Protein 4JQP (pdb70)

Structure (mmCIF, N/CA/C/O backbone):
data_4JQP
#
_entry.id   4JQP
#
_cell.length_a   48.980
_cell.length_b   99.280
_cell.length_c   71.030
_cell.angle_alpha   90.000
_cell.angle_beta   93.920
_cell.angle_gamma   90.000
#
_symmetry.space_group_name_H-M   'P 1 21 1'
#
loop_
_entity.id
_entity.type
_entity.pdbx_description
1 polymer '4-hydroxythreonine-4-phosphate dehydrogenase'
2 non-polymer 'ZINC ION'
3 non-polymer 'MAGNESIUM ION'
4 non-polymer 'CALCIUM ION'
5 non-polymer 1,2-ETHANEDIOL
6 water water
#
loop_
_atom_site.group_PDB
_atom_site.id
_atom_site.type_symbol
_atom_site.label_atom_id
_atom_site.label_alt_id
_atom_site.label_comp_id
_atom_site.label_asym_id
_atom_site.label_entity_id
_atom_site.label_seq_id
_atom_site.pdbx_PDB_ins_code
_atom_site.Cartn_x
_atom_site.Cartn_y
_atom_site.Cartn_z
_atom_site.occupancy
_atom_site.B_iso_or_equiv
_atom_site.auth_seq_id
_atom_site.auth_comp_id
_atom_site.auth_asym_id
_atom_site.auth_atom_id
_atom_site.pdbx_PDB_model_num
ATOM 1 N N . ASN A 1 13 ? 34.815 42.088 -6.645 1.00 36.49 13 ASN A N 1
ATOM 2 C CA . ASN A 1 13 ? 33.487 41.960 -7.297 1.00 33.99 13 ASN A CA 1
ATOM 3 C C . ASN A 1 13 ? 32.811 43.325 -7.459 1.00 29.82 13 ASN A C 1
ATOM 4 O O . ASN A 1 13 ? 33.330 44.361 -7.039 1.00 31.49 13 ASN A O 1
ATOM 6 N N . TYR A 1 14 ? 31.632 43.305 -8.056 1.00 30.27 14 TYR A N 1
ATOM 7 C CA . TYR A 1 14 ? 30.879 44.519 -8.290 1.00 25.30 14 TYR A CA 1
ATOM 8 C C . TYR A 1 14 ? 30.468 45.132 -6.930 1.00 22.38 14 TYR A C 1
ATOM 9 O O . TYR A 1 14 ? 29.952 44.418 -6.069 1.00 21.44 14 TYR A O 1
ATOM 18 N N . LEU A 1 15 ? 30.699 46.440 -6.750 1.00 19.34 15 LEU A N 1
ATOM 19 C CA . LEU A 1 15 ? 30.175 47.158 -5.587 1.00 17.48 15 LEU A CA 1
ATOM 20 C C . LEU A 1 15 ? 28.868 47.849 -5.970 1.00 14.79 15 LEU A C 1
ATOM 21 O O . LEU A 1 15 ? 28.873 48.725 -6.821 1.00 13.60 15 LEU A O 1
ATOM 26 N N . PRO A 1 16 ? 27.748 47.443 -5.361 1.00 12.65 16 PRO A N 1
ATOM 27 C CA . PRO A 1 16 ? 26.463 47.973 -5.801 1.00 12.14 16 PRO A CA 1
ATOM 28 C C . PRO A 1 16 ? 26.298 49.439 -5.411 1.00 11.38 16 PRO A C 1
ATOM 29 O O . PRO A 1 16 ? 26.828 49.883 -4.372 1.00 11.18 16 PRO A O 1
ATOM 33 N N . VAL A 1 17 ? 25.593 50.162 -6.264 1.00 10.46 17 VAL A N 1
ATOM 34 C CA . VAL A 1 17 ? 25.203 51.524 -5.966 1.00 10.13 17 VAL A CA 1
ATOM 35 C C . VAL A 1 17 ? 23.962 51.436 -5.071 1.00 9.61 17 VAL A C 1
ATOM 36 O O . VAL A 1 17 ? 22.976 50.775 -5.419 1.00 9.47 17 VAL A O 1
ATOM 40 N N . ILE A 1 18 ? 24.007 52.092 -3.922 1.00 9.39 18 ILE A N 1
ATOM 41 C CA . ILE A 1 18 ? 22.836 52.170 -3.036 1.00 9.55 18 ILE A CA 1
ATOM 42 C C . ILE A 1 18 ? 22.342 53.598 -3.046 1.00 9.26 18 ILE A C 1
ATOM 43 O O . ILE A 1 18 ? 23.098 54.524 -2.749 1.00 9.21 18 ILE A O 1
ATOM 48 N N . GLY A 1 19 ? 21.081 53.773 -3.424 1.00 8.60 19 GLY A N 1
ATOM 49 C CA . GLY A 1 19 ? 20.429 55.070 -3.338 1.00 8.43 19 GLY A CA 1
ATOM 50 C C . GLY A 1 19 ? 19.946 55.275 -1.921 1.00 7.90 19 GLY A C 1
ATOM 51 O O . GLY A 1 19 ? 19.061 54.570 -1.455 1.00 8.30 19 GLY A O 1
ATOM 52 N N . ILE A 1 20 ? 20.552 56.212 -1.213 1.00 7.74 20 ILE A N 1
ATOM 53 C CA . ILE A 1 20 ? 20.192 56.502 0.177 1.00 7.66 20 ILE A CA 1
ATOM 54 C C . ILE A 1 20 ? 19.315 57.729 0.246 1.00 7.60 20 ILE A C 1
ATOM 55 O O . ILE A 1 20 ? 19.786 58.804 -0.101 1.00 8.00 20 ILE A O 1
ATOM 60 N N . THR A 1 21 ? 18.077 57.611 0.698 1.00 7.22 21 THR A N 1
ATOM 61 C CA . THR A 1 21 ? 17.191 58.778 0.710 1.00 7.37 21 THR A CA 1
ATOM 62 C C . THR A 1 21 ? 17.314 59.458 2.044 1.00 7.36 21 THR A C 1
ATOM 63 O O . THR A 1 21 ? 17.378 58.804 3.114 1.00 7.65 21 THR A O 1
ATOM 67 N N . MET A 1 22 ? 17.306 60.791 2.023 1.00 7.40 22 MET A N 1
ATOM 68 C CA . MET A 1 22 ? 17.638 61.584 3.217 1.00 7.59 22 MET A CA 1
ATOM 69 C C . MET A 1 22 ? 16.532 61.601 4.257 1.00 7.63 22 MET A C 1
ATOM 70 O O . MET A 1 22 ? 16.785 61.932 5.427 1.00 8.06 22 MET A O 1
ATOM 75 N N . GLY A 1 23 ? 15.311 61.277 3.832 1.00 7.94 23 GLY A N 1
ATOM 76 C CA . GLY A 1 23 ? 14.125 61.335 4.709 1.00 8.06 23 GLY A CA 1
ATOM 77 C C . GLY A 1 23 ? 13.701 62.757 5.037 1.00 8.20 23 GLY A C 1
ATOM 78 O O . GLY A 1 23 ? 13.905 63.702 4.245 1.00 7.94 23 GLY A O 1
ATOM 79 N N . ASP A 1 24 ? 13.137 62.943 6.225 1.00 8.25 24 ASP A N 1
ATOM 80 C CA . ASP A 1 24 ? 12.594 64.238 6.632 1.00 8.91 24 ASP A CA 1
ATOM 81 C C . ASP A 1 24 ? 13.728 65.106 7.159 1.00 8.91 24 ASP A C 1
ATOM 82 O O . ASP A 1 24 ? 14.439 64.707 8.105 1.00 8.74 24 ASP A O 1
ATOM 87 N N . ALA A 1 25 ? 13.913 66.274 6.552 1.00 8.75 25 ALA A N 1
ATOM 88 C CA . ALA A 1 25 ? 15.016 67.172 6.907 1.00 9.01 25 ALA A CA 1
ATOM 89 C C . ALA A 1 25 ? 14.988 67.733 8.318 1.00 9.51 25 ALA A C 1
ATOM 90 O O . ALA A 1 25 ? 16.042 68.203 8.799 1.00 10.02 25 ALA A O 1
ATOM 92 N N . ALA A 1 26 ? 13.834 67.653 8.978 1.00 9.71 26 ALA A N 1
ATOM 93 C CA . ALA A 1 26 ? 13.707 68.090 10.381 1.00 9.78 26 ALA A CA 1
ATOM 94 C C . ALA A 1 26 ? 14.084 66.977 11.377 1.00 9.52 26 ALA A C 1
ATOM 95 O O . ALA A 1 26 ? 14.267 67.217 12.589 1.00 10.02 26 ALA A O 1
ATOM 97 N N . GLY A 1 27 ? 14.205 65.764 10.859 1.00 9.04 27 GLY A N 1
ATOM 98 C CA . GLY A 1 27 ? 14.504 64.592 11.677 1.00 9.03 27 GLY A CA 1
ATOM 99 C C . GLY A 1 27 ? 15.975 64.280 11.613 1.00 8.88 27 GLY A C 1
ATOM 100 O O . GLY A 1 27 ? 16.784 65.054 11.022 1.00 9.11 27 GLY A O 1
ATOM 101 N N . VAL A 1 28 ? 16.333 63.126 12.164 1.00 8.98 28 VAL A N 1
ATOM 102 C CA . VAL A 1 28 ? 17.745 62.705 12.266 1.00 8.70 28 VAL A CA 1
ATOM 103 C C . VAL A 1 28 ? 18.387 62.128 11.003 1.00 8.69 28 VAL A C 1
ATOM 104 O O . VAL A 1 28 ? 19.549 61.711 11.032 1.00 8.54 28 VAL A O 1
ATOM 108 N N . GLY A 1 29 ? 17.638 62.054 9.912 1.00 8.25 29 GLY A N 1
ATOM 109 C CA . GLY A 1 29 ? 18.135 61.421 8.673 1.00 8.24 29 GLY A CA 1
ATOM 110 C C . GLY A 1 29 ? 19.475 61.956 8.161 1.00 8.04 29 GLY A C 1
ATOM 111 O O . GLY A 1 29 ? 20.420 61.206 7.921 1.00 7.85 29 GLY A O 1
ATOM 112 N N . ALA A 1 30 ? 19.575 63.265 8.020 1.00 8.04 30 ALA A N 1
ATOM 113 C CA . ALA A 1 30 ? 20.791 63.847 7.480 1.00 8.20 30 ALA A CA 1
ATOM 114 C C . ALA A 1 30 ? 21.992 63.524 8.365 1.00 8.30 30 ALA A C 1
ATOM 115 O O . ALA A 1 30 ? 23.064 63.145 7.881 1.00 7.99 30 ALA A O 1
ATOM 117 N N . GLU A 1 31 ? 21.778 63.648 9.663 1.00 8.93 31 GLU A N 1
ATOM 118 C CA . GLU A 1 31 ? 22.821 63.332 10.623 1.00 9.42 31 GLU A CA 1
ATOM 119 C C . GLU A 1 31 ? 23.272 61.885 10.559 1.00 9.41 31 GLU A C 1
ATOM 120 O O . GLU A 1 31 ? 24.471 61.580 10.556 1.00 10.33 31 GLU A O 1
ATOM 126 N N . VAL A 1 32 ? 22.321 60.971 10.553 1.00 10.12 32 VAL A N 1
ATOM 127 C CA . VAL A 1 32 ? 22.688 59.559 10.514 1.00 10.17 32 VAL A CA 1
ATOM 128 C C . VAL A 1 32 ? 23.348 59.204 9.195 1.00 9.27 32 VAL A C 1
ATOM 129 O O . VAL A 1 32 ? 24.244 58.361 9.192 1.00 8.55 32 VAL A O 1
ATOM 133 N N . VAL A 1 33 ? 22.950 59.841 8.087 1.00 8.95 33 VAL A N 1
ATOM 134 C CA . VAL A 1 33 ? 23.600 59.602 6.791 1.00 9.18 33 VAL A CA 1
ATOM 135 C C . VAL A 1 33 ? 25.088 60.073 6.828 1.00 9.12 33 VAL A C 1
ATOM 136 O O . VAL A 1 33 ? 25.978 5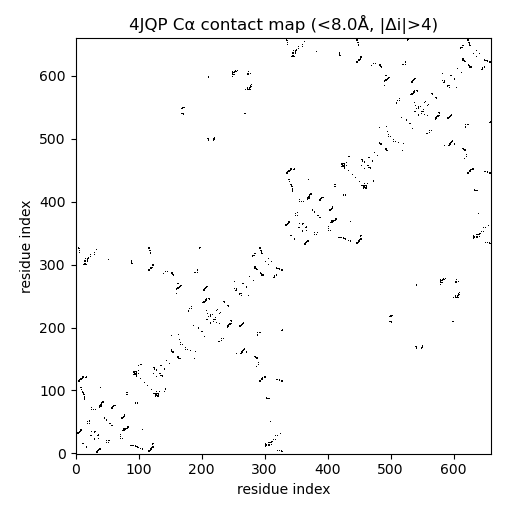9.337 6.461 1.00 9.65 33 VAL A O 1
ATOM 140 N N A VAL A 1 34 ? 25.314 61.286 7.309 0.59 9.12 34 VAL A N 1
ATOM 141 N N B VAL A 1 34 ? 25.346 61.291 7.295 0.41 9.20 34 VAL A N 1
ATOM 142 C CA A VAL A 1 34 ? 26.672 61.849 7.383 0.59 9.29 34 VAL A CA 1
ATOM 143 C CA B VAL A 1 34 ? 26.738 61.785 7.323 0.41 9.36 34 VAL A CA 1
ATOM 144 C C A VAL A 1 34 ? 27.544 60.995 8.324 0.59 9.42 34 VAL A C 1
ATOM 145 C C B VAL A 1 34 ? 27.596 61.051 8.363 0.41 9.50 34 VAL A C 1
ATOM 146 O O A VAL A 1 34 ? 28.667 60.626 7.976 0.59 9.57 34 VAL A O 1
ATOM 147 O O B VAL A 1 34 ? 28.787 60.855 8.132 0.41 9.71 34 VAL A O 1
ATOM 154 N N . LYS A 1 35 ? 27.019 60.618 9.486 1.00 9.43 35 LYS A N 1
ATOM 155 C CA . LYS A 1 35 ? 27.781 59.743 10.403 1.00 10.10 35 LYS A CA 1
ATOM 156 C C . LYS A 1 35 ? 28.119 58.397 9.745 1.00 10.06 35 LYS A C 1
ATOM 157 O O . LYS A 1 35 ? 29.221 57.875 9.905 1.00 10.59 35 LYS A O 1
ATOM 163 N N . SER A 1 36 ? 27.162 57.817 9.022 1.00 9.58 36 SER A N 1
ATOM 164 C CA . SER A 1 36 ? 27.371 56.496 8.423 1.00 9.73 36 SER A CA 1
ATOM 165 C C . SER A 1 36 ? 28.489 56.524 7.391 1.00 10.12 36 SER A C 1
ATOM 166 O O . SER A 1 36 ? 29.360 55.649 7.388 1.00 10.58 36 SER A O 1
ATOM 169 N N . LEU A 1 37 ? 28.512 57.545 6.546 1.00 10.62 37 LEU A N 1
ATOM 170 C CA . LEU A 1 37 ? 29.434 57.539 5.437 1.00 11.78 37 LEU A CA 1
ATOM 171 C C . LEU A 1 37 ? 30.849 57.920 5.862 1.00 12.41 37 LEU A C 1
ATOM 172 O O . LEU A 1 37 ? 31.775 57.829 5.041 1.00 12.93 37 LEU A O 1
ATOM 177 N N . ALA A 1 38 ? 31.030 58.289 7.124 1.00 12.85 38 ALA A N 1
ATOM 178 C CA . ALA A 1 38 ? 32.377 58.405 7.694 1.00 13.60 38 ALA A CA 1
ATOM 179 C C . ALA A 1 38 ? 33.035 57.064 7.967 1.00 14.11 38 ALA A C 1
ATOM 180 O O . ALA A 1 38 ? 34.259 57.003 8.197 1.00 14.69 38 ALA A O 1
ATOM 182 N N . HIS A 1 39 ? 32.266 55.978 7.923 1.00 13.18 39 HIS A N 1
ATOM 183 C CA . HIS A 1 39 ? 32.825 54.644 8.117 1.00 13.76 39 HIS A CA 1
ATOM 184 C C . HIS A 1 39 ? 33.383 54.059 6.802 1.00 14.12 39 HIS A C 1
ATOM 185 O O . HIS A 1 39 ? 32.648 53.815 5.849 1.00 14.04 39 HIS A O 1
ATOM 192 N N . ALA A 1 40 ? 34.694 53.821 6.774 1.00 14.42 40 ALA A N 1
ATOM 193 C CA . ALA A 1 40 ? 35.360 53.155 5.631 1.00 14.88 40 ALA A CA 1
ATOM 194 C C . ALA A 1 40 ? 34.726 51.835 5.228 1.00 14.33 40 ALA A C 1
ATOM 195 O O . ALA A 1 40 ? 34.675 51.509 4.040 1.00 14.03 40 ALA A O 1
ATOM 197 N N . SER A 1 41 ? 34.210 51.090 6.203 1.00 14.48 41 SER A N 1
ATOM 198 C CA . SER A 1 41 ? 33.521 49.820 5.955 1.00 14.27 41 SER A CA 1
ATOM 199 C C . SER A 1 41 ? 32.396 49.921 4.907 1.00 13.70 41 SER A C 1
ATOM 200 O O . SER A 1 41 ? 32.232 49.033 4.093 1.00 13.79 41 SER A O 1
ATOM 203 N N . VAL A 1 42 ? 31.668 51.034 4.900 1.00 12.46 42 VAL A N 1
ATOM 204 C CA . VAL A 1 42 ? 30.594 51.236 3.914 1.00 11.42 42 VAL A CA 1
ATOM 205 C C . VAL A 1 42 ? 31.141 51.122 2.493 1.00 11.54 42 VAL A C 1
ATOM 206 O O . VAL A 1 42 ? 30.549 50.531 1.615 1.00 11.20 42 VAL A O 1
ATOM 210 N N . TYR A 1 43 ? 32.332 51.674 2.292 1.00 11.87 43 TYR A N 1
ATOM 211 C CA . TYR A 1 43 ? 32.933 51.725 0.966 1.00 12.38 43 TYR A CA 1
ATOM 212 C C . TYR A 1 43 ? 33.520 50.396 0.495 1.00 13.00 43 TYR A C 1
ATOM 213 O O . TYR A 1 43 ? 33.844 50.254 -0.677 1.00 13.87 43 TYR A O 1
ATOM 222 N N . ALA A 1 44 ? 33.692 49.456 1.421 1.00 13.95 44 ALA A N 1
ATOM 223 C CA . ALA A 1 44 ? 34.073 48.085 1.084 1.00 14.82 44 ALA A CA 1
ATOM 224 C C . ALA A 1 44 ? 32.856 47.255 0.660 1.00 14.68 44 ALA A C 1
ATOM 225 O O . ALA A 1 44 ? 33.030 46.184 0.090 1.00 16.21 44 ALA A O 1
ATOM 227 N N . GLN A 1 45 ? 31.644 47.767 0.895 1.00 14.01 45 GLN A N 1
ATOM 228 C CA . GLN A 1 45 ? 30.376 47.063 0.652 1.00 13.37 45 GLN A CA 1
ATOM 229 C C . GLN A 1 45 ? 29.590 47.610 -0.543 1.00 12.64 45 GLN A C 1
ATOM 230 O O . GLN A 1 45 ? 28.890 46.863 -1.240 1.00 12.56 45 GLN A O 1
ATOM 236 N N . CYS A 1 46 ? 29.649 48.928 -0.732 1.00 11.93 46 CYS A N 1
ATOM 237 C CA . CYS A 1 46 ? 28.794 49.586 -1.717 1.00 11.28 46 CYS A CA 1
ATOM 238 C C . CYS A 1 46 ? 29.387 50.909 -2.184 1.00 11.00 46 CYS A C 1
ATOM 239 O O . CYS A 1 46 ? 30.427 51.361 -1.695 1.00 10.43 46 CYS A O 1
ATOM 242 N N . ARG A 1 47 ? 28.712 51.484 -3.155 1.00 10.56 47 ARG A N 1
ATOM 243 C CA . ARG A 1 47 ? 28.920 52.854 -3.585 1.00 10.81 47 ARG A CA 1
ATOM 244 C C . ARG A 1 47 ? 27.696 53.682 -3.135 1.00 10.51 47 ARG A C 1
ATOM 245 O O . ARG A 1 47 ? 26.605 53.576 -3.708 1.00 10.31 47 ARG A O 1
ATOM 253 N N . PRO A 1 48 ? 27.882 54.490 -2.088 1.00 10.41 48 PRO A N 1
ATOM 254 C CA . PRO A 1 48 ? 26.751 55.170 -1.463 1.00 10.35 48 PRO A CA 1
ATOM 255 C C . PRO A 1 48 ? 26.393 56.484 -2.158 1.00 10.49 48 PRO A C 1
ATOM 256 O O . PRO A 1 48 ? 27.194 57.406 -2.160 1.00 10.94 48 PRO A O 1
ATOM 260 N N . LEU A 1 49 ? 25.204 56.538 -2.749 1.00 10.46 49 LEU A N 1
ATOM 261 C CA . LEU A 1 49 ? 24.686 57.724 -3.441 1.00 11.43 49 LEU A CA 1
ATOM 262 C C . LEU A 1 49 ? 23.542 58.356 -2.630 1.00 11.00 49 LEU A C 1
ATOM 263 O O . LEU A 1 49 ? 22.519 57.693 -2.388 1.00 10.80 49 LEU A O 1
ATOM 268 N N . VAL A 1 50 ? 23.677 59.615 -2.202 1.00 10.10 50 VAL A N 1
ATOM 269 C CA . VAL A 1 50 ? 22.608 60.219 -1.389 1.00 9.53 50 VAL A CA 1
ATOM 270 C C . VAL A 1 50 ? 21.650 61.031 -2.271 1.00 9.32 50 VAL A C 1
ATOM 271 O O . VAL A 1 50 ? 22.075 61.869 -3.052 1.00 9.64 50 VAL A O 1
ATOM 275 N N . ILE A 1 51 ? 20.365 60.780 -2.108 1.00 8.50 51 ILE A N 1
ATOM 276 C CA . ILE A 1 51 ? 19.309 61.601 -2.717 1.00 8.58 51 ILE A CA 1
ATOM 277 C C . ILE A 1 51 ? 18.720 62.450 -1.600 1.00 7.96 51 ILE A C 1
ATOM 278 O O . ILE A 1 51 ? 18.205 61.918 -0.645 1.00 7.68 51 ILE A O 1
ATOM 283 N N . GLY A 1 52 ? 18.862 63.778 -1.683 1.00 7.87 52 GLY A N 1
ATOM 284 C CA . GLY A 1 52 ? 18.424 64.608 -0.596 1.00 7.91 52 GLY A CA 1
ATOM 285 C C . GLY A 1 52 ? 18.714 66.071 -0.790 1.00 8.11 52 GLY A C 1
ATOM 286 O O . GLY A 1 52 ? 18.399 66.638 -1.842 1.00 8.52 52 GLY A O 1
ATOM 287 N N . ASP A 1 53 ? 19.278 66.685 0.252 1.00 7.97 53 ASP A N 1
ATOM 288 C CA . ASP A 1 53 ? 19.506 68.132 0.267 1.00 8.42 53 ASP A CA 1
ATOM 289 C C . ASP A 1 53 ? 20.913 68.402 0.648 1.00 8.35 53 ASP A C 1
ATOM 290 O O . ASP A 1 53 ? 21.342 68.075 1.772 1.00 8.05 53 ASP A O 1
ATOM 295 N N . ALA A 1 54 ? 21.687 68.926 -0.290 1.00 8.55 54 ALA A N 1
ATOM 296 C CA . ALA A 1 54 ? 23.120 69.113 -0.040 1.00 8.55 54 ALA A CA 1
ATOM 297 C C . ALA A 1 54 ? 23.404 70.080 1.110 1.00 8.62 54 ALA A C 1
ATOM 298 O O . ALA A 1 54 ? 24.267 69.789 1.946 1.00 8.58 54 ALA A O 1
ATOM 300 N N . LYS A 1 55 ? 22.658 71.182 1.197 1.00 8.66 55 LYS A N 1
ATOM 301 C CA . LYS A 1 55 ? 22.834 72.143 2.286 1.00 9.08 5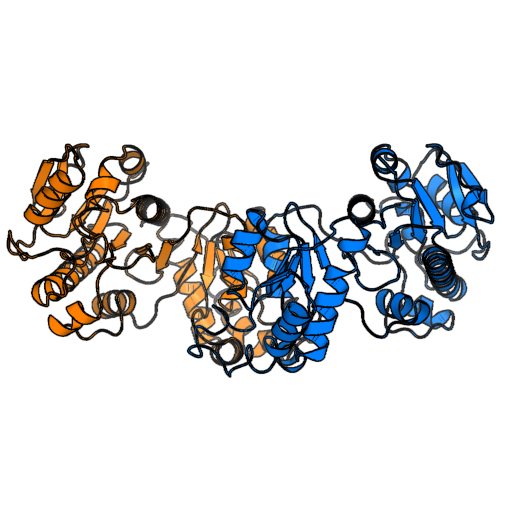5 LYS A CA 1
ATOM 302 C C . LYS A 1 55 ? 22.506 71.489 3.625 1.00 9.17 55 LYS A C 1
ATOM 303 O O . LYS A 1 55 ? 23.212 71.686 4.601 1.00 9.41 55 LYS A O 1
ATOM 305 N N . ARG A 1 56 ? 21.448 70.679 3.668 1.00 9.24 56 ARG A N 1
ATOM 306 C CA . ARG A 1 56 ? 21.125 69.971 4.912 1.00 9.76 56 ARG A CA 1
ATOM 307 C C . ARG A 1 56 ? 22.217 68.994 5.355 1.00 9.47 56 ARG A C 1
ATOM 308 O O . ARG A 1 56 ? 22.471 68.866 6.561 1.00 9.40 56 ARG A O 1
ATOM 316 N N . LEU A 1 57 ? 22.834 68.281 4.414 1.00 9.23 57 LEU A N 1
ATOM 317 C CA . LEU A 1 57 ? 23.943 67.408 4.738 1.00 9.15 57 LEU A CA 1
ATOM 318 C C . LEU A 1 57 ? 25.144 68.193 5.263 1.00 9.19 57 LEU A C 1
ATOM 319 O O . LEU A 1 57 ? 25.837 67.735 6.156 1.00 9.55 57 LEU A O 1
ATOM 324 N N . GLU A 1 58 ? 25.392 69.371 4.692 1.00 9.66 58 GLU A N 1
ATOM 325 C CA . GLU A 1 58 ? 26.432 70.261 5.194 1.00 10.40 58 GLU A CA 1
ATOM 326 C C . GLU A 1 58 ? 26.176 70.679 6.635 1.00 10.37 58 GLU A C 1
ATOM 327 O O . GLU A 1 58 ? 27.101 70.638 7.485 1.00 10.70 58 GLU A O 1
ATOM 333 N N . ARG A 1 59 ? 24.941 71.042 6.941 1.00 10.15 59 ARG A N 1
ATOM 334 C CA . ARG A 1 59 ? 24.543 71.464 8.269 1.00 10.27 59 ARG A CA 1
ATOM 335 C C . ARG A 1 59 ? 24.672 70.279 9.213 1.00 10.62 59 ARG A C 1
ATOM 336 O O . ARG A 1 59 ? 25.209 70.428 10.319 1.00 11.33 59 ARG A O 1
ATOM 338 N N . ALA A 1 60 ? 24.244 69.104 8.755 1.00 10.24 60 ALA A N 1
ATOM 339 C CA . ALA A 1 60 ? 24.402 67.891 9.577 1.00 10.21 60 ALA A CA 1
ATOM 340 C C . ALA A 1 60 ? 25.863 67.606 9.863 1.00 10.86 60 ALA A C 1
ATOM 341 O O . ALA A 1 60 ? 26.243 67.207 10.974 1.00 10.95 60 ALA A O 1
ATOM 343 N N . ASN A 1 61 ? 26.709 67.782 8.866 1.00 11.19 61 ASN A N 1
ATOM 344 C CA . ASN A 1 61 ? 28.130 67.545 9.074 1.00 12.01 61 ASN A CA 1
ATOM 345 C C . ASN A 1 61 ? 28.701 68.461 10.156 1.00 12.78 61 ASN A C 1
ATOM 346 O O . ASN A 1 61 ? 29.476 67.998 11.024 1.00 12.66 61 ASN A O 1
ATOM 351 N N . GLN A 1 62 ? 28.285 69.719 10.148 1.00 13.14 62 GLN A N 1
ATOM 352 C CA . GLN A 1 62 ? 28.742 70.684 11.183 1.00 14.20 62 GLN A CA 1
ATOM 353 C C . GLN A 1 62 ? 28.287 70.197 12.558 1.00 14.74 62 GLN A C 1
ATOM 354 O O . GLN A 1 62 ? 29.070 70.148 13.525 1.00 15.52 62 GLN A O 1
ATOM 356 N N . ILE A 1 63 ? 27.030 69.784 12.626 1.00 14.44 63 ILE A N 1
ATOM 357 C CA . ILE A 1 63 ? 26.418 69.308 13.854 1.00 14.38 63 ILE A CA 1
ATOM 358 C C . ILE A 1 63 ? 27.109 68.089 14.461 1.00 14.89 63 ILE A C 1
ATOM 359 O O . ILE A 1 63 ? 27.291 68.023 15.691 1.00 15.53 63 ILE A O 1
ATOM 364 N N . VAL A 1 64 ? 27.512 67.150 13.616 1.00 14.71 64 VAL A N 1
ATOM 365 C CA . VAL A 1 64 ? 28.087 65.920 14.092 1.00 15.67 64 VAL A CA 1
ATOM 366 C C . VAL A 1 64 ? 29.588 66.021 14.240 1.00 16.89 64 VAL A C 1
ATOM 367 O O . VAL A 1 64 ? 30.235 65.059 14.691 1.00 18.71 64 VAL A O 1
ATOM 371 N N . GLY A 1 65 ? 30.159 67.175 13.892 1.00 17.35 65 GLY A N 1
ATOM 372 C CA . GLY A 1 65 ? 31.596 67.377 13.995 1.00 18.71 65 GLY A CA 1
ATOM 373 C C . GLY A 1 65 ? 32.385 66.579 12.976 1.00 19.57 65 GLY A C 1
ATOM 374 O O . GLY A 1 65 ? 33.526 66.140 13.250 1.00 21.83 65 GLY A O 1
ATOM 375 N N . GLY A 1 66 ? 31.792 66.378 11.801 1.00 18.73 66 GLY A N 1
ATOM 376 C CA . GLY A 1 66 ? 32.407 65.604 10.749 1.00 18.72 66 GLY A CA 1
ATOM 377 C C . GLY A 1 66 ? 33.351 66.404 9.877 1.00 18.54 66 GLY A C 1
ATOM 378 O O . GLY A 1 66 ? 33.481 67.628 10.001 1.00 17.93 66 GLY A O 1
ATOM 379 N N . GLU A 1 67 ? 33.997 65.691 8.974 1.00 18.65 67 GLU A N 1
ATOM 380 C CA . GLU A 1 67 ? 34.932 66.292 8.042 1.00 19.45 67 GLU A CA 1
ATOM 381 C C . GLU A 1 67 ? 34.418 66.163 6.603 1.00 19.37 67 GLU A C 1
ATOM 382 O O . GLU A 1 67 ? 35.168 66.430 5.650 1.00 21.10 67 GLU A O 1
ATOM 384 N N . MET A 1 68 ? 33.135 65.841 6.435 1.00 17.90 68 MET A N 1
ATOM 385 C CA A MET A 1 68 ? 32.616 65.515 5.113 0.45 17.94 68 MET A CA 1
ATOM 386 C CA B MET A 1 68 ? 32.565 65.556 5.109 0.55 17.91 68 MET A CA 1
ATOM 387 C C . MET A 1 68 ? 32.381 66.782 4.267 1.00 17.75 68 MET A C 1
ATOM 388 O O . MET A 1 68 ? 31.940 67.811 4.782 1.00 18.91 68 MET A O 1
ATOM 397 N N . LYS A 1 69 ? 32.693 66.676 2.969 1.00 16.02 69 LYS A N 1
ATOM 398 C CA . LYS A 1 69 ? 32.352 67.686 1.973 1.00 15.36 69 LYS A CA 1
ATOM 399 C C . LYS A 1 69 ? 31.203 67.094 1.165 1.00 13.75 69 LYS A C 1
ATOM 400 O O . LYS A 1 69 ? 31.051 65.874 1.126 1.00 13.12 69 LYS A O 1
ATOM 406 N N . ILE A 1 70 ? 30.373 67.942 0.581 1.00 13.04 70 ILE A N 1
ATOM 407 C CA . ILE A 1 70 ? 29.219 67.493 -0.202 1.00 13.05 70 ILE A CA 1
ATOM 408 C C . ILE A 1 70 ? 29.429 67.968 -1.653 1.00 13.52 70 ILE A C 1
ATOM 409 O O . ILE A 1 70 ? 29.845 69.102 -1.900 1.00 15.06 70 ILE A O 1
ATOM 414 N N . ARG A 1 71 ? 29.263 67.045 -2.589 1.00 11.97 71 ARG A N 1
ATOM 415 C CA . ARG A 1 71 ? 29.311 67.318 -4.012 1.00 11.65 71 ARG A CA 1
ATOM 416 C C . ARG A 1 71 ? 27.908 67.241 -4.603 1.00 11.34 71 ARG A C 1
ATOM 417 O O . ARG A 1 71 ? 27.305 66.163 -4.647 1.00 10.59 71 ARG A O 1
ATOM 425 N N . ARG A 1 72 ? 27.415 68.381 -5.095 1.00 10.64 72 ARG A N 1
ATOM 426 C CA . ARG A 1 72 ? 26.105 68.474 -5.731 1.00 10.72 72 ARG A CA 1
ATOM 427 C C . ARG A 1 72 ? 26.142 67.913 -7.134 1.00 11.24 72 ARG A C 1
ATOM 428 O O . ARG A 1 72 ? 26.901 68.374 -7.983 1.00 11.79 72 ARG A O 1
ATOM 436 N N . ILE A 1 73 ? 25.310 66.904 -7.377 1.00 11.30 73 ILE A N 1
ATOM 437 C CA . ILE A 1 73 ? 25.236 66.292 -8.674 1.00 11.73 73 ILE A CA 1
ATOM 438 C C . ILE A 1 73 ? 23.785 66.217 -9.140 1.00 12.97 73 ILE A C 1
ATOM 439 O O . ILE A 1 73 ? 22.850 66.228 -8.352 1.00 12.32 73 ILE A O 1
ATOM 444 N N . GLU A 1 74 ? 23.629 66.134 -10.443 1.00 14.81 74 GLU A N 1
ATOM 445 C CA . GLU A 1 74 ? 22.314 66.056 -11.063 1.00 17.55 74 GLU A CA 1
ATOM 446 C C . GLU A 1 74 ? 21.935 64.623 -11.395 1.00 18.35 74 GLU A C 1
ATOM 447 O O . GLU A 1 74 ? 20.806 64.226 -11.205 1.00 19.66 74 GLU A O 1
ATOM 453 N N . ASP A 1 75 ? 22.901 63.856 -11.875 1.00 19.67 75 ASP A N 1
ATOM 454 C CA . ASP A 1 75 ? 22.655 62.530 -12.408 1.00 21.48 75 ASP A CA 1
ATOM 455 C C . ASP A 1 75 ? 23.547 61.553 -11.662 1.00 19.27 75 ASP A C 1
ATOM 456 O O . ASP A 1 75 ? 24.679 61.887 -11.344 1.00 16.62 75 ASP A O 1
ATOM 461 N N . ALA A 1 76 ? 23.052 60.347 -11.393 1.00 17.04 76 ALA A N 1
ATOM 462 C CA . ALA A 1 76 ? 23.876 59.334 -10.700 1.00 17.55 76 ALA A CA 1
ATOM 463 C C . ALA A 1 76 ? 25.238 59.087 -11.335 1.00 17.60 76 ALA A C 1
ATOM 464 O O . ALA A 1 76 ? 26.190 58.724 -10.637 1.00 17.82 76 ALA A O 1
ATOM 466 N N . SER A 1 77 ? 25.325 59.260 -12.655 1.00 18.16 77 SER A N 1
ATOM 467 C CA . SER A 1 77 ? 26.574 58.984 -13.386 1.00 18.96 77 SER A CA 1
ATOM 468 C C . SER A 1 77 ? 27.720 59.897 -12.937 1.00 17.48 77 SER A C 1
ATOM 469 O O . SER A 1 77 ? 28.902 59.589 -13.138 1.00 18.23 77 SER A O 1
ATOM 472 N N . GLU A 1 78 ? 27.379 61.014 -12.316 1.00 16.02 78 GLU A N 1
ATOM 473 C CA . GLU A 1 78 ? 28.394 61.966 -11.866 1.00 15.88 78 GLU A CA 1
ATOM 474 C C . GLU A 1 78 ? 29.083 61.566 -10.557 1.00 14.76 78 GLU A C 1
ATOM 475 O O . GLU A 1 78 ? 30.137 62.112 -10.185 1.00 15.00 78 GLU A O 1
ATOM 481 N N . ALA A 1 79 ? 28.466 60.655 -9.809 1.00 13.35 79 ALA A N 1
ATOM 482 C CA . ALA A 1 79 ? 28.976 60.290 -8.499 1.00 13.41 79 ALA A CA 1
ATOM 483 C C . ALA A 1 79 ? 30.384 59.690 -8.616 1.00 13.63 79 ALA A C 1
ATOM 484 O O . ALA A 1 79 ? 30.653 58.885 -9.514 1.00 14.27 79 ALA A O 1
ATOM 486 N N . ARG A 1 80 ? 31.292 60.131 -7.755 1.00 13.83 80 ARG A N 1
ATOM 487 C CA . ARG A 1 80 ? 32.689 59.647 -7.725 1.00 13.84 80 ARG A CA 1
ATOM 488 C C . ARG A 1 80 ? 32.956 58.628 -6.628 1.00 13.45 80 ARG A C 1
ATOM 489 O O . ARG A 1 80 ? 33.892 57.840 -6.730 1.00 13.00 80 ARG A O 1
ATOM 491 N N . TYR A 1 81 ? 32.137 58.625 -5.574 1.00 12.58 81 TYR A N 1
ATOM 492 C CA . TYR A 1 81 ? 32.299 57.706 -4.427 1.00 12.96 81 TYR A CA 1
ATOM 493 C C . TYR A 1 81 ? 33.695 57.768 -3.793 1.00 14.17 81 TYR A C 1
ATOM 494 O O . TYR A 1 81 ? 34.299 56.757 -3.439 1.00 14.00 81 TYR A O 1
ATOM 503 N N . GLU A 1 82 ? 34.212 58.989 -3.685 1.00 14.51 82 GLU A N 1
ATOM 504 C CA . GLU A 1 82 ? 35.475 59.244 -3.003 1.00 15.71 82 GLU A CA 1
ATOM 505 C C . GLU A 1 82 ? 35.197 59.437 -1.535 1.00 14.89 82 GLU A C 1
ATOM 506 O O . GLU A 1 82 ? 34.427 60.356 -1.152 1.00 14.18 82 GLU A O 1
ATOM 512 N N . GLN A 1 83 ? 35.858 58.666 -0.679 1.00 14.91 83 GLN A N 1
ATOM 513 C CA . GLN A 1 83 ? 35.653 58.846 0.756 1.00 15.03 83 GLN A CA 1
ATOM 514 C C . GLN A 1 83 ? 35.980 60.262 1.182 1.00 14.94 83 GLN A C 1
ATOM 515 O O . GLN A 1 83 ? 36.967 60.854 0.734 1.00 15.62 83 GLN A O 1
ATOM 521 N N . GLY A 1 84 ? 35.146 60.823 2.041 1.00 14.20 84 GLY A N 1
ATOM 522 C CA . GLY A 1 84 ? 35.332 62.212 2.464 1.00 13.96 84 GLY A CA 1
ATOM 523 C C . GLY A 1 84 ? 34.444 63.196 1.740 1.00 13.40 84 GLY A C 1
ATOM 524 O O . GLY A 1 84 ? 34.311 64.345 2.185 1.00 13.89 84 GLY A O 1
ATOM 525 N N . THR A 1 85 ? 33.861 62.764 0.622 1.00 12.37 85 THR A N 1
ATOM 526 C CA . THR A 1 85 ? 33.043 63.644 -0.221 1.00 12.02 85 THR A CA 1
ATOM 527 C C . THR A 1 85 ? 31.782 62.852 -0.593 1.00 11.69 85 THR A C 1
ATOM 528 O O . THR A 1 85 ? 31.842 61.868 -1.305 1.00 12.26 85 THR A O 1
ATOM 532 N N . ILE A 1 86 ? 30.641 63.329 -0.136 1.00 10.61 86 ILE A N 1
ATOM 533 C CA . ILE A 1 86 ? 29.394 62.641 -0.345 1.00 10.33 86 ILE A CA 1
ATOM 534 C C . ILE A 1 86 ? 28.800 63.169 -1.643 1.00 10.02 86 ILE A C 1
ATOM 535 O O . ILE A 1 86 ? 28.619 64.378 -1.797 1.00 9.42 86 ILE A O 1
ATOM 540 N N . ASP A 1 87 ? 28.505 62.256 -2.558 1.00 9.91 87 ASP A N 1
ATOM 541 C CA . ASP A 1 87 ? 27.802 62.577 -3.782 1.00 9.99 87 ASP A CA 1
ATOM 542 C C . ASP A 1 87 ? 26.302 62.699 -3.491 1.00 9.60 87 ASP A C 1
ATOM 543 O O . ASP A 1 87 ? 25.640 61.727 -3.059 1.00 9.58 87 ASP A O 1
ATOM 548 N N . CYS A 1 88 ? 25.767 63.901 -3.671 1.00 9.48 88 CYS A N 1
ATOM 549 C CA . CYS A 1 88 ? 24.365 64.174 -3.339 1.00 9.22 88 CYS A CA 1
ATOM 550 C C . CYS A 1 88 ? 23.584 64.637 -4.586 1.00 9.08 88 CYS A C 1
ATOM 551 O O . CYS A 1 88 ? 23.858 65.718 -5.134 1.00 8.69 88 CYS A O 1
ATOM 554 N N . ILE A 1 89 ? 22.595 63.836 -4.966 1.00 8.95 89 ILE A N 1
ATOM 555 C CA . ILE A 1 89 ? 21.571 64.270 -5.919 1.00 9.04 89 ILE A CA 1
ATOM 556 C C . ILE A 1 89 ? 20.707 65.233 -5.126 1.00 9.18 89 ILE A C 1
ATOM 557 O O . ILE A 1 89 ? 19.879 64.828 -4.322 1.00 9.28 89 ILE A O 1
ATOM 562 N N . ASP A 1 90 ? 20.978 66.503 -5.332 1.00 9.41 90 ASP A N 1
ATOM 563 C CA . ASP A 1 90 ? 20.506 67.593 -4.505 1.00 9.42 90 ASP A CA 1
ATOM 564 C C . ASP A 1 90 ? 19.269 68.206 -5.133 1.00 9.90 90 ASP A C 1
ATOM 565 O O . ASP A 1 90 ? 19.378 68.863 -6.176 1.00 10.27 90 ASP A O 1
ATOM 570 N N . LEU A 1 91 ? 18.096 68.004 -4.530 1.00 9.99 91 LEU A N 1
ATOM 571 C CA . LEU A 1 91 ? 16.870 68.573 -5.060 1.00 10.61 91 LEU A CA 1
ATOM 572 C C . LEU A 1 91 ? 16.657 70.035 -4.674 1.00 10.69 91 LEU A C 1
ATOM 573 O O . LEU A 1 91 ? 15.778 70.692 -5.226 1.00 11.32 91 LEU A O 1
ATOM 578 N N . GLY A 1 92 ? 17.459 70.534 -3.736 1.00 10.64 92 GLY A N 1
ATOM 579 C CA . GLY A 1 92 ? 17.426 71.939 -3.373 1.00 10.82 92 GLY A CA 1
ATOM 580 C C . GLY A 1 92 ? 16.138 72.421 -2.747 1.00 10.92 92 GLY A C 1
ATOM 581 O O . GLY A 1 92 ? 15.828 73.608 -2.822 1.00 11.19 92 GLY A O 1
ATOM 582 N N . LEU A 1 93 ? 15.426 71.541 -2.067 1.00 10.28 93 LEU A N 1
ATOM 583 C CA . LEU A 1 93 ? 14.097 71.848 -1.524 1.00 10.39 93 LEU A CA 1
ATOM 584 C C . LEU A 1 93 ? 14.050 72.441 -0.096 1.00 10.53 93 LEU A C 1
ATOM 585 O O . LEU A 1 93 ? 13.049 73.072 0.284 1.00 10.26 93 LEU A O 1
ATOM 590 N N . ILE A 1 94 ? 15.104 72.253 0.687 1.00 10.68 94 ILE A N 1
ATOM 591 C CA . ILE A 1 94 ? 15.056 72.591 2.103 1.00 11.01 94 ILE A CA 1
ATOM 592 C C . ILE A 1 94 ? 15.673 73.967 2.358 1.00 12.22 94 ILE A C 1
ATOM 593 O O . ILE A 1 94 ? 16.850 74.163 2.101 1.00 11.92 94 ILE A O 1
ATOM 598 N N . PRO A 1 95 ? 14.874 74.926 2.881 1.00 13.90 95 PRO A N 1
ATOM 599 C CA . PRO A 1 95 ? 15.489 76.211 3.262 1.00 15.29 95 PRO A CA 1
ATOM 600 C C . PRO A 1 95 ? 16.640 76.036 4.244 1.00 16.30 95 PRO A C 1
ATOM 601 O O . PRO A 1 95 ? 16.555 75.195 5.133 1.00 15.21 95 PRO A O 1
ATOM 605 N N . ASP A 1 96 ? 17.676 76.878 4.134 1.00 18.17 96 ASP A N 1
ATOM 606 C CA . ASP A 1 96 ? 18.844 76.769 4.983 1.00 20.01 96 ASP A CA 1
ATOM 607 C C . ASP A 1 96 ? 18.478 76.809 6.460 1.00 20.58 96 ASP A C 1
ATOM 608 O O . ASP A 1 96 ? 19.144 76.177 7.291 1.00 22.24 96 ASP A O 1
ATOM 613 N N . ASP A 1 97 ? 17.436 77.565 6.800 1.00 19.74 97 ASP A N 1
ATOM 614 C CA . ASP A 1 97 ? 17.087 77.785 8.199 1.00 21.21 97 ASP A CA 1
ATOM 615 C C . ASP A 1 97 ? 15.962 76.902 8.722 1.00 19.61 97 ASP A C 1
ATOM 616 O O . ASP A 1 97 ? 15.402 77.155 9.785 1.00 19.08 97 ASP A O 1
ATOM 621 N N . LEU A 1 98 ? 15.621 75.835 7.999 1.00 17.29 98 LEU A N 1
ATOM 622 C CA . LEU A 1 98 ? 14.539 74.995 8.472 1.00 17.38 98 LEU A CA 1
ATOM 623 C C . LEU A 1 98 ? 14.884 74.408 9.845 1.00 16.32 98 LEU A C 1
ATOM 624 O O . LEU A 1 98 ? 15.916 73.768 9.995 1.00 16.02 98 LEU A O 1
ATOM 629 N N . PRO A 1 99 ? 13.996 74.585 10.844 1.00 15.63 99 PRO A N 1
ATOM 630 C CA . PRO A 1 99 ? 14.365 74.056 12.162 1.00 15.34 99 PRO A CA 1
ATOM 631 C C . PRO A 1 99 ? 14.357 72.539 12.227 1.00 13.75 99 PRO A C 1
ATOM 632 O O . PRO A 1 99 ? 13.563 71.892 11.570 1.00 13.25 99 PRO A O 1
ATOM 636 N N . PHE A 1 100 ? 15.256 71.988 13.000 1.00 13.51 100 PHE A N 1
ATOM 637 C CA . PHE A 1 100 ? 15.191 70.591 13.333 1.00 13.10 100 PHE A CA 1
ATOM 638 C C . PHE A 1 100 ? 14.127 70.393 14.391 1.00 12.93 100 PHE A C 1
ATOM 639 O O . PHE A 1 100 ? 13.837 71.316 15.185 1.00 13.52 100 PHE A O 1
ATOM 647 N N . GLY A 1 101 ? 13.525 69.213 14.394 1.00 12.69 101 GLY A N 1
ATOM 648 C CA . GLY A 1 101 ? 12.658 68.775 15.490 1.00 13.25 101 GLY A CA 1
ATOM 649 C C . GLY A 1 101 ? 11.224 69.288 15.449 1.00 14.53 101 GLY A C 1
ATOM 650 O O . GLY A 1 101 ? 10.521 69.166 16.461 1.00 14.82 101 GLY A O 1
ATOM 651 N N . GLN A 1 102 ? 10.793 69.856 14.310 1.00 15.31 102 GLN A N 1
ATOM 652 C CA . GLN A 1 102 ? 9.453 70.374 14.122 1.00 17.08 102 GLN A CA 1
ATOM 653 C C . GLN A 1 102 ? 8.839 69.908 12.797 1.00 15.69 102 GLN A C 1
ATOM 654 O O . GLN A 1 102 ? 9.531 69.765 11.799 1.00 14.55 102 GLN A O 1
ATOM 660 N N . LEU A 1 103 ? 7.536 69.709 12.785 1.00 14.53 103 LEU A N 1
ATOM 661 C CA . LEU A 1 103 ? 6.853 69.274 11.561 1.00 14.12 103 LEU A CA 1
ATOM 662 C C . LEU A 1 103 ? 6.917 70.382 10.525 1.00 13.30 103 LEU A C 1
ATOM 663 O O . LEU A 1 103 ? 6.719 71.551 10.847 1.00 13.77 103 LEU A O 1
ATOM 668 N N . SER A 1 104 ? 7.137 69.990 9.279 1.00 12.36 104 SER A N 1
ATOM 669 C CA . SER A 1 104 ? 7.273 70.919 8.165 1.00 11.76 104 SER A CA 1
ATOM 670 C C . SER A 1 104 ? 6.667 70.294 6.896 1.00 11.27 104 SER A C 1
ATOM 671 O O . SER A 1 104 ? 7.049 69.198 6.487 1.00 10.39 104 SER A O 1
ATOM 674 N N . ALA A 1 105 ? 5.737 71.027 6.262 1.00 10.80 105 ALA A N 1
ATOM 675 C CA . ALA A 1 105 ? 5.166 70.632 5.015 1.00 10.76 105 ALA 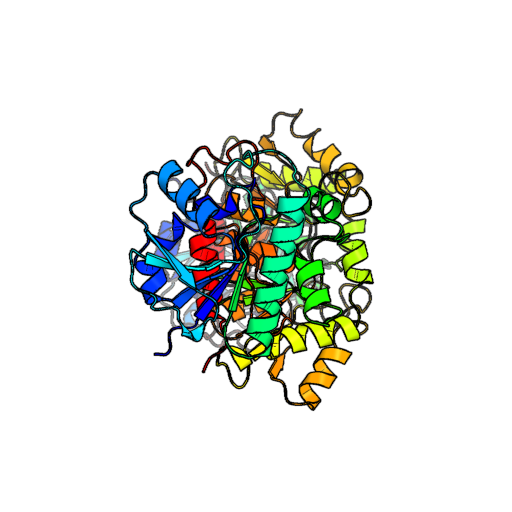A CA 1
ATOM 676 C C . ALA A 1 105 ? 6.233 70.540 3.911 1.00 10.59 105 ALA A C 1
ATOM 677 O O . ALA A 1 105 ? 6.230 69.626 3.104 1.00 10.78 105 ALA A O 1
ATOM 679 N N . ILE A 1 106 ? 7.180 71.461 3.900 1.00 10.92 106 ILE A N 1
ATOM 680 C CA . ILE A 1 106 ? 8.238 71.441 2.904 1.00 10.93 106 ILE A CA 1
ATOM 681 C C . ILE A 1 106 ? 9.103 70.207 3.121 1.00 10.19 106 ILE A C 1
ATOM 682 O O . ILE A 1 106 ? 9.461 69.523 2.157 1.00 9.51 106 ILE A O 1
ATOM 687 N N . ALA A 1 107 ? 9.449 69.908 4.380 1.00 9.95 107 ALA A N 1
ATOM 688 C CA . ALA A 1 107 ? 10.258 68.720 4.661 1.00 9.86 107 ALA A CA 1
ATOM 689 C C . ALA A 1 107 ? 9.535 67.434 4.305 1.00 9.86 107 ALA A C 1
ATOM 690 O O . ALA A 1 107 ? 10.133 66.478 3.783 1.00 9.88 107 ALA A O 1
ATOM 692 N N . GLY A 1 108 ? 8.249 67.405 4.581 1.00 9.87 108 GLY A N 1
ATOM 693 C CA . GLY A 1 108 ? 7.423 66.226 4.266 1.00 9.99 108 GLY A CA 1
ATOM 694 C C . GLY A 1 108 ? 7.351 65.979 2.783 1.00 9.90 108 GLY A C 1
ATOM 695 O O . GLY A 1 108 ? 7.526 64.854 2.317 1.00 9.91 108 GLY A O 1
ATOM 696 N N . ASP A 1 109 ? 7.083 67.034 2.030 1.00 9.70 109 ASP A N 1
ATOM 697 C CA . ASP A 1 109 ? 7.144 66.897 0.571 1.00 9.71 109 ASP A CA 1
ATOM 698 C C . ASP A 1 109 ? 8.538 66.453 0.103 1.00 9.33 109 ASP A C 1
ATOM 699 O O . ASP A 1 109 ? 8.646 65.551 -0.745 1.00 9.27 109 ASP A O 1
ATOM 704 N N . ALA A 1 110 ? 9.595 67.092 0.594 1.00 8.89 110 ALA A N 1
ATOM 705 C CA . ALA A 1 110 ? 10.949 66.745 0.121 1.00 8.37 110 ALA A CA 1
ATOM 706 C C . ALA A 1 110 ? 11.268 65.249 0.373 1.00 8.04 110 ALA A C 1
ATOM 707 O O . ALA A 1 110 ? 11.871 64.600 -0.465 1.00 7.82 110 ALA A O 1
ATOM 709 N N . ALA A 1 111 ? 10.853 64.727 1.516 1.00 8.19 111 ALA A N 1
ATOM 710 C CA . ALA A 1 111 ? 11.033 63.299 1.836 1.00 8.09 111 ALA A CA 1
ATOM 711 C C . ALA A 1 111 ? 10.376 62.395 0.773 1.00 8.42 111 ALA A C 1
ATOM 712 O O . ALA A 1 111 ? 10.975 61.415 0.286 1.00 8.52 111 ALA A O 1
ATOM 714 N N . TYR A 1 112 ? 9.170 62.771 0.356 1.00 8.66 112 TYR A N 1
ATOM 715 C CA . TYR A 1 112 ? 8.450 62.131 -0.750 1.00 9.20 112 TYR A CA 1
ATOM 716 C C . TYR A 1 112 ? 9.244 62.279 -2.047 1.00 8.92 112 TYR A C 1
ATOM 717 O O . TYR A 1 112 ? 9.421 61.312 -2.791 1.00 9.13 112 TYR A O 1
ATOM 726 N N . GLN A 1 113 ? 9.738 63.476 -2.333 1.00 8.96 113 GLN A N 1
ATOM 727 C CA . GLN A 1 113 ? 10.485 63.674 -3.590 1.00 8.79 113 GLN A CA 1
ATOM 728 C C . GLN A 1 113 ? 11.770 62.816 -3.644 1.00 8.47 113 GLN A C 1
ATOM 729 O O . GLN A 1 113 ? 12.140 62.319 -4.719 1.00 8.38 113 GLN A O 1
ATOM 735 N N . TYR A 1 114 ? 12.461 62.639 -2.519 1.00 7.90 114 TYR A N 1
ATOM 736 C CA . TYR A 1 114 ? 13.644 61.783 -2.526 1.00 7.83 114 TYR A CA 1
ATOM 737 C C . TYR A 1 114 ? 13.305 60.345 -2.830 1.00 7.92 114 TYR A C 1
ATOM 738 O O . TYR A 1 114 ? 14.009 59.681 -3.598 1.00 7.80 114 TYR A O 1
ATOM 747 N N . ILE A 1 115 ? 12.239 59.857 -2.219 1.00 8.03 115 ILE A N 1
ATOM 748 C CA . ILE A 1 115 ? 11.740 58.498 -2.468 1.00 8.76 115 ILE A CA 1
ATOM 749 C C . ILE A 1 115 ? 11.347 58.364 -3.933 1.00 9.07 115 ILE A C 1
ATOM 750 O O . ILE A 1 115 ? 11.674 57.356 -4.582 1.00 9.09 115 ILE A O 1
ATOM 755 N N . LYS A 1 116 ? 10.608 59.358 -4.449 1.00 9.64 116 LYS A N 1
ATOM 756 C CA . LYS A 1 116 ? 10.185 59.320 -5.855 1.00 10.59 116 LYS A CA 1
ATOM 757 C C . LYS A 1 116 ? 11.404 59.225 -6.778 1.00 10.22 116 LYS A C 1
ATOM 758 O O . LYS A 1 116 ? 11.403 58.447 -7.726 1.00 10.08 116 LYS A O 1
ATOM 764 N N . ARG A 1 117 ? 12.470 59.974 -6.465 1.00 9.96 117 ARG A N 1
ATOM 765 C CA . ARG A 1 117 ? 13.641 59.960 -7.300 1.00 10.33 117 ARG A CA 1
ATOM 766 C C . ARG A 1 117 ? 14.354 58.608 -7.205 1.00 9.98 117 ARG A C 1
ATOM 767 O O . ARG A 1 117 ? 14.816 58.084 -8.230 1.00 10.41 117 ARG A O 1
ATOM 775 N N . ALA A 1 118 ? 14.406 58.026 -6.003 1.00 9.41 118 ALA A N 1
ATOM 776 C CA . ALA A 1 118 ? 15.012 56.716 -5.832 1.00 9.07 118 ALA A CA 1
ATOM 777 C C . ALA A 1 118 ? 14.281 55.671 -6.657 1.00 9.44 118 ALA A C 1
ATOM 778 O O . ALA A 1 118 ? 14.915 54.794 -7.256 1.00 9.22 118 ALA A O 1
ATOM 780 N N . VAL A 1 119 ? 12.957 55.747 -6.672 1.00 9.57 119 VAL A N 1
ATOM 781 C CA . VAL A 1 119 ? 12.135 54.799 -7.437 1.00 10.23 119 VAL A CA 1
ATOM 782 C C . VAL A 1 119 ? 12.423 54.945 -8.944 1.00 10.62 119 VAL A C 1
ATOM 783 O O . VAL A 1 119 ? 12.497 53.930 -9.672 1.00 10.13 119 VAL A O 1
ATOM 787 N N . GLU A 1 120 ? 12.573 56.189 -9.412 1.00 11.14 120 GLU A N 1
ATOM 788 C CA . GLU A 1 120 ? 12.930 56.463 -10.827 1.00 12.15 120 GLU A CA 1
ATOM 789 C C . GLU A 1 120 ? 14.284 55.862 -11.171 1.00 11.94 120 GLU A C 1
ATOM 790 O O . GLU A 1 120 ? 14.443 55.214 -12.227 1.00 12.08 120 GLU A O 1
ATOM 796 N N . LEU A 1 121 ? 15.258 56.055 -10.272 1.00 11.49 121 LEU A N 1
ATOM 797 C CA . LEU A 1 121 ? 16.599 55.519 -10.488 1.00 11.93 121 LEU A CA 1
ATOM 798 C C . LEU A 1 121 ? 16.593 53.991 -10.497 1.00 11.56 121 LEU A C 1
ATOM 799 O O . LEU A 1 121 ? 17.288 53.351 -11.291 1.00 11.64 121 LEU A O 1
ATOM 804 N N . ALA A 1 122 ? 15.779 53.390 -9.647 1.00 11.14 122 ALA A N 1
ATOM 805 C CA . ALA A 1 122 ? 15.733 51.919 -9.604 1.00 11.61 122 ALA A CA 1
ATOM 806 C C . ALA A 1 122 ? 15.166 51.394 -10.924 1.00 12.58 122 ALA A C 1
ATOM 807 O O . ALA A 1 122 ? 15.655 50.404 -11.486 1.00 12.33 122 ALA A O 1
ATOM 809 N N . GLN A 1 123 ? 14.129 52.076 -11.403 1.00 13.44 123 GLN A N 1
ATOM 810 C CA . GLN A 1 123 ? 13.445 51.678 -12.625 1.00 15.63 123 GLN A CA 1
ATOM 811 C C . GLN A 1 123 ? 14.379 51.741 -13.829 1.00 14.92 123 GLN A C 1
ATOM 812 O O . GLN A 1 123 ? 14.298 50.895 -14.755 1.00 15.65 123 GLN A O 1
ATOM 818 N N . SER A 1 124 ? 15.237 52.743 -13.846 1.00 13.97 124 SER A N 1
ATOM 819 C CA . SER A 1 124 ? 16.198 52.906 -14.953 1.00 14.55 124 SER A CA 1
ATOM 820 C C . SER A 1 124 ? 17.477 52.090 -14.776 1.00 13.85 124 SER A C 1
ATOM 821 O O . SER A 1 124 ? 18.338 52.098 -15.655 1.00 15.00 124 SER A O 1
ATOM 824 N N . GLY A 1 125 ? 17.608 51.378 -13.670 1.00 12.65 125 GLY A N 1
ATOM 825 C CA . GLY A 1 125 ? 18.810 50.581 -13.399 1.00 12.30 125 GLY A CA 1
ATOM 826 C C . GLY A 1 125 ? 20.058 51.341 -12.988 1.00 12.15 125 GLY A C 1
ATOM 827 O O . GLY A 1 125 ? 21.183 50.809 -13.111 1.00 12.32 125 GLY A O 1
ATOM 828 N N . LYS A 1 126 ? 19.857 52.538 -12.450 1.00 11.58 126 LYS A N 1
ATOM 829 C CA . LYS A 1 126 ? 20.952 53.419 -12.050 1.00 11.56 126 LYS A CA 1
ATOM 830 C C . LYS A 1 126 ? 21.301 53.297 -10.547 1.00 10.69 126 LYS A C 1
ATOM 831 O O . LYS A 1 126 ? 22.274 53.880 -10.097 1.00 10.44 126 LYS A O 1
ATOM 837 N N . ILE A 1 127 ? 20.487 52.563 -9.792 1.00 10.26 127 ILE A N 1
ATOM 838 C CA . ILE A 1 127 ? 20.869 52.105 -8.449 1.00 9.78 127 ILE A CA 1
ATOM 839 C C . ILE A 1 127 ? 20.478 50.632 -8.333 1.00 9.57 127 ILE A C 1
ATOM 840 O O . ILE A 1 127 ? 19.685 50.112 -9.124 1.00 9.61 127 ILE A O 1
ATOM 845 N N . ASP A 1 128 ? 21.061 49.963 -7.347 1.00 9.43 128 ASP A N 1
ATOM 846 C CA . ASP A 1 128 ? 20.943 48.514 -7.187 1.00 9.49 128 ASP A CA 1
ATOM 847 C C . ASP A 1 128 ? 20.228 48.122 -5.905 1.00 9.06 128 ASP A C 1
ATOM 848 O O . ASP A 1 128 ? 19.972 46.929 -5.665 1.00 9.16 128 ASP A O 1
ATOM 853 N N . ALA A 1 129 ? 19.910 49.128 -5.091 1.00 8.76 129 ALA A N 1
ATOM 854 C CA . ALA A 1 129 ? 19.276 48.953 -3.775 1.00 8.53 129 ALA A CA 1
ATOM 855 C C . ALA A 1 129 ? 18.873 50.366 -3.299 1.00 8.17 129 ALA A C 1
ATOM 856 O O . ALA A 1 129 ? 19.453 51.368 -3.761 1.00 8.43 129 ALA A O 1
ATOM 858 N N . ILE A 1 130 ? 17.909 50.433 -2.391 1.00 8.09 130 ILE A N 1
ATOM 859 C CA . ILE A 1 130 ? 17.501 51.692 -1.757 1.00 8.08 130 ILE A CA 1
ATOM 860 C C . ILE A 1 130 ? 17.673 51.503 -0.264 1.00 8.13 130 ILE A C 1
ATOM 861 O O . ILE A 1 130 ? 17.270 50.459 0.278 1.00 8.05 130 ILE A O 1
ATOM 866 N N . CYS A 1 131 ? 18.228 52.509 0.411 1.00 8.05 131 CYS A N 1
ATOM 867 C CA . CYS A 1 131 ? 18.269 52.504 1.888 1.00 8.23 131 CYS A CA 1
ATOM 868 C C . CYS A 1 131 ? 17.639 53.810 2.360 1.00 8.15 131 CYS A C 1
ATOM 869 O O . CYS A 1 131 ? 18.089 54.899 1.995 1.00 8.49 131 CYS A O 1
ATOM 872 N N . THR A 1 132 ? 16.535 53.714 3.089 1.00 7.82 132 THR A N 1
ATOM 873 C CA . THR A 1 132 ? 15.782 54.923 3.433 1.00 7.87 132 THR A CA 1
ATOM 874 C C . THR A 1 132 ? 16.048 55.397 4.867 1.00 7.81 132 THR A C 1
ATOM 875 O O . THR A 1 132 ? 15.837 54.653 5.842 1.00 8.19 132 THR A O 1
ATOM 879 N N . ALA A 1 133 ? 16.473 56.641 4.998 1.00 7.59 133 ALA A N 1
ATOM 880 C CA . ALA A 1 133 ? 16.504 57.318 6.277 1.00 7.88 133 ALA A CA 1
ATOM 881 C C . ALA A 1 133 ? 15.084 57.689 6.710 1.00 8.13 133 ALA A C 1
ATOM 882 O O . ALA A 1 133 ? 14.172 57.723 5.896 1.00 8.51 133 ALA A O 1
ATOM 884 N N . PRO A 1 134 ? 14.884 57.971 8.003 1.00 8.68 134 PRO A N 1
ATOM 885 C CA . PRO A 1 134 ? 13.510 58.064 8.515 1.00 9.00 134 PRO A CA 1
ATOM 886 C C . PRO A 1 134 ? 12.737 59.272 7.996 1.00 9.21 134 PRO A C 1
ATOM 887 O O . PRO A 1 134 ? 13.306 60.355 7.757 1.00 9.07 134 PRO A O 1
ATOM 891 N N . LEU A 1 135 ? 11.441 59.081 7.851 1.00 9.65 135 LEU A N 1
ATOM 892 C CA . LEU A 1 135 ? 10.550 60.215 7.595 1.00 10.76 135 LEU A CA 1
ATOM 893 C C . LEU A 1 135 ? 9.393 60.183 8.564 1.00 11.97 135 LEU A C 1
ATOM 894 O O . LEU A 1 135 ? 9.313 59.298 9.433 1.00 12.61 135 LEU A O 1
ATOM 899 N N . ASN A 1 136 ? 8.566 61.230 8.508 1.00 13.24 136 ASN A N 1
ATOM 900 C CA . ASN A 1 136 ? 7.517 61.460 9.490 1.00 14.90 136 ASN A CA 1
ATOM 901 C C . ASN A 1 136 ? 6.192 61.509 8.747 1.00 15.09 136 ASN A C 1
ATOM 902 O O . ASN A 1 136 ? 6.008 62.311 7.834 1.00 15.71 136 ASN A O 1
ATOM 907 N N . LYS A 1 137 ? 5.296 60.587 9.100 1.00 16.21 137 LYS A N 1
ATOM 908 C CA . LYS A 1 137 ? 4.013 60.441 8.423 1.00 16.31 137 LYS A CA 1
ATOM 909 C C . LYS A 1 137 ? 3.166 61.731 8.463 1.00 16.03 137 LYS A C 1
ATOM 910 O O . LYS A 1 137 ? 2.566 62.114 7.441 1.00 14.71 137 LYS A O 1
ATOM 916 N N . GLU A 1 138 ? 3.103 62.380 9.622 1.00 15.49 138 GLU A N 1
ATOM 917 C CA . GLU A 1 138 ? 2.318 63.613 9.754 1.00 16.33 138 GLU A CA 1
ATOM 918 C C . GLU A 1 138 ? 2.871 64.684 8.811 1.00 15.08 138 GLU A C 1
ATOM 919 O O . GLU A 1 138 ? 2.103 65.394 8.165 1.00 14.13 138 GLU A O 1
ATOM 925 N N . ALA A 1 139 ? 4.197 64.823 8.743 1.00 14.10 139 ALA A N 1
ATOM 926 C CA . ALA A 1 139 ? 4.813 65.801 7.819 1.00 13.61 139 ALA A CA 1
ATOM 927 C C . ALA A 1 139 ? 4.555 65.448 6.360 1.00 13.55 139 ALA A C 1
ATOM 928 O O . ALA A 1 139 ? 4.358 66.337 5.506 1.00 13.43 139 ALA A O 1
ATOM 930 N N . LEU A 1 140 ? 4.613 64.162 6.038 1.00 14.10 140 LEU A N 1
ATOM 931 C CA . LEU A 1 140 ? 4.271 63.698 4.692 1.00 14.69 140 LEU A CA 1
ATOM 932 C C . LEU A 1 140 ? 2.870 64.189 4.297 1.00 14.06 140 LEU A C 1
ATOM 933 O O . LEU A 1 140 ? 2.654 64.761 3.226 1.00 12.57 140 LEU A O 1
ATOM 938 N N . HIS A 1 141 ? 1.902 63.993 5.187 1.00 14.32 141 HIS A N 1
ATOM 939 C CA . HIS A 1 141 ? 0.557 64.474 4.914 1.00 14.83 141 HIS A CA 1
ATOM 940 C C . HIS A 1 141 ? 0.477 65.992 4.810 1.00 13.94 141 HIS A C 1
ATOM 941 O O . HIS A 1 141 ? -0.243 66.554 3.953 1.00 13.59 141 HIS A O 1
ATOM 948 N N . ALA A 1 142 ? 1.255 66.664 5.666 1.00 13.04 142 ALA A N 1
ATOM 949 C CA . ALA A 1 142 ? 1.334 68.127 5.635 1.00 13.11 142 ALA A CA 1
ATOM 950 C C . ALA A 1 142 ? 1.834 68.646 4.282 1.00 12.84 142 ALA A C 1
ATOM 951 O O . ALA A 1 142 ? 1.424 69.714 3.841 1.00 12.95 142 ALA A O 1
ATOM 953 N N . GLY A 1 143 ? 2.691 67.870 3.616 1.00 12.11 143 GLY A N 1
ATOM 954 C CA . GLY A 1 143 ? 3.176 68.221 2.311 1.00 12.11 143 GLY A CA 1
ATOM 955 C C . GLY A 1 143 ? 2.338 67.701 1.161 1.00 12.48 143 GLY A C 1
ATOM 956 O O . GLY A 1 143 ? 2.747 67.804 0.024 1.00 12.82 143 GLY A O 1
ATOM 957 N N . GLY A 1 144 ? 1.148 67.196 1.452 1.00 13.30 144 GLY A N 1
ATOM 958 C CA . GLY A 1 144 ? 0.203 66.811 0.420 1.00 13.66 144 GLY A CA 1
ATOM 959 C C . GLY A 1 144 ? 0.267 65.373 -0.052 1.00 14.00 144 GLY A C 1
ATOM 960 O O . GLY A 1 144 ? -0.253 65.064 -1.119 1.00 14.68 144 GLY A O 1
ATOM 961 N N . HIS A 1 145 ? 0.919 64.510 0.721 1.00 13.32 145 HIS A N 1
ATOM 962 C CA . HIS A 1 145 ? 1.126 63.117 0.328 1.00 13.17 145 HIS A CA 1
ATOM 963 C C . HIS A 1 145 ? 0.481 62.226 1.361 1.00 14.11 145 HIS A C 1
ATOM 964 O O . HIS A 1 145 ? 1.103 61.797 2.323 1.00 14.55 145 HIS A O 1
ATOM 971 N N . LYS A 1 146 ? -0.795 61.918 1.144 1.00 15.76 146 LYS A N 1
ATOM 972 C CA . LYS A 1 146 ? -1.561 61.243 2.186 1.00 17.03 146 LYS A CA 1
ATOM 973 C C . LYS A 1 146 ? -1.389 59.740 2.127 1.00 18.44 146 LYS A C 1
ATOM 974 O O . LYS A 1 146 ? -2.302 59.031 1.704 1.00 22.00 146 LYS A O 1
ATOM 976 N N . TYR A 1 147 ? -0.218 59.247 2.520 1.00 17.81 147 TYR A N 1
ATOM 977 C CA . TYR A 1 147 ? 0.056 57.812 2.537 1.00 17.82 147 TYR A CA 1
ATOM 978 C C . TYR A 1 147 ? -0.023 57.258 3.941 1.00 18.86 147 TYR A C 1
ATOM 979 O O . TYR A 1 147 ? 0.211 57.978 4.898 1.00 19.86 147 TYR A O 1
ATOM 988 N N . PRO A 1 148 ? -0.337 55.951 4.062 1.00 19.56 148 PRO A N 1
ATOM 989 C CA . PRO A 1 148 ? -0.410 55.361 5.377 1.00 19.56 148 PRO A CA 1
ATOM 990 C C . PRO A 1 148 ? 0.953 55.243 6.047 1.00 18.84 148 PRO A C 1
ATOM 991 O O . PRO A 1 148 ? 1.028 55.133 7.270 1.00 19.55 148 PRO A O 1
ATOM 995 N N . GLY A 1 149 ? 2.013 55.240 5.242 1.00 16.90 149 GLY A N 1
ATOM 996 C CA . GLY A 1 149 ? 3.362 55.173 5.751 1.00 16.06 149 GLY A CA 1
ATOM 997 C C . GLY A 1 149 ? 4.433 55.166 4.668 1.00 14.77 149 GLY A C 1
ATOM 998 O O . GLY A 1 149 ? 4.151 55.180 3.461 1.00 13.65 149 GLY A O 1
ATOM 999 N N . HIS A 1 150 ? 5.668 55.093 5.144 1.00 14.09 150 HIS A N 1
ATOM 1000 C CA . HIS A 1 150 ? 6.886 55.108 4.355 1.00 12.93 150 HIS A CA 1
ATOM 1001 C C . HIS A 1 150 ? 6.904 53.953 3.336 1.00 12.56 150 HIS A C 1
ATOM 1002 O O . HIS A 1 150 ? 7.108 54.152 2.148 1.00 12.65 150 HIS A O 1
ATOM 1009 N N . THR A 1 151 ? 6.641 52.733 3.813 1.00 12.71 151 THR A N 1
ATOM 1010 C CA . THR A 1 151 ? 6.657 51.548 2.943 1.00 13.24 151 THR A CA 1
ATOM 1011 C C . THR A 1 151 ? 5.530 51.605 1.890 1.00 13.87 151 THR A C 1
ATOM 1012 O O . THR A 1 151 ? 5.761 51.329 0.696 1.00 13.31 151 THR A O 1
ATOM 1016 N N . GLU A 1 152 ? 4.331 52.016 2.308 1.00 13.97 152 GLU A N 1
ATOM 1017 C CA . GLU A 1 152 ? 3.191 52.142 1.392 1.00 14.50 152 GLU A CA 1
ATOM 1018 C C . GLU A 1 152 ? 3.447 53.136 0.264 1.00 14.13 152 GLU A C 1
ATOM 1019 O O . GLU A 1 152 ? 3.015 52.944 -0.891 1.00 13.69 152 GLU A O 1
ATOM 1025 N N . MET A 1 153 ? 4.169 54.205 0.583 1.00 13.45 153 MET A N 1
ATOM 1026 C CA . MET A 1 153 ? 4.479 55.206 -0.415 1.00 13.21 153 MET A CA 1
ATOM 1027 C C . MET A 1 153 ? 5.456 54.672 -1.464 1.00 12.60 153 MET A C 1
ATOM 1028 O O . MET A 1 153 ? 5.296 54.907 -2.650 1.00 12.31 153 MET A O 1
ATOM 1033 N N . LEU A 1 154 ? 6.480 53.957 -1.001 1.00 11.68 154 LEU A N 1
ATOM 1034 C CA . LEU A 1 154 ? 7.406 53.263 -1.902 1.00 11.47 154 LEU A CA 1
ATOM 1035 C C . LEU A 1 154 ? 6.673 52.319 -2.841 1.00 11.58 154 LEU A C 1
ATOM 1036 O O . LEU A 1 154 ? 6.947 52.309 -4.048 1.00 11.91 154 LEU A O 1
ATOM 1041 N N . ALA A 1 155 ? 5.748 51.522 -2.293 1.00 11.94 155 ALA A N 1
ATOM 1042 C CA . ALA A 1 155 ? 5.003 50.576 -3.101 1.00 12.25 155 ALA A CA 1
ATOM 1043 C C . ALA A 1 155 ? 4.173 51.309 -4.161 1.00 12.36 155 ALA A C 1
ATOM 1044 O O . ALA A 1 155 ? 4.185 50.948 -5.359 1.00 11.86 155 ALA A O 1
ATOM 1046 N N . HIS A 1 156 ? 3.454 52.339 -3.743 1.00 12.89 156 HIS A N 1
ATOM 1047 C CA . HIS A 1 156 ? 2.588 53.068 -4.668 1.00 14.37 156 HIS A CA 1
ATOM 1048 C C . HIS A 1 156 ? 3.374 53.698 -5.811 1.00 14.16 156 HIS A C 1
ATOM 1049 O O . HIS A 1 156 ? 2.973 53.599 -6.990 1.00 14.08 156 HIS A O 1
ATOM 1056 N N . LEU A 1 157 ? 4.478 54.368 -5.478 1.00 14.24 157 LEU A N 1
ATOM 1057 C CA . LEU A 1 157 ? 5.291 55.022 -6.490 1.00 14.79 157 LEU A CA 1
ATOM 1058 C C . LEU A 1 157 ? 5.929 54.013 -7.460 1.00 14.61 157 LEU A C 1
ATOM 1059 O O . LEU A 1 157 ? 6.118 54.306 -8.648 1.00 14.76 157 LEU A O 1
ATOM 1064 N N . THR A 1 158 ? 6.256 52.835 -6.936 1.00 13.61 158 THR A N 1
ATOM 1065 C CA . THR A 1 158 ? 6.817 51.759 -7.740 1.00 13.61 158 THR A CA 1
ATOM 1066 C C . THR A 1 158 ? 5.785 51.101 -8.687 1.00 14.75 158 THR A C 1
ATOM 1067 O O . THR A 1 158 ? 6.169 50.525 -9.726 1.00 16.59 158 THR A O 1
ATOM 1071 N N . GLY A 1 159 ? 4.507 51.165 -8.337 1.00 15.13 159 GLY A N 1
ATOM 1072 C CA . GLY A 1 159 ? 3.441 50.564 -9.146 1.00 16.28 159 GLY A CA 1
ATOM 1073 C C . GLY A 1 159 ? 3.068 49.165 -8.713 1.00 17.05 159 GLY A C 1
ATOM 1074 O O . GLY A 1 159 ? 2.615 48.363 -9.538 1.00 19.07 159 GLY A O 1
ATOM 1075 N N . VAL A 1 160 ? 3.310 48.826 -7.442 1.00 16.85 160 VAL A N 1
ATOM 1076 C CA . VAL A 1 160 ? 2.918 47.495 -6.914 1.00 16.74 160 VAL A CA 1
ATOM 1077 C C . VAL A 1 160 ? 1.940 47.622 -5.764 1.00 17.45 160 VAL A C 1
ATOM 1078 O O . VAL A 1 160 ? 2.036 48.534 -4.939 1.00 17.93 160 VAL A O 1
ATOM 1082 N N . ASP A 1 161 ? 0.984 46.700 -5.710 1.00 19.12 161 ASP A N 1
ATOM 1083 C CA . ASP A 1 161 ? -0.030 46.702 -4.665 1.00 20.57 161 ASP A CA 1
ATOM 1084 C C . ASP A 1 161 ? 0.464 46.173 -3.323 1.00 18.86 161 ASP A C 1
ATOM 1085 O O . ASP A 1 161 ? -0.137 46.480 -2.308 1.00 18.28 161 ASP A O 1
ATOM 1090 N N . GLU A 1 162 ? 1.484 45.310 -3.339 1.00 17.29 162 GLU A N 1
ATOM 1091 C CA . GLU A 1 162 ? 1.929 44.573 -2.147 1.00 16.19 162 GLU A CA 1
ATOM 1092 C C . GLU A 1 162 ? 3.432 44.522 -2.076 1.00 14.48 162 GLU A C 1
ATOM 1093 O O . GLU A 1 162 ? 4.085 44.410 -3.113 1.00 14.33 162 GLU A O 1
ATOM 1099 N N . VAL A 1 163 ? 3.969 44.585 -0.866 1.00 13.66 163 VAL A N 1
ATOM 1100 C CA . VAL A 1 163 ? 5.354 44.179 -0.612 1.00 13.14 163 VAL A CA 1
ATOM 1101 C C . VAL A 1 163 ? 5.357 43.204 0.559 1.00 12.37 163 VAL A C 1
ATOM 1102 O O . VAL A 1 163 ? 4.315 43.026 1.238 1.00 12.35 163 VAL A O 1
ATOM 1106 N N . SER A 1 164 ? 6.502 42.593 0.815 1.00 11.47 164 SER A N 1
ATOM 1107 C CA . SER A 1 164 ? 6.656 41.736 1.985 1.00 11.31 164 SER A CA 1
ATOM 1108 C C . SER A 1 164 ? 7.843 42.184 2.820 1.00 11.06 164 SER A C 1
ATOM 1109 O O . SER A 1 164 ? 8.832 42.724 2.291 1.00 10.91 164 SER A O 1
ATOM 1112 N N . MET A 1 165 ? 7.752 41.970 4.129 1.00 10.81 165 MET A N 1
ATOM 1113 C CA A MET A 1 165 ? 8.835 42.272 5.047 0.53 11.01 165 MET A CA 1
ATOM 1114 C CA B MET A 1 165 ? 8.865 42.288 5.003 0.47 11.43 165 MET A CA 1
ATOM 1115 C C . MET A 1 165 ? 9.716 41.051 5.303 1.00 11.05 165 MET A C 1
ATOM 1116 O O . MET A 1 165 ? 9.189 39.948 5.521 1.00 10.70 165 MET A O 1
ATOM 1125 N N . MET A 1 166 ? 11.032 41.270 5.282 1.00 10.87 166 MET A N 1
ATOM 1126 C CA . MET A 1 166 ? 12.014 40.229 5.486 1.00 11.01 166 MET A CA 1
ATOM 1127 C C . MET A 1 166 ? 13.025 40.631 6.550 1.00 11.21 166 MET A C 1
ATOM 1128 O O . MET A 1 166 ? 13.347 41.793 6.711 1.00 11.48 166 MET A O 1
ATOM 1133 N N . LEU A 1 167 ? 13.456 39.649 7.337 1.00 11.08 167 LEU A N 1
ATOM 1134 C CA . LEU A 1 167 ? 14.529 39.831 8.303 1.00 12.29 167 LEU A CA 1
ATOM 1135 C C . LEU A 1 167 ? 15.661 38.958 7.855 1.00 12.22 167 LEU A C 1
ATOM 1136 O O . LEU A 1 167 ? 15.418 37.873 7.314 1.00 12.19 167 LEU A O 1
ATOM 1141 N N . VAL A 1 168 ? 16.902 39.407 8.080 1.00 12.53 168 VAL A N 1
ATOM 1142 C CA . VAL A 1 168 ? 18.080 38.695 7.665 1.00 13.77 168 VAL A CA 1
ATOM 1143 C C . VAL A 1 168 ? 19.049 38.531 8.824 1.00 14.22 168 VAL A C 1
ATOM 1144 O O . VAL A 1 168 ? 19.297 39.474 9.600 1.00 14.73 168 VAL A O 1
ATOM 1148 N N . ALA A 1 169 ? 19.584 37.325 8.939 1.00 14.23 169 ALA A N 1
ATOM 1149 C CA . ALA A 1 169 ? 20.656 37.017 9.889 1.00 16.28 169 ALA A CA 1
ATOM 1150 C C . ALA A 1 169 ? 21.609 36.123 9.142 1.00 18.30 169 ALA A C 1
ATOM 1151 O O . ALA A 1 169 ? 21.292 35.683 8.063 1.00 17.73 169 ALA A O 1
ATOM 1153 N N A PRO A 1 170 ? 22.758 35.781 9.753 0.56 20.44 170 PRO A N 1
ATOM 1154 N N B PRO A 1 170 ? 22.819 35.892 9.701 0.44 20.37 170 PRO A N 1
ATOM 1155 C CA A PRO A 1 170 ? 23.597 34.765 9.121 0.56 21.79 170 PRO A CA 1
ATOM 1156 C CA B PRO A 1 170 ? 23.929 35.229 8.999 0.44 21.95 170 PRO A CA 1
ATOM 1157 C C A PRO A 1 170 ? 22.861 33.449 8.870 0.56 21.76 170 PRO A C 1
ATOM 1158 C C B PRO A 1 170 ? 23.528 34.017 8.151 0.44 22.35 170 PRO A C 1
ATOM 1159 O O A PRO A 1 170 ? 22.162 32.936 9.750 0.56 21.13 170 PRO A O 1
ATOM 1160 O O B PRO A 1 170 ? 23.952 33.908 6.996 0.44 22.98 170 PRO A O 1
ATOM 1167 N N A GLN A 1 171 ? 22.982 32.939 7.643 0.56 22.61 171 GLN A N 1
ATOM 1168 N N B GLN A 1 171 ? 22.721 33.125 8.718 0.44 23.44 171 GLN A N 1
ATOM 1169 C CA A GLN A 1 171 ? 22.262 31.729 7.179 0.56 23.59 171 GLN A CA 1
ATOM 1170 C CA B GLN A 1 171 ? 22.336 31.889 8.028 0.44 23.91 171 GLN A CA 1
ATOM 1171 C C A GLN A 1 171 ? 20.733 31.791 7.246 0.56 23.17 171 GLN A C 1
ATOM 1172 C C B GLN A 1 171 ? 20.838 31.777 7.716 0.44 23.43 171 GLN A C 1
ATOM 1173 O O A GLN A 1 171 ? 20.067 30.813 6.861 0.56 24.31 171 GLN A O 1
ATOM 1174 O O B GLN A 1 171 ? 20.329 30.671 7.538 0.44 24.64 171 GLN A O 1
ATOM 1177 N N . LEU A 1 172 ? 20.148 32.918 7.667 1.00 22.08 172 LEU A N 1
ATOM 1178 C CA . LEU A 1 172 ? 18.690 32.991 7.687 1.00 20.73 172 LEU A CA 1
ATOM 1179 C C . LEU A 1 172 ? 18.146 34.193 6.974 1.00 17.55 172 LEU A C 1
ATOM 1180 O O . LEU A 1 172 ? 18.476 35.321 7.330 1.00 18.65 172 LEU A O 1
ATOM 1185 N N . ARG A 1 173 ? 17.255 33.963 6.020 1.00 14.27 173 ARG A N 1
ATOM 1186 C CA . ARG A 1 173 ? 16.426 35.009 5.482 1.00 12.79 173 ARG A CA 1
ATOM 1187 C C . ARG A 1 173 ? 14.977 34.593 5.702 1.00 12.04 173 ARG A C 1
ATOM 1188 O O . ARG A 1 173 ? 14.575 33.508 5.286 1.00 12.05 173 ARG A O 1
ATOM 1196 N N . VAL A 1 174 ? 14.210 35.432 6.382 1.00 10.88 174 VAL A N 1
ATOM 1197 C CA . VAL A 1 174 ? 12.846 35.077 6.728 1.00 10.61 174 VAL A CA 1
ATOM 1198 C C . VAL A 1 174 ? 11.913 36.125 6.176 1.00 10.17 174 VAL A C 1
ATOM 1199 O O . VAL A 1 174 ? 11.904 37.254 6.652 1.00 10.55 174 VAL A O 1
ATOM 1203 N N . ILE A 1 175 ? 11.143 35.751 5.166 1.00 8.89 175 ILE A N 1
ATOM 1204 C CA . ILE A 1 175 ? 10.123 36.644 4.570 1.00 8.67 175 ILE A CA 1
ATOM 1205 C C . ILE A 1 175 ? 8.767 36.296 5.189 1.00 8.42 175 ILE A C 1
ATOM 1206 O O . ILE A 1 175 ? 8.499 35.111 5.493 1.00 8.50 175 ILE A O 1
ATOM 1211 N N . HIS A 1 176 ? 7.910 37.281 5.388 1.00 8.45 176 HIS A N 1
ATOM 1212 C CA . HIS A 1 176 ? 6.644 37.068 6.115 1.00 8.51 176 HIS A CA 1
ATOM 1213 C C . HIS A 1 176 ? 5.422 37.211 5.229 1.00 8.44 176 HIS A C 1
ATOM 1214 O O . HIS A 1 176 ? 5.297 38.186 4.481 1.00 8.32 176 HIS A O 1
ATOM 1221 N N . VAL A 1 177 ? 4.493 36.271 5.345 1.00 8.14 177 VAL A N 1
ATOM 1222 C CA . VAL A 1 177 ? 3.244 36.374 4.600 1.00 8.18 177 VAL A CA 1
ATOM 1223 C C . VAL A 1 177 ? 2.390 37.494 5.236 1.00 8.51 177 VAL A C 1
ATOM 1224 O O . VAL A 1 177 ? 1.737 38.282 4.525 1.00 9.04 177 VAL A O 1
ATOM 1228 N N . THR A 1 178 ? 2.367 37.536 6.571 1.00 8.81 178 THR A N 1
ATOM 1229 C CA . THR A 1 178 ? 1.728 38.580 7.339 1.00 9.16 178 THR A CA 1
ATOM 1230 C C . THR A 1 178 ? 2.687 39.085 8.411 1.00 9.77 178 THR A C 1
ATOM 1231 O O . THR A 1 178 ? 3.595 38.346 8.831 1.00 9.54 178 THR A O 1
ATOM 1235 N N . THR A 1 179 ? 2.470 40.335 8.858 1.00 10.66 179 THR A N 1
ATOM 1236 C CA . THR A 1 179 ? 3.299 40.950 9.901 1.00 11.37 179 THR A CA 1
ATOM 1237 C C . THR A 1 179 ? 2.413 41.620 10.941 1.00 11.59 179 THR A C 1
ATOM 1238 O O . THR A 1 179 ? 1.957 40.962 11.866 1.00 11.24 179 THR A O 1
ATOM 1242 N N . HIS A 1 180 ? 2.178 42.916 10.804 1.00 12.27 180 HIS A N 1
ATOM 1243 C CA . HIS A 1 180 ? 1.577 43.677 11.889 1.00 13.09 180 HIS A CA 1
ATOM 1244 C C . HIS A 1 180 ? 0.065 43.631 11.881 1.00 12.95 180 HIS A C 1
ATOM 1245 O O . HIS A 1 180 ? -0.628 44.524 11.384 1.00 13.70 180 HIS A O 1
ATOM 1252 N N . ILE A 1 181 ? -0.448 42.570 12.486 1.00 12.05 181 ILE A N 1
ATOM 1253 C CA . ILE A 1 181 ? -1.852 42.277 12.560 1.00 12.22 181 ILE A CA 1
ATOM 1254 C C . ILE A 1 181 ? -1.971 41.262 13.717 1.00 11.74 181 ILE A C 1
ATOM 1255 O O . ILE A 1 181 ? -1.014 40.505 13.985 1.00 11.32 181 ILE A O 1
ATOM 1260 N N . GLY A 1 182 ? -3.099 41.231 14.423 1.00 11.43 182 GLY A N 1
ATOM 1261 C CA . GLY A 1 182 ? -3.281 40.252 15.455 1.00 11.42 182 GLY A CA 1
ATOM 1262 C C . GLY A 1 182 ? -3.202 38.835 14.933 1.00 11.14 182 GLY A C 1
ATOM 1263 O O . GLY A 1 182 ? -3.414 38.586 13.761 1.00 11.77 182 GLY A O 1
ATOM 1264 N N . ILE A 1 183 ? -2.949 37.873 15.796 1.00 11.16 183 ILE A N 1
ATOM 1265 C CA . ILE A 1 183 ? -2.683 36.502 15.328 1.00 11.06 183 ILE A CA 1
ATOM 1266 C C . ILE A 1 183 ? -3.937 35.826 14.709 1.00 11.02 183 ILE A C 1
ATOM 1267 O O . ILE A 1 183 ? -3.847 35.203 13.672 1.00 10.58 183 ILE A O 1
ATOM 1272 N N . ILE A 1 184 ? -5.116 36.015 15.309 1.00 11.00 184 ILE A N 1
ATOM 1273 C CA . ILE A 1 184 ? -6.367 35.479 14.752 1.00 11.61 184 ILE A CA 1
ATOM 1274 C C . ILE A 1 184 ? -6.630 36.066 13.360 1.00 11.50 184 ILE A C 1
ATOM 1275 O O . ILE A 1 184 ? -6.909 35.317 12.391 1.00 11.10 184 ILE A O 1
ATOM 1280 N N . ASP A 1 185 ? -6.472 37.383 13.221 1.00 11.76 185 ASP A N 1
ATOM 1281 C CA . ASP A 1 185 ? -6.726 38.023 11.924 1.00 12.28 185 ASP A CA 1
ATOM 1282 C C . ASP A 1 185 ? -5.647 37.641 10.902 1.00 11.66 185 ASP A C 1
ATOM 1283 O O . ASP A 1 185 ? -5.925 37.576 9.687 1.00 11.08 185 ASP A O 1
ATOM 1288 N N . ALA A 1 186 ? -4.440 37.374 11.386 1.00 11.01 186 ALA A N 1
ATOM 1289 C CA . ALA A 1 186 ? -3.364 36.940 10.491 1.00 10.77 186 ALA A CA 1
ATOM 1290 C C . ALA A 1 186 ? -3.745 35.656 9.796 1.00 10.80 186 ALA A C 1
ATOM 1291 O O . ALA A 1 186 ? -3.607 35.528 8.580 1.00 10.08 186 ALA A O 1
ATOM 1293 N N . ILE A 1 187 ? -4.182 34.677 10.591 1.00 11.01 187 ILE A N 1
ATOM 1294 C CA . ILE A 1 187 ? -4.532 33.371 10.028 1.00 11.19 187 ILE A CA 1
ATOM 1295 C C . ILE A 1 187 ? -5.707 33.510 9.019 1.00 11.57 187 ILE A C 1
ATOM 1296 O O . ILE A 1 187 ? -5.694 32.881 7.972 1.00 11.04 187 ILE A O 1
ATOM 1301 N N . ARG A 1 188 ? -6.665 34.376 9.306 1.00 12.36 188 ARG A N 1
ATOM 1302 C CA . ARG A 1 188 ? -7.756 34.655 8.387 1.00 13.56 188 ARG A CA 1
ATOM 1303 C C . ARG A 1 188 ? -7.238 35.272 7.108 1.00 13.19 188 ARG A C 1
ATOM 1304 O O . ARG A 1 188 ? -7.718 34.925 6.020 1.00 13.02 188 ARG A O 1
ATOM 1312 N N . LYS A 1 189 ? -6.287 36.195 7.219 1.00 12.52 189 LYS A N 1
ATOM 1313 C CA . LYS A 1 189 ? -5.774 36.909 6.032 1.00 12.81 189 LYS A CA 1
ATOM 1314 C C . LYS A 1 189 ? -4.984 35.995 5.077 1.00 11.91 189 LYS A C 1
ATOM 1315 O O . LYS A 1 189 ? -4.984 36.219 3.862 1.00 11.83 189 LYS A O 1
ATOM 1321 N N . ILE A 1 190 ? -4.305 34.996 5.617 1.00 10.65 190 ILE A N 1
ATOM 1322 C CA . ILE A 1 190 ? -3.488 34.097 4.805 1.00 10.02 190 ILE A CA 1
ATOM 1323 C C . ILE A 1 190 ? -4.395 33.261 3.890 1.00 10.11 190 ILE A C 1
ATOM 1324 O O . ILE A 1 190 ? -5.360 32.670 4.350 1.00 9.91 190 ILE A O 1
ATOM 1329 N N . GLU A 1 191 ? -4.099 33.251 2.596 1.00 10.30 191 GLU A N 1
ATOM 1330 C CA . GLU A 1 191 ? -4.842 32.462 1.618 1.00 10.85 191 GLU A CA 1
ATOM 1331 C C . GLU A 1 191 ? -3.915 32.255 0.426 1.00 10.45 191 GLU A C 1
ATOM 1332 O O . GLU A 1 191 ? -2.845 32.860 0.371 1.00 9.92 191 GLU A O 1
ATOM 1338 N N . PRO A 1 192 ? -4.290 31.379 -0.501 1.00 10.22 192 PRO A N 1
ATOM 1339 C CA . PRO A 1 192 ? -3.227 30.958 -1.440 1.00 10.34 192 PRO A CA 1
ATOM 1340 C C . PRO A 1 192 ? -2.640 32.041 -2.342 1.00 10.34 192 PRO A C 1
ATOM 1341 O O . PRO A 1 192 ? -1.466 31.932 -2.708 1.00 10.54 192 PRO A O 1
ATOM 1345 N N . GLY A 1 193 ? -3.418 33.054 -2.717 1.00 10.69 193 GLY A N 1
ATOM 1346 C CA . GLY A 1 193 ? -2.899 34.155 -3.557 1.00 10.75 193 GLY A CA 1
ATOM 1347 C C . GLY A 1 193 ? -1.770 34.888 -2.841 1.00 10.76 193 GLY A C 1
ATOM 1348 O O . GLY A 1 193 ? -0.676 35.072 -3.397 1.00 10.39 193 GLY A O 1
ATOM 1349 N N . LEU A 1 194 ? -2.043 35.292 -1.602 1.00 10.76 194 LEU A N 1
ATOM 1350 C CA . LEU A 1 194 ? -1.071 36.033 -0.821 1.00 10.51 194 LEU A CA 1
ATOM 1351 C C . LEU A 1 194 ? 0.172 35.181 -0.522 1.00 9.93 194 LEU A C 1
ATOM 1352 O O . LEU A 1 194 ? 1.308 35.673 -0.573 1.00 9.91 194 LEU A O 1
ATOM 1357 N N . VAL A 1 195 ? -0.019 33.891 -0.224 1.00 9.55 195 VAL A N 1
ATOM 1358 C CA . VAL A 1 195 ? 1.131 32.998 -0.018 1.00 8.98 195 VAL A CA 1
ATOM 1359 C C . VAL A 1 195 ? 1.975 32.904 -1.314 1.00 9.13 195 VAL A C 1
ATOM 1360 O O . VAL A 1 195 ? 3.185 33.043 -1.290 1.00 8.49 195 VAL A O 1
ATOM 1364 N N . GLN A 1 196 ? 1.317 32.627 -2.434 1.00 9.61 196 GLN A N 1
ATOM 1365 C CA . GLN A 1 196 ? 1.964 32.540 -3.734 1.00 10.05 196 GLN A CA 1
ATOM 1366 C C . GLN A 1 196 ? 2.777 33.777 -3.988 1.00 9.80 196 GLN A C 1
ATOM 1367 O O . GLN A 1 196 ? 3.935 33.671 -4.345 1.00 9.95 196 GLN A O 1
ATOM 1373 N N . ARG A 1 197 ? 2.189 34.948 -3.830 1.00 9.71 197 ARG A N 1
ATOM 1374 C CA . ARG A 1 197 ? 2.919 36.195 -4.129 1.00 9.60 197 ARG A CA 1
ATOM 1375 C C . ARG A 1 197 ? 4.077 36.445 -3.187 1.00 9.02 197 ARG A C 1
ATOM 1376 O O . ARG A 1 197 ? 5.091 37.079 -3.579 1.00 8.96 197 ARG A O 1
ATOM 1384 N N . THR A 1 198 ? 3.924 36.040 -1.934 1.00 8.50 198 THR A N 1
ATOM 1385 C CA . THR A 1 198 ? 5.029 36.201 -0.983 1.00 8.20 198 THR A CA 1
ATOM 1386 C C . THR A 1 198 ? 6.213 35.361 -1.412 1.00 8.20 198 THR A C 1
ATOM 1387 O O . THR A 1 198 ? 7.352 35.823 -1.417 1.00 8.09 198 THR A O 1
ATOM 1391 N N . ILE A 1 199 ? 5.947 34.118 -1.766 1.00 8.26 199 ILE A N 1
ATOM 1392 C CA . ILE A 1 199 ? 6.998 33.234 -2.271 1.00 8.52 199 ILE A CA 1
ATOM 1393 C C . ILE A 1 199 ? 7.615 33.816 -3.551 1.00 8.86 199 ILE A C 1
ATOM 1394 O O . ILE A 1 199 ? 8.856 33.820 -3.675 1.00 8.94 199 ILE A O 1
ATOM 1399 N N . GLU A 1 200 ? 6.771 34.290 -4.484 1.00 9.48 200 GLU A N 1
ATOM 1400 C CA . GLU A 1 200 ? 7.287 34.874 -5.739 1.00 9.97 200 GLU A CA 1
ATOM 1401 C C . GLU A 1 200 ? 8.188 36.074 -5.485 1.00 9.89 200 GLU A C 1
ATOM 1402 O O . GLU A 1 200 ? 9.221 36.199 -6.151 1.00 10.06 200 GLU A O 1
ATOM 1408 N N . ARG A 1 201 ? 7.771 36.966 -4.571 1.00 9.73 201 ARG A N 1
ATOM 1409 C CA . ARG A 1 201 ? 8.548 38.144 -4.221 1.00 9.83 201 ARG A CA 1
ATOM 1410 C C . ARG A 1 201 ? 9.912 37.719 -3.705 1.00 9.39 201 ARG A C 1
ATOM 1411 O O . ARG A 1 201 ? 10.950 38.264 -4.072 1.00 9.69 201 ARG A O 1
ATOM 1419 N N . GLY A 1 202 ? 9.901 36.770 -2.781 1.00 9.09 202 GLY A N 1
ATOM 1420 C CA . GLY A 1 202 ? 11.134 36.267 -2.195 1.00 8.82 202 GLY A CA 1
ATOM 1421 C C . GLY A 1 202 ? 12.051 35.652 -3.229 1.00 9.01 202 GLY A C 1
ATOM 1422 O O . GLY A 1 202 ? 13.267 35.932 -3.270 1.00 9.04 202 GLY A O 1
ATOM 1423 N N . ASN A 1 203 ? 11.479 34.839 -4.102 1.00 9.15 203 ASN A N 1
ATOM 1424 C CA . ASN A 1 203 ? 12.259 34.196 -5.142 1.00 9.50 203 ASN A CA 1
ATOM 1425 C C . ASN A 1 203 ? 12.879 35.233 -6.046 1.00 9.62 203 ASN A C 1
ATOM 1426 O O . ASN A 1 203 ? 14.083 35.174 -6.321 1.00 9.97 203 ASN A O 1
ATOM 1431 N N . ALA A 1 204 ? 12.082 36.204 -6.492 1.00 9.57 204 ALA A N 1
ATOM 1432 C CA . ALA A 1 204 ? 12.589 37.214 -7.441 1.00 9.74 204 ALA A CA 1
ATOM 1433 C C . ALA A 1 204 ? 13.714 38.048 -6.861 1.00 9.92 204 ALA A C 1
ATOM 1434 O O . ALA A 1 204 ? 14.692 38.381 -7.547 1.00 10.01 204 ALA A O 1
ATOM 1436 N N . THR A 1 205 ? 13.604 38.385 -5.580 1.00 9.77 205 THR A N 1
ATOM 1437 C CA A THR A 1 205 ? 14.620 39.211 -4.967 0.67 9.93 205 THR A CA 1
ATOM 1438 C CA B THR A 1 205 ? 14.612 39.208 -4.927 0.33 9.92 205 THR A CA 1
ATOM 1439 C C . THR A 1 205 ? 15.928 38.445 -4.843 1.00 10.03 205 THR A C 1
ATOM 1440 O O . THR A 1 205 ? 17.003 39.024 -5.045 1.00 10.07 205 THR A O 1
ATOM 1447 N N . LEU A 1 206 ? 15.863 37.141 -4.557 1.00 10.01 206 LEU A N 1
ATOM 1448 C CA . LEU A 1 206 ? 17.087 36.376 -4.425 1.00 10.25 206 LEU A CA 1
ATOM 1449 C C . LEU A 1 206 ? 17.752 36.114 -5.781 1.00 10.44 206 LEU A C 1
ATOM 1450 O O . LEU A 1 206 ? 18.995 36.147 -5.868 1.00 10.27 206 LEU A O 1
ATOM 1455 N N . VAL A 1 207 ? 16.943 35.931 -6.820 1.00 10.39 207 VAL A N 1
ATOM 1456 C CA . VAL A 1 207 ? 17.457 35.858 -8.198 1.00 10.95 207 VAL A CA 1
ATOM 1457 C C . VAL A 1 207 ? 18.200 37.144 -8.553 1.00 11.23 207 VAL A C 1
ATOM 1458 O O . VAL A 1 207 ? 19.333 37.088 -9.101 1.00 10.98 207 VAL A O 1
ATOM 1462 N N . LYS A 1 208 ? 17.595 38.295 -8.251 1.00 11.66 208 LYS A N 1
ATOM 1463 C CA . LYS A 1 208 ? 18.294 39.589 -8.470 1.00 12.44 208 LYS A CA 1
ATOM 1464 C C . LYS A 1 208 ? 19.626 39.691 -7.743 1.00 11.94 208 LYS A C 1
ATOM 1465 O O . LYS A 1 208 ? 20.602 40.246 -8.271 1.00 11.70 208 LYS A O 1
ATOM 1471 N N . ALA A 1 209 ? 19.700 39.095 -6.555 1.00 11.89 209 ALA A N 1
ATOM 1472 C CA . ALA A 1 209 ? 20.890 39.140 -5.718 1.00 12.12 209 ALA A CA 1
ATOM 1473 C C . ALA A 1 209 ? 21.871 38.032 -6.049 1.00 12.61 209 ALA A C 1
ATOM 1474 O O . ALA A 1 209 ? 22.840 37.852 -5.315 1.00 13.91 209 ALA A O 1
ATOM 1476 N N . GLY A 1 210 ? 21.609 37.271 -7.099 1.00 12.68 210 GLY A N 1
ATOM 1477 C CA . GLY A 1 210 ? 22.626 36.357 -7.672 1.00 13.30 210 GLY A CA 1
ATOM 1478 C C . GLY A 1 210 ? 22.435 34.894 -7.292 1.00 14.00 210 GLY A C 1
ATOM 1479 O O . GLY A 1 210 ? 23.327 34.066 -7.560 1.00 14.52 210 GLY A O 1
ATOM 1480 N N . ILE A 1 211 ? 21.300 34.548 -6.672 1.00 13.39 211 ILE A N 1
ATOM 1481 C CA . ILE A 1 211 ? 20.944 33.145 -6.411 1.00 13.36 211 ILE A CA 1
ATOM 1482 C C . ILE A 1 211 ? 20.010 32.657 -7.520 1.00 13.29 211 ILE A C 1
ATOM 1483 O O . ILE A 1 211 ? 18.839 32.964 -7.512 1.00 12.62 211 ILE A O 1
ATOM 1488 N N . GLU A 1 212 ? 20.553 31.923 -8.500 1.00 14.42 212 GLU A N 1
ATOM 1489 C CA . GLU A 1 212 ? 19.815 31.545 -9.718 1.00 14.54 212 GLU A CA 1
ATOM 1490 C C . GLU A 1 212 ? 18.533 30.764 -9.431 1.00 14.96 212 GLU A C 1
ATOM 1491 O O . GLU A 1 212 ? 17.484 31.002 -10.063 1.00 15.03 212 GLU A O 1
ATOM 1493 N N . ARG A 1 213 ? 18.627 29.796 -8.512 1.00 15.50 213 ARG A N 1
ATOM 1494 C CA . ARG A 1 213 ? 17.479 28.949 -8.160 1.00 15.99 213 ARG A CA 1
ATOM 1495 C C . ARG A 1 213 ? 17.317 28.854 -6.637 1.00 14.52 213 ARG A C 1
ATOM 1496 O O . ARG A 1 213 ? 17.741 27.906 -5.996 1.00 13.82 213 ARG A O 1
ATOM 1504 N N . PRO A 1 214 ? 16.671 29.869 -6.063 1.00 11.57 214 PRO A N 1
ATOM 1505 C CA . PRO A 1 214 ? 16.549 29.907 -4.593 1.00 10.81 214 PRO A CA 1
ATOM 1506 C C . PRO A 1 214 ? 15.864 28.671 -4.022 1.00 10.35 214 PRO A C 1
ATOM 1507 O O . PRO A 1 214 ? 14.897 28.168 -4.569 1.00 10.30 214 PRO A O 1
ATOM 1511 N N . ARG A 1 215 ? 16.410 28.175 -2.924 1.00 10.07 215 ARG A N 1
ATOM 1512 C CA . ARG A 1 215 ? 15.811 27.042 -2.218 1.00 9.87 215 ARG A CA 1
ATOM 1513 C C . ARG A 1 215 ? 14.898 27.599 -1.134 1.00 9.42 215 ARG A C 1
ATOM 1514 O O . ARG A 1 215 ? 15.355 28.174 -0.160 1.00 9.08 215 ARG A O 1
ATOM 1522 N N . ILE A 1 216 ? 13.605 27.418 -1.304 1.00 9.54 216 ILE A N 1
ATOM 1523 C CA . ILE A 1 216 ? 12.642 28.078 -0.441 1.00 9.17 216 ILE A CA 1
ATOM 1524 C C . ILE A 1 216 ? 11.938 27.029 0.444 1.00 9.02 216 ILE A C 1
ATOM 1525 O O . ILE A 1 216 ? 11.448 26.017 -0.079 1.00 9.50 216 ILE A O 1
ATOM 1530 N N . GLY A 1 217 ? 11.881 27.297 1.750 1.00 8.45 217 GLY A N 1
ATOM 1531 C CA . GLY A 1 217 ? 11.134 26.469 2.697 1.00 8.53 217 GLY A CA 1
ATOM 1532 C C . GLY A 1 217 ? 9.959 27.289 3.212 1.00 8.40 217 GLY A C 1
ATOM 1533 O O . GLY A 1 217 ? 10.109 28.463 3.505 1.00 8.11 217 GLY A O 1
ATOM 1534 N N . VAL A 1 218 ? 8.795 26.668 3.316 1.00 8.28 218 VAL A N 1
ATOM 1535 C CA . VAL A 1 218 ? 7.603 27.342 3.753 1.00 8.21 218 VAL A CA 1
ATOM 1536 C C . VAL A 1 218 ? 7.114 26.769 5.073 1.00 8.18 218 VAL A C 1
ATOM 1537 O O . VAL A 1 218 ? 6.958 25.549 5.219 1.00 8.44 218 VAL A O 1
ATOM 1541 N N . CYS A 1 219 ? 6.828 27.659 6.025 1.00 7.97 219 CYS A N 1
ATOM 1542 C CA . CYS A 1 219 ? 6.263 27.230 7.308 1.00 8.05 219 CYS A CA 1
ATOM 1543 C C . CYS A 1 219 ? 4.778 26.870 7.232 1.00 8.14 219 CYS A C 1
ATOM 1544 O O . CYS A 1 219 ? 3.986 27.442 6.442 1.00 7.91 219 CYS A O 1
ATOM 1547 N N . GLY A 1 220 ? 4.371 25.958 8.104 1.00 8.34 220 GLY A N 1
ATOM 1548 C CA . GLY A 1 220 ? 2.943 25.739 8.328 1.00 8.94 220 GLY A CA 1
ATOM 1549 C C . GLY A 1 220 ? 2.355 26.872 9.163 1.00 8.95 220 GLY A C 1
ATOM 1550 O O . GLY A 1 220 ? 3.075 27.749 9.700 1.00 8.95 220 GLY A O 1
ATOM 1551 N N . ILE A 1 221 ? 1.040 26.860 9.226 1.00 9.09 221 ILE A N 1
ATOM 1552 C CA . ILE A 1 221 ? 0.238 27.700 10.144 1.00 9.20 221 ILE A CA 1
ATOM 1553 C C . ILE A 1 221 ? 0.137 27.040 11.526 1.00 9.08 221 ILE A C 1
ATOM 1554 O O . ILE A 1 221 ? 0.303 27.689 12.539 1.00 8.86 221 ILE A O 1
ATOM 1559 N N . ASN A 1 222 ? -0.188 25.753 11.530 1.00 8.98 222 ASN A N 1
ATOM 1560 C CA . ASN A 1 222 ? -0.269 24.935 12.726 1.00 8.95 222 ASN A CA 1
ATOM 1561 C C . ASN A 1 222 ? 1.072 24.312 13.070 1.00 9.07 222 ASN A C 1
ATOM 1562 O O . ASN A 1 222 ? 1.921 24.141 12.195 1.00 8.85 222 ASN A O 1
ATOM 1567 N N . PRO A 1 223 ? 1.306 24.030 14.369 1.00 9.63 223 PRO A N 1
ATOM 1568 C CA . PRO A 1 223 ? 2.567 23.353 14.693 1.00 9.97 223 PRO A CA 1
ATOM 1569 C C . PRO A 1 223 ? 2.599 22.026 13.963 1.00 10.52 223 PRO A C 1
ATOM 1570 O O . PRO A 1 223 ? 1.525 21.428 13.654 1.00 10.10 223 PRO A O 1
ATOM 1574 N N . HIS A 1 224 ? 3.811 21.588 13.613 1.00 10.90 224 HIS A N 1
ATOM 1575 C CA . HIS A 1 224 ? 4.003 20.352 12.832 1.00 11.82 224 HIS A CA 1
ATOM 1576 C C . HIS A 1 224 ? 3.295 20.415 11.454 1.00 11.70 224 HIS A C 1
ATOM 1577 O O . HIS A 1 224 ? 3.022 19.361 10.845 1.00 11.22 224 HIS A O 1
ATOM 1584 N N . ALA A 1 225 ? 2.988 21.626 10.974 1.00 11.48 225 ALA A N 1
ATOM 1585 C CA . ALA A 1 225 ? 2.167 21.833 9.781 1.00 12.01 225 ALA A CA 1
ATOM 1586 C C . ALA A 1 225 ? 0.878 21.028 9.804 1.00 12.36 225 ALA A C 1
ATOM 1587 O O . ALA A 1 225 ? 0.362 20.579 8.771 1.00 12.28 225 ALA A O 1
ATOM 1589 N N . GLY A 1 226 ? 0.313 20.896 11.001 1.00 12.85 226 GLY A N 1
ATOM 1590 C CA . GLY A 1 226 ? -0.963 20.170 11.160 1.00 13.91 226 GLY A CA 1
ATOM 1591 C C . GLY A 1 226 ? -0.831 18.689 11.529 1.00 15.89 226 GLY A C 1
ATOM 1592 O O . GLY A 1 226 ? -1.771 18.124 12.039 1.00 15.31 226 GLY A O 1
ATOM 1593 N N . GLU A 1 227 ? 0.339 18.068 11.347 1.00 17.62 227 GLU A N 1
ATOM 1594 C CA A GLU A 1 227 ? 0.528 16.649 11.675 0.61 19.29 227 GLU A CA 1
ATOM 1595 C CA B GLU A 1 227 ? 0.512 16.665 11.763 0.39 19.51 227 GLU A CA 1
ATOM 1596 C C . GLU A 1 227 ? -0.580 15.813 11.086 1.00 20.29 227 GLU A C 1
ATOM 1597 O O . GLU A 1 227 ? -1.306 15.082 11.756 1.00 20.26 227 GLU A O 1
ATOM 1608 N N . ASN A 1 228 ? -0.684 15.919 9.769 1.00 22.93 228 ASN A N 1
ATOM 1609 C CA . ASN A 1 228 ? -1.676 15.153 9.012 1.00 25.51 228 ASN A CA 1
ATOM 1610 C C . ASN A 1 228 ? -3.059 15.281 9.600 1.00 24.82 228 ASN A C 1
ATOM 1611 O O . ASN A 1 228 ? -3.797 14.286 9.736 1.00 27.34 228 ASN A O 1
ATOM 1616 N N . GLY A 1 229 ? -3.416 16.517 9.941 1.00 23.04 229 GLY A N 1
ATOM 1617 C CA . GLY A 1 229 ? -4.774 16.864 10.340 1.00 22.36 229 GLY A CA 1
ATOM 1618 C C . GLY A 1 229 ? -5.072 16.726 11.820 1.00 21.62 229 GLY A C 1
ATOM 1619 O O . GLY A 1 229 ? -6.158 17.085 12.279 1.00 21.09 229 GLY A O 1
ATOM 1620 N N . LEU A 1 230 ? -4.098 16.259 12.585 1.00 20.13 230 LEU A N 1
ATOM 1621 C CA . LEU A 1 230 ? -4.265 16.158 14.008 1.00 20.42 230 LEU A CA 1
ATOM 1622 C C . LEU A 1 230 ? -4.448 17.525 14.693 1.00 18.54 230 LEU A C 1
ATOM 1623 O O . LEU A 1 230 ? -5.155 17.644 15.704 1.00 18.72 230 LEU A O 1
ATOM 1628 N N . PHE A 1 231 ? -3.765 18.549 14.180 1.00 17.22 231 PHE A N 1
ATOM 1629 C CA . PHE A 1 231 ? -3.821 19.868 14.807 1.00 16.23 231 PHE A CA 1
ATOM 1630 C C . PHE A 1 231 ? -4.439 20.836 13.825 1.00 15.53 231 PHE A C 1
ATOM 1631 O O . PHE A 1 231 ? -3.988 20.928 12.677 1.00 17.27 231 PHE A O 1
ATOM 1639 N N . GLY A 1 232 ? -5.448 21.575 14.268 1.00 14.21 232 GLY A N 1
ATOM 1640 C CA . GLY A 1 232 ? -5.967 22.675 13.470 1.00 13.06 232 GLY A CA 1
ATOM 1641 C C . GLY A 1 232 ? -7.215 22.357 12.660 1.00 12.16 232 GLY A C 1
ATOM 1642 O O . GLY A 1 232 ? -7.864 21.306 12.845 1.00 11.97 232 GLY A O 1
ATOM 1643 N N . TYR A 1 233 ? -7.520 23.281 11.755 1.00 11.99 233 TYR A N 1
ATOM 1644 C CA . TYR A 1 233 ? -8.757 23.286 10.950 1.00 12.18 233 TYR A CA 1
ATOM 1645 C C . TYR A 1 233 ? -8.437 23.200 9.461 1.00 12.01 233 TYR A C 1
ATOM 1646 O O . TYR A 1 233 ? -9.153 23.747 8.594 1.00 12.47 233 TYR A O 1
ATOM 1655 N N . GLY A 1 234 ? -7.355 22.511 9.120 1.00 11.47 234 GLY A N 1
ATOM 1656 C CA . GLY A 1 234 ? -7.032 22.306 7.715 1.00 11.35 234 GLY A CA 1
ATOM 1657 C C . GLY A 1 234 ? -6.469 23.556 7.026 1.00 10.88 234 GLY A C 1
ATOM 1658 O O . GLY A 1 234 ? -6.530 23.676 5.804 1.00 10.96 234 GLY A O 1
ATOM 1659 N N . GLU A 1 235 ? -5.886 24.461 7.810 1.00 10.50 235 GLU A N 1
ATOM 1660 C CA . GLU A 1 235 ? -5.343 25.692 7.232 1.00 10.41 235 GLU A CA 1
ATOM 1661 C C . GLU A 1 235 ? -4.257 25.466 6.187 1.00 10.21 235 GLU A C 1
ATOM 1662 O O . GLU A 1 235 ? -4.226 26.170 5.159 1.00 10.51 235 GLU A O 1
ATOM 1668 N N . GLU A 1 236 ? -3.371 24.494 6.401 1.00 9.90 236 GLU A N 1
ATOM 1669 C CA . GLU A 1 236 ? -2.343 24.208 5.390 1.00 9.81 236 GLU A CA 1
ATOM 1670 C C . GLU A 1 236 ? -2.913 23.898 4.020 1.00 10.17 236 GLU A C 1
ATOM 1671 O O . GLU A 1 236 ? -2.451 24.429 3.008 1.00 9.80 236 GLU A O 1
ATOM 1677 N N . GLU A 1 237 ? -3.929 23.036 4.007 1.00 10.56 237 GLU A N 1
ATOM 1678 C CA . GLU A 1 237 ? -4.517 22.560 2.774 1.00 11.26 237 GLU A CA 1
ATOM 1679 C C . GLU A 1 237 ? -5.376 23.627 2.092 1.00 11.25 237 GLU A C 1
ATOM 1680 O O . GLU A 1 237 ? -5.439 23.688 0.841 1.00 11.61 237 GLU A O 1
ATOM 1686 N N . GLU A 1 238 ? -6.010 24.476 2.911 1.00 11.24 238 GLU A N 1
ATOM 1687 C CA A GLU A 1 238 ? -6.865 25.568 2.433 0.54 11.40 238 GLU A CA 1
ATOM 1688 C CA B GLU A 1 238 ? -6.856 25.558 2.406 0.46 11.50 238 GLU A CA 1
ATOM 1689 C C . GLU A 1 238 ? -6.033 26.740 1.906 1.00 11.07 238 GLU A C 1
ATOM 1690 O O . GLU A 1 238 ? -6.360 27.341 0.879 1.00 11.62 238 GLU A O 1
ATOM 1701 N N . LYS A 1 239 ? -4.996 27.075 2.650 1.00 10.57 239 LYS A N 1
ATOM 1702 C CA . LYS A 1 239 ? -4.332 28.378 2.498 1.00 10.26 239 LYS A CA 1
ATOM 1703 C C . LYS A 1 239 ? -2.927 28.357 1.913 1.00 10.19 239 LYS A C 1
ATOM 1704 O O . LYS A 1 239 ? -2.495 29.373 1.364 1.00 10.45 239 LYS A O 1
ATOM 1710 N N . ILE A 1 240 ? -2.216 27.246 2.017 1.00 10.18 240 ILE A N 1
ATOM 1711 C CA . ILE A 1 240 ? -0.775 27.225 1.687 1.00 10.18 240 ILE A CA 1
ATOM 1712 C C . ILE A 1 240 ? -0.463 26.273 0.534 1.00 10.48 240 ILE A C 1
ATOM 1713 O O . ILE A 1 240 ? 0.184 26.649 -0.468 1.00 10.63 240 ILE A O 1
ATOM 1718 N N . ILE A 1 241 ? -0.906 25.040 0.671 1.00 10.71 241 ILE A N 1
ATOM 1719 C CA . ILE A 1 241 ? -0.541 23.989 -0.263 1.00 10.96 241 ILE A CA 1
ATOM 1720 C C . ILE A 1 241 ? -0.900 24.328 -1.727 1.00 11.13 241 ILE A C 1
ATOM 1721 O O . ILE A 1 241 ? -0.120 24.046 -2.609 1.00 11.09 241 ILE A O 1
ATOM 1726 N N . PRO A 1 242 ? -2.077 24.920 -1.991 1.00 11.33 242 PRO A N 1
ATOM 1727 C CA . PRO A 1 242 ? -2.337 25.195 -3.421 1.00 11.57 242 PRO A CA 1
ATOM 1728 C C . PRO A 1 242 ? -1.330 26.154 -4.073 1.00 11.57 242 PRO A C 1
ATOM 1729 O O . PRO A 1 242 ? -0.987 26.003 -5.261 1.00 12.41 242 PRO A O 1
ATOM 1733 N N . ALA A 1 243 ? -0.803 27.080 -3.283 1.00 11.36 243 ALA A N 1
ATOM 1734 C CA . ALA A 1 243 ? 0.257 27.986 -3.746 1.00 11.11 243 ALA A CA 1
ATOM 1735 C C . ALA A 1 243 ? 1.574 27.262 -3.946 1.00 11.29 243 ALA A C 1
ATOM 1736 O O . ALA A 1 243 ? 2.245 27.471 -4.950 1.00 11.64 243 ALA A O 1
ATOM 1738 N N . VAL A 1 244 ? 1.965 26.439 -2.968 1.00 11.29 244 VAL A N 1
ATOM 1739 C CA . VAL A 1 244 ? 3.223 25.700 -3.071 1.00 11.35 244 VAL A CA 1
ATOM 1740 C C . VAL A 1 244 ? 3.208 24.786 -4.292 1.00 11.87 244 VAL A C 1
ATOM 1741 O O . VAL A 1 244 ? 4.179 24.755 -5.059 1.00 12.32 244 VAL A O 1
ATOM 1745 N N . THR A 1 245 ? 2.113 24.062 -4.494 1.00 12.30 245 THR A N 1
ATOM 1746 C CA . THR A 1 245 ? 2.042 23.156 -5.643 1.00 12.70 245 THR A CA 1
ATOM 1747 C C . THR A 1 245 ? 2.152 23.906 -6.963 1.00 12.67 245 THR A C 1
ATOM 1748 O O . THR A 1 245 ? 2.847 23.481 -7.857 1.00 13.04 245 THR A O 1
ATOM 1752 N N . LEU A 1 246 ? 1.423 24.995 -7.096 1.00 12.99 246 LEU A N 1
ATOM 1753 C CA . LEU A 1 246 ? 1.450 25.756 -8.331 1.00 13.64 246 LEU A CA 1
ATOM 1754 C C . LEU A 1 246 ? 2.858 26.208 -8.651 1.00 13.20 246 LEU A C 1
ATOM 1755 O O . LEU A 1 246 ? 3.324 26.096 -9.798 1.00 13.00 246 LEU A O 1
ATOM 1760 N N . LEU A 1 247 ? 3.563 26.723 -7.644 1.00 12.38 247 LEU A N 1
ATOM 1761 C CA . LEU A 1 247 ? 4.898 27.238 -7.868 1.00 12.35 247 LEU A CA 1
ATOM 1762 C C . LEU A 1 247 ? 5.919 26.113 -8.154 1.00 12.95 247 LEU A C 1
ATOM 1763 O O . LEU A 1 247 ? 6.853 26.295 -8.936 1.00 12.57 247 LEU A O 1
ATOM 1768 N N . GLN A 1 248 ? 5.703 24.945 -7.562 1.00 13.80 248 GLN A N 1
ATOM 1769 C CA . GLN A 1 248 ? 6.523 23.770 -7.875 1.00 14.64 248 GLN A CA 1
ATOM 1770 C C . GLN A 1 248 ? 6.345 23.403 -9.347 1.00 16.02 248 GLN A C 1
ATOM 1771 O O . GLN A 1 248 ? 7.336 23.138 -10.049 1.00 16.75 248 GLN A O 1
ATOM 1777 N N . GLU A 1 249 ? 5.101 23.427 -9.818 1.00 16.77 249 GLU A N 1
ATOM 1778 C CA . GLU A 1 249 ? 4.798 23.059 -11.211 1.00 17.91 249 GLU A CA 1
ATOM 1779 C C . GLU A 1 249 ? 5.450 24.066 -12.146 1.00 18.70 249 GLU A C 1
ATOM 1780 O O . GLU A 1 249 ? 5.871 23.702 -13.266 1.00 19.43 249 GLU A O 1
ATOM 1786 N N . ARG A 1 250 ? 5.525 25.321 -11.707 1.00 17.84 250 ARG A N 1
ATOM 1787 C CA . ARG A 1 250 ? 6.164 26.385 -12.487 1.00 19.09 250 ARG A CA 1
ATOM 1788 C C . ARG A 1 250 ? 7.680 26.344 -12.421 1.00 19.00 250 ARG A C 1
ATOM 1789 O O . ARG A 1 250 ? 8.348 27.142 -13.092 1.00 21.16 250 ARG A O 1
ATOM 1797 N N . GLY A 1 251 ? 8.222 25.425 -11.628 1.00 17.76 251 GLY A N 1
ATOM 1798 C CA . GLY A 1 251 ? 9.660 25.157 -11.581 1.00 17.66 251 GLY A CA 1
ATOM 1799 C C . GLY A 1 251 ? 10.447 25.836 -10.462 1.00 16.97 251 GLY A C 1
ATOM 1800 O O . GLY A 1 251 ? 11.672 25.728 -10.441 1.00 17.87 251 GLY A O 1
ATOM 1801 N N . LEU A 1 252 ? 9.778 26.527 -9.533 1.00 15.47 252 LEU A N 1
ATOM 1802 C CA . LEU A 1 252 ? 10.503 27.054 -8.365 1.00 15.33 252 LEU A CA 1
ATOM 1803 C C . LEU A 1 252 ? 10.856 25.897 -7.401 1.00 14.84 252 LEU A C 1
ATOM 1804 O O . LEU A 1 252 ? 10.200 24.835 -7.381 1.00 15.34 252 LEU A O 1
ATOM 1809 N N . ASP A 1 253 ? 11.898 26.117 -6.608 1.00 14.02 253 ASP A N 1
ATOM 1810 C CA . ASP A 1 253 ? 12.343 25.125 -5.625 1.00 14.00 253 ASP A CA 1
ATOM 1811 C C . ASP A 1 253 ? 11.711 25.478 -4.279 1.00 13.71 253 ASP A C 1
ATOM 1812 O O . ASP A 1 253 ? 12.241 26.265 -3.514 1.00 12.30 253 ASP A O 1
ATOM 1817 N N . VAL A 1 254 ? 10.548 24.887 -4.032 1.00 14.13 254 VAL A N 1
ATOM 1818 C CA . VAL A 1 254 ? 9.753 25.227 -2.867 1.00 14.19 254 VAL A CA 1
ATOM 1819 C C . VAL A 1 254 ? 9.415 23.946 -2.121 1.00 14.20 254 VAL A C 1
ATOM 1820 O O . VAL A 1 254 ? 8.914 22.985 -2.736 1.00 15.15 254 VAL A O 1
ATOM 1824 N N . THR A 1 255 ? 9.678 23.939 -0.816 1.00 13.20 255 THR A N 1
ATOM 1825 C CA . THR A 1 255 ? 9.408 22.786 0.045 1.00 13.06 255 THR A CA 1
ATOM 1826 C C . THR A 1 255 ? 8.513 23.242 1.190 1.00 12.33 255 THR A C 1
ATOM 1827 O O . THR A 1 255 ? 8.814 24.227 1.853 1.00 11.59 255 THR A O 1
ATOM 1831 N N . GLY A 1 256 ? 7.402 22.536 1.385 1.00 12.06 256 GLY A N 1
ATOM 1832 C CA . GLY A 1 256 ? 6.531 22.817 2.506 1.00 11.94 256 GLY A CA 1
ATOM 1833 C C . GLY A 1 256 ? 5.056 22.687 2.167 1.00 11.80 256 GLY A C 1
ATOM 1834 O O . GLY A 1 256 ? 4.700 22.336 1.027 1.00 12.09 256 GLY A O 1
ATOM 1835 N N . PRO A 1 257 ? 4.175 22.978 3.141 1.00 11.54 257 PRO A N 1
ATOM 1836 C CA . PRO A 1 257 ? 4.482 23.484 4.480 1.00 11.37 257 PRO A CA 1
ATOM 1837 C C . PRO A 1 257 ? 5.200 22.473 5.381 1.00 11.11 257 PRO A C 1
ATOM 1838 O O . PRO A 1 257 ? 4.839 21.294 5.395 1.00 11.98 257 PRO A O 1
ATOM 1842 N N . LEU A 1 258 ? 6.223 22.946 6.106 1.00 10.89 258 LEU A N 1
ATOM 1843 C CA . LEU A 1 258 ? 6.995 22.177 7.070 1.00 10.82 258 LEU A CA 1
ATOM 1844 C C . LEU A 1 258 ? 6.727 22.680 8.472 1.00 10.26 258 LEU A C 1
ATOM 1845 O O . LEU A 1 258 ? 6.377 23.841 8.679 1.00 9.37 258 LEU A O 1
ATOM 1850 N N . PRO A 1 259 ? 6.920 21.803 9.466 1.00 10.19 259 PRO A N 1
ATOM 1851 C CA . PRO A 1 259 ? 6.899 22.270 10.849 1.00 9.75 259 PRO A CA 1
ATOM 1852 C C . PRO A 1 259 ? 7.869 23.455 10.946 1.00 9.80 259 PRO A C 1
ATOM 1853 O O . PRO A 1 259 ? 9.008 23.341 10.551 1.00 9.40 259 PRO A O 1
ATOM 1857 N N . ALA A 1 260 ? 7.393 24.592 11.453 1.00 9.48 260 ALA A N 1
ATOM 1858 C CA . ALA A 1 260 ? 8.190 25.822 11.400 1.00 9.89 260 ALA A CA 1
ATOM 1859 C C . ALA A 1 260 ? 9.534 25.690 12.132 1.00 10.43 260 ALA A C 1
ATOM 1860 O O . ALA A 1 260 ? 10.598 26.161 11.667 1.00 11.10 260 ALA A O 1
ATOM 1862 N N . ASP A 1 261 ? 9.496 25.046 13.291 1.00 11.03 261 ASP A N 1
ATOM 1863 C CA . ASP A 1 261 ? 10.699 24.880 14.084 1.00 11.46 261 ASP A CA 1
ATOM 1864 C C . ASP A 1 261 ? 11.776 24.019 13.416 1.00 12.07 261 ASP A C 1
ATOM 1865 O O . ASP A 1 261 ? 12.953 24.394 13.419 1.00 12.00 261 ASP A O 1
ATOM 1870 N N . THR A 1 262 ? 11.365 22.883 12.864 1.00 12.30 262 THR A N 1
ATOM 1871 C CA . THR A 1 262 ? 12.225 22.033 12.035 1.00 13.72 262 THR A CA 1
ATOM 1872 C C . THR A 1 262 ? 12.812 22.827 10.847 1.00 12.18 262 THR A C 1
ATOM 1873 O O . THR A 1 262 ? 13.996 22.710 10.504 1.00 11.56 262 THR A O 1
ATOM 1877 N N . LEU A 1 263 ? 11.964 23.604 10.179 1.00 10.91 263 LEU A N 1
ATOM 1878 C CA . LEU A 1 263 ? 12.430 24.406 9.067 1.00 10.25 263 LEU A CA 1
ATOM 1879 C C . LEU A 1 263 ? 13.489 25.422 9.522 1.00 10.25 263 LEU A C 1
ATOM 1880 O O . LEU A 1 263 ? 14.496 25.613 8.847 1.00 9.89 263 LEU A O 1
ATOM 1885 N N . PHE A 1 264 ? 13.298 26.057 10.682 1.00 10.11 264 PHE A N 1
ATOM 1886 C CA . PHE A 1 264 ? 14.313 26.970 11.202 1.00 10.44 264 PHE A CA 1
ATOM 1887 C C . PHE A 1 264 ? 15.627 26.275 11.516 1.00 10.74 264 PHE A C 1
ATOM 1888 O O . PHE A 1 264 ? 16.685 26.822 11.231 1.00 10.70 264 PHE A O 1
ATOM 1896 N N . PHE A 1 265 ? 15.549 25.085 12.085 1.00 11.10 265 PHE A N 1
ATOM 1897 C CA . PHE A 1 265 ? 16.733 24.258 12.336 1.00 12.03 265 PHE A CA 1
ATOM 1898 C C . PHE A 1 265 ? 17.470 24.015 11.008 1.00 11.72 265 PHE A C 1
ATOM 1899 O O . PHE A 1 265 ? 18.693 24.234 10.933 1.00 12.00 265 PHE A O 1
ATOM 1907 N N . ARG A 1 266 ? 16.741 23.534 9.988 1.00 11.43 266 ARG A N 1
ATOM 1908 C CA . ARG A 1 266 ? 17.375 23.218 8.703 1.00 11.47 266 ARG A CA 1
ATOM 1909 C C . ARG A 1 266 ? 17.947 24.448 8.011 1.00 11.53 266 ARG A C 1
ATOM 1910 O O . ARG A 1 266 ? 19.037 24.408 7.417 1.00 11.16 266 ARG A O 1
ATOM 1918 N N . ALA A 1 267 ? 17.207 25.549 8.073 1.00 11.44 267 ALA A N 1
ATOM 1919 C CA . ALA A 1 267 ? 17.674 26.796 7.483 1.00 11.74 267 ALA A CA 1
ATOM 1920 C C . ALA A 1 267 ? 18.956 27.268 8.141 1.00 12.29 267 ALA A C 1
ATOM 1921 O O . ALA A 1 267 ? 19.862 27.704 7.432 1.00 12.74 267 ALA A O 1
ATOM 1923 N N . GLY A 1 268 ? 19.059 27.169 9.463 1.00 13.27 268 GLY A N 1
ATOM 1924 C CA . GLY A 1 268 ? 20.288 27.553 10.149 1.00 13.70 268 GLY A CA 1
ATOM 1925 C C . GLY A 1 268 ? 21.469 26.676 9.752 1.00 14.15 268 GLY A C 1
ATOM 1926 O O . GLY A 1 268 ? 22.634 27.095 9.765 1.00 14.51 268 GLY A O 1
ATOM 1927 N N . ARG A 1 269 ? 21.168 25.455 9.368 1.00 13.97 269 ARG A N 1
ATOM 1928 C CA . ARG A 1 269 ? 22.176 24.495 8.917 1.00 14.63 269 ARG A CA 1
ATOM 1929 C C . ARG A 1 269 ? 22.630 24.751 7.480 1.00 13.59 269 ARG A C 1
ATOM 1930 O O . ARG A 1 269 ? 23.650 24.185 7.049 1.00 14.04 269 ARG A O 1
ATOM 1938 N N . GLY A 1 270 ? 21.861 25.530 6.726 1.00 12.15 270 GLY A N 1
ATOM 1939 C CA . GLY A 1 270 ? 22.174 25.863 5.354 1.00 11.61 270 GLY A CA 1
ATOM 1940 C C . GLY A 1 270 ? 21.326 25.216 4.268 1.00 11.10 270 GLY A C 1
ATOM 1941 O O . GLY A 1 270 ? 21.705 25.303 3.116 1.00 10.90 270 GLY A O 1
ATOM 1942 N N . ASP A 1 271 ? 20.201 24.592 4.628 1.00 10.47 271 ASP A N 1
ATOM 1943 C CA . ASP A 1 271 ? 19.381 23.868 3.648 1.00 10.48 271 ASP A CA 1
ATOM 1944 C C . ASP A 1 271 ? 18.471 24.763 2.807 1.00 10.24 271 ASP A C 1
ATOM 1945 O O . ASP A 1 271 ? 17.919 24.305 1.814 1.00 9.85 271 ASP A O 1
ATOM 1950 N N . PHE A 1 272 ? 18.263 25.991 3.238 1.00 10.21 272 PHE A N 1
ATOM 1951 C CA . PHE A 1 272 ? 17.354 26.906 2.529 1.00 10.10 272 PHE A CA 1
ATOM 1952 C C . PHE A 1 272 ? 17.949 28.296 2.375 1.00 10.35 272 PHE A C 1
ATOM 1953 O O . PHE A 1 272 ? 18.555 28.811 3.288 1.00 11.66 272 PHE A O 1
ATOM 1961 N N . ASP A 1 273 ? 17.736 28.922 1.220 1.00 10.02 273 ASP A N 1
ATOM 1962 C CA . ASP A 1 273 ? 18.077 30.332 1.033 1.00 9.80 273 ASP A CA 1
ATOM 1963 C C . ASP A 1 273 ? 17.026 31.291 1.613 1.00 9.87 273 ASP A C 1
ATOM 1964 O O . ASP A 1 273 ? 17.314 32.462 1.815 1.00 9.81 273 ASP A O 1
ATOM 1969 N N . LEU A 1 274 ? 15.845 30.782 1.887 1.00 9.79 274 LEU A N 1
ATOM 1970 C CA . LEU A 1 274 ? 14.716 31.599 2.293 1.00 9.71 274 LEU A CA 1
ATOM 1971 C C . LEU A 1 274 ? 13.712 30.732 3.063 1.00 9.29 274 LEU A C 1
ATOM 1972 O O . LEU A 1 274 ? 13.400 29.624 2.645 1.00 9.18 274 LEU A O 1
ATOM 1977 N N . VAL A 1 275 ? 13.272 31.279 4.183 1.00 8.89 275 VAL A N 1
ATOM 1978 C CA . VAL A 1 275 ? 12.196 30.751 4.969 1.00 8.66 275 VAL A CA 1
ATOM 1979 C C . VAL A 1 275 ? 10.967 31.671 4.850 1.00 8.13 275 VAL A C 1
ATOM 1980 O O . VAL A 1 275 ? 11.082 32.894 5.043 1.00 8.30 275 VAL A O 1
ATOM 1984 N N . VAL A 1 276 ? 9.823 31.094 4.517 1.00 7.86 276 VAL A N 1
ATOM 1985 C CA . VAL A 1 276 ? 8.595 31.824 4.432 1.00 7.61 276 VAL A CA 1
ATOM 1986 C C . VAL A 1 276 ? 7.805 31.558 5.694 1.00 7.68 276 VAL A C 1
ATOM 1987 O O . VAL A 1 276 ? 7.208 30.499 5.851 1.00 7.71 276 VAL A O 1
ATOM 1991 N N . ALA A 1 277 ? 7.788 32.553 6.579 1.00 7.67 277 ALA A N 1
ATOM 1992 C CA . ALA A 1 277 ? 7.045 32.514 7.814 1.00 7.83 277 ALA A CA 1
ATOM 1993 C C . ALA A 1 277 ? 5.621 32.999 7.542 1.00 7.93 277 ALA A C 1
ATOM 1994 O O . ALA A 1 277 ? 5.405 33.915 6.759 1.00 8.08 277 ALA A O 1
ATOM 1996 N N . MET A 1 278 ? 4.651 32.445 8.256 1.00 7.93 278 MET A N 1
ATOM 1997 C CA . MET A 1 278 ? 3.255 32.778 8.042 1.00 8.16 278 MET A CA 1
ATOM 1998 C C . MET A 1 278 ? 2.800 34.020 8.811 1.00 8.15 278 MET A C 1
ATOM 1999 O O . MET A 1 278 ? 1.926 34.754 8.337 1.00 8.59 278 MET A O 1
ATOM 2004 N N . TYR A 1 279 ? 3.367 34.233 9.986 1.00 8.02 279 TYR A N 1
ATOM 2005 C CA . TYR A 1 279 ? 2.976 35.343 10.852 1.00 8.16 279 TYR A CA 1
ATOM 2006 C C . TYR A 1 279 ? 4.172 35.851 11.636 1.00 7.96 279 TYR A C 1
ATOM 2007 O O . TYR A 1 279 ? 5.242 35.208 11.675 1.00 7.81 279 TYR A O 1
ATOM 2016 N N . HIS A 1 280 ? 4.005 37.034 12.224 1.00 8.13 280 HIS A N 1
ATOM 2017 C CA . HIS A 1 280 ? 5.077 37.843 12.810 1.00 8.45 280 HIS A CA 1
ATOM 2018 C C . HIS A 1 280 ? 5.957 37.072 13.763 1.00 8.32 280 HIS A C 1
ATOM 2019 O O . HIS A 1 280 ? 7.151 36.933 13.546 1.00 8.22 280 HIS A O 1
ATOM 2026 N N . ASP A 1 281 ? 5.384 36.551 14.846 1.00 8.30 281 ASP A N 1
ATOM 2027 C CA . ASP A 1 281 ? 6.268 35.967 15.861 1.00 8.41 281 ASP A CA 1
ATOM 2028 C C . ASP A 1 281 ? 6.939 34.682 15.391 1.00 8.37 281 ASP A C 1
ATOM 2029 O O . ASP A 1 281 ? 8.033 34.317 15.909 1.00 8.99 281 ASP A O 1
ATOM 2034 N N . GLN A 1 282 ? 6.298 33.963 14.477 1.00 8.45 282 GLN A N 1
ATOM 2035 C CA . GLN A 1 282 ? 6.869 32.717 13.960 1.00 8.42 282 GLN A CA 1
ATOM 2036 C C . GLN A 1 282 ? 8.220 32.987 13.284 1.00 8.63 282 GLN A C 1
ATOM 2037 O O . GLN A 1 282 ? 9.184 32.220 13.463 1.00 9.23 282 GLN A O 1
ATOM 2043 N N . GLY A 1 283 ? 8.308 34.106 12.567 1.00 9.09 283 GLY A N 1
ATOM 2044 C CA . GLY A 1 283 ? 9.530 34.439 11.862 1.00 9.48 283 GLY A CA 1
ATOM 2045 C C . GLY A 1 283 ? 10.468 35.343 12.645 1.00 9.53 283 GLY A C 1
ATOM 2046 O O . GLY A 1 283 ? 11.676 35.250 12.541 1.00 10.10 283 GLY A O 1
ATOM 2047 N N . HIS A 1 284 ? 9.915 36.203 13.487 1.00 9.86 284 HIS A N 1
ATOM 2048 C CA . HIS A 1 284 ? 10.718 37.193 14.201 1.00 10.25 284 HIS A CA 1
ATOM 2049 C C . HIS A 1 284 ? 11.487 36.621 15.402 1.00 10.18 284 HIS A C 1
ATOM 2050 O O . HIS A 1 284 ? 12.607 37.013 15.694 1.00 10.92 284 HIS A O 1
ATOM 2057 N N . GLY A 1 285 ? 10.869 35.692 16.114 1.00 9.83 285 GLY A N 1
ATOM 2058 C CA . GLY A 1 285 ? 11.511 35.136 17.307 1.00 10.16 285 GLY A CA 1
ATOM 2059 C C . GLY A 1 285 ? 12.832 34.452 16.999 1.00 10.00 285 GLY A C 1
ATOM 2060 O O . GLY A 1 285 ? 13.812 34.686 17.677 1.00 10.22 285 GLY A O 1
ATOM 2061 N N . PRO A 1 286 ? 12.873 33.603 15.961 1.00 10.30 286 PRO A N 1
ATOM 2062 C CA . PRO A 1 286 ? 14.136 32.928 15.628 1.00 10.39 286 PRO A CA 1
ATOM 2063 C C . PRO A 1 286 ? 15.255 33.844 15.132 1.00 11.44 286 PRO A C 1
ATOM 2064 O O . PRO A 1 286 ? 16.423 33.539 15.330 1.00 11.86 286 PRO A O 1
ATOM 2068 N N . VAL A 1 287 ? 14.907 34.973 14.530 1.00 11.29 287 VAL A N 1
ATOM 2069 C CA . VAL A 1 287 ? 15.933 35.955 14.175 1.00 12.00 287 VAL A CA 1
ATOM 2070 C C . VAL A 1 287 ? 16.406 36.715 15.408 1.00 12.91 287 VAL A C 1
ATOM 2071 O O . VAL A 1 287 ? 17.616 36.847 15.632 1.00 13.02 287 VAL A O 1
ATOM 2075 N N . LYS A 1 288 ? 15.472 37.233 16.206 1.00 13.33 288 LYS A N 1
ATOM 2076 C CA . LYS A 1 288 ? 15.801 38.078 17.352 1.00 14.36 288 LYS A CA 1
ATOM 2077 C C . LYS A 1 288 ? 16.580 37.358 18.459 1.00 14.04 288 LYS A C 1
ATOM 2078 O O . LYS A 1 288 ? 17.389 37.972 19.140 1.00 14.57 288 LYS A O 1
ATOM 2084 N N . VAL A 1 289 ? 16.328 36.071 18.653 1.00 13.60 289 VAL A N 1
ATOM 2085 C CA . VAL A 1 289 ? 17.033 35.311 19.699 1.00 14.42 289 VAL A CA 1
ATOM 2086 C C . VAL A 1 289 ? 18.533 35.350 19.477 1.00 15.52 289 VAL A C 1
ATOM 2087 O O . VAL A 1 289 ? 19.280 35.229 20.454 1.00 14.98 289 VAL A O 1
ATOM 2091 N N . LEU A 1 290 ? 18.969 35.506 18.218 1.00 16.22 290 LEU A N 1
ATOM 2092 C CA . LEU A 1 290 ? 20.399 35.504 17.893 1.00 17.53 290 LEU A CA 1
ATOM 2093 C C . LEU A 1 290 ? 21.147 36.721 18.455 1.00 19.05 290 LEU A C 1
ATOM 2094 O O . LEU A 1 290 ? 22.373 36.703 18.551 1.00 20.30 290 LEU A O 1
ATOM 2099 N N . GLY A 1 291 ? 20.404 37.760 18.823 1.00 19.79 291 GLY A N 1
ATOM 2100 C CA . GLY A 1 291 ? 20.929 38.928 19.501 1.00 21.48 291 GLY A CA 1
ATOM 2101 C C . GLY A 1 291 ? 21.861 39.775 18.647 1.00 23.53 291 GLY A C 1
ATOM 2102 O O . GLY A 1 291 ? 22.806 40.380 19.166 1.00 22.41 291 GLY A O 1
ATOM 2103 N N . LEU A 1 292 ? 21.610 39.813 17.345 1.00 28.54 292 LEU A N 1
ATOM 2104 C CA . LEU A 1 292 ? 22.456 40.590 16.427 1.00 30.91 292 LEU A CA 1
ATOM 2105 C C . LEU A 1 292 ? 21.944 42.029 16.302 1.00 32.75 292 LEU A C 1
ATOM 2106 O O . LEU A 1 292 ? 20.903 42.374 16.872 1.00 33.34 292 LEU A O 1
ATOM 2111 N N . GLU A 1 293 ? 22.699 42.872 15.593 1.00 35.16 293 GLU A N 1
ATOM 2112 C CA . GLU A 1 293 ? 22.367 44.296 15.466 1.00 36.72 293 GLU A CA 1
ATOM 2113 C C . GLU A 1 293 ? 20.911 44.429 15.053 1.00 37.79 293 GLU A C 1
ATOM 2114 O O . GLU A 1 293 ? 20.507 43.927 14.005 1.00 37.98 293 GLU A O 1
ATOM 2116 N N . ALA A 1 294 ? 20.128 45.097 15.894 1.00 37.86 294 ALA A N 1
ATOM 2117 C CA . ALA A 1 294 ? 18.702 45.188 15.696 1.00 37.55 294 ALA A CA 1
ATOM 2118 C C . ALA A 1 294 ? 18.337 46.432 14.890 1.00 34.96 294 ALA A C 1
ATOM 2119 O O . ALA A 1 294 ? 19.190 47.275 14.565 1.00 35.66 294 ALA A O 1
ATOM 2121 N N . GLY A 1 295 ? 17.057 46.524 14.563 1.00 30.83 295 GLY A N 1
ATOM 2122 C CA . GLY A 1 295 ? 16.495 47.743 14.034 1.00 28.85 295 GLY A CA 1
ATOM 2123 C C . GLY A 1 295 ? 16.317 47.752 12.531 1.00 25.02 295 GLY A C 1
ATOM 2124 O O . GLY A 1 295 ? 15.674 48.655 12.025 1.00 27.01 295 GLY A O 1
ATOM 2125 N N . VAL A 1 296 ? 16.839 46.760 11.818 1.00 21.25 296 VAL A N 1
ATOM 2126 C CA . VAL A 1 296 ? 16.763 46.782 10.337 1.00 18.94 296 VAL A CA 1
ATOM 2127 C C . VAL A 1 296 ? 15.636 45.944 9.733 1.00 17.83 296 VAL A C 1
ATOM 2128 O O . VAL A 1 296 ? 15.556 44.707 9.962 1.00 16.82 296 VAL A O 1
ATOM 2132 N N . ASN A 1 297 ? 14.824 46.587 8.898 1.00 16.27 297 ASN A N 1
ATOM 2133 C CA . ASN A 1 297 ? 13.739 45.916 8.199 1.00 16.50 297 ASN A CA 1
ATOM 2134 C C . ASN A 1 297 ? 14.076 45.896 6.704 1.00 14.11 297 ASN A C 1
ATOM 2135 O O . ASN A 1 297 ? 14.606 46.878 6.191 1.00 13.30 297 ASN A O 1
ATOM 2140 N N . VAL A 1 298 ? 13.773 44.787 6.025 1.00 12.60 298 VAL A N 1
ATOM 2141 C CA . VAL A 1 298 ? 14.049 44.637 4.589 1.00 11.49 298 VAL A CA 1
ATOM 2142 C C . VAL A 1 298 ? 12.691 44.548 3.897 1.00 10.76 298 VAL A C 1
ATOM 2143 O O . VAL A 1 298 ? 11.838 43.739 4.290 1.00 10.77 298 VAL A O 1
ATOM 2147 N N . THR A 1 299 ? 12.481 45.380 2.886 1.00 9.69 299 THR A N 1
ATOM 2148 C CA . THR A 1 299 ? 11.240 45.419 2.111 1.00 9.40 299 THR A CA 1
ATOM 2149 C C . THR A 1 299 ? 11.518 44.745 0.779 1.00 9.26 299 THR A C 1
ATOM 2150 O O . THR A 1 299 ? 12.459 45.111 0.069 1.00 8.81 299 THR A O 1
ATOM 2154 N N . VAL A 1 300 ? 10.694 43.759 0.466 1.00 9.51 300 VAL A N 1
ATOM 2155 C CA . VAL A 1 300 ? 10.843 42.940 -0.730 1.00 9.76 300 VAL A CA 1
ATOM 2156 C C . VAL A 1 300 ? 9.659 43.141 -1.656 1.00 10.06 300 VAL A C 1
ATOM 2157 O O . VAL A 1 300 ? 8.517 43.131 -1.211 1.00 9.95 300 VAL A O 1
ATOM 2161 N N . GLY A 1 301 ? 9.954 43.306 -2.942 1.00 10.08 301 GLY A N 1
ATOM 2162 C CA . GLY A 1 301 ? 8.913 43.454 -3.968 1.00 10.27 301 GLY A CA 1
ATOM 2163 C C . GLY A 1 301 ? 8.955 44.755 -4.771 1.00 10.36 301 GLY A C 1
ATOM 2164 O O . GLY A 1 301 ? 8.198 44.921 -5.709 1.00 10.63 301 GLY A O 1
ATOM 2165 N N . LEU A 1 302 ? 9.831 45.680 -4.408 1.00 10.18 302 LEU A N 1
ATOM 2166 C CA . LEU A 1 302 ? 10.077 46.861 -5.228 1.00 10.37 302 LEU A CA 1
ATOM 2167 C C . LEU A 1 302 ? 11.012 46.484 -6.378 1.00 10.75 302 LEU A C 1
ATOM 2168 O O . LEU A 1 302 ? 11.369 45.305 -6.542 1.00 11.33 302 LEU A O 1
ATOM 2173 N N . GLU A 1 303 ? 11.422 47.453 -7.183 1.00 11.16 303 GLU A N 1
ATOM 2174 C CA . GLU A 1 303 ? 12.288 47.132 -8.319 1.00 12.21 303 GLU A CA 1
ATOM 2175 C C . GLU A 1 303 ? 13.673 46.684 -7.858 1.00 11.35 303 GLU A C 1
ATOM 2176 O O . GLU A 1 303 ? 14.301 45.866 -8.539 1.00 12.34 303 GLU A O 1
ATOM 2182 N N . VAL A 1 304 ? 14.159 47.247 -6.754 1.00 10.36 304 VAL A N 1
ATOM 2183 C CA . VAL A 1 304 ? 15.368 46.775 -6.092 1.00 9.83 304 VAL A CA 1
ATOM 2184 C C . VAL A 1 304 ? 15.029 46.573 -4.614 1.00 8.99 304 VAL A C 1
ATOM 2185 O O . VAL A 1 304 ? 14.012 47.109 -4.110 1.00 8.74 304 VAL A O 1
ATOM 2189 N N . ILE A 1 305 ? 15.913 45.846 -3.923 1.00 8.76 305 ILE A N 1
ATOM 2190 C CA . ILE A 1 305 ? 15.767 45.688 -2.485 1.00 8.64 305 ILE A CA 1
ATOM 2191 C C . ILE A 1 305 ? 15.767 47.043 -1.787 1.00 8.22 305 ILE A C 1
ATOM 2192 O O . ILE A 1 305 ? 16.432 47.980 -2.218 1.00 8.44 305 ILE A O 1
ATOM 2197 N N . ARG A 1 306 ? 15.008 47.151 -0.700 1.00 7.76 306 ARG A N 1
ATOM 2198 C CA . ARG A 1 306 ? 15.018 48.342 0.107 1.00 7.73 306 ARG A CA 1
ATOM 2199 C C . ARG A 1 306 ? 15.211 47.942 1.556 1.00 7.73 306 ARG A C 1
ATOM 2200 O O . ARG A 1 306 ? 14.592 46.991 2.039 1.00 7.68 306 ARG A O 1
ATOM 2208 N N . THR A 1 307 ? 16.080 48.677 2.254 1.00 7.82 307 THR A N 1
ATOM 2209 C CA . THR A 1 307 ? 16.210 48.504 3.679 1.00 8.42 307 THR A CA 1
ATOM 2210 C C . THR A 1 307 ? 15.910 49.827 4.395 1.00 9.15 307 THR A C 1
ATOM 2211 O O . THR A 1 307 ? 15.922 50.929 3.790 1.00 8.61 307 THR A O 1
ATOM 2215 N N . SER A 1 308 ? 15.696 49.721 5.695 1.00 10.16 308 SER A N 1
ATOM 2216 C CA A SER A 1 308 ? 15.428 50.876 6.517 0.64 10.91 308 SER A CA 1
ATOM 2217 C CA B SER A 1 308 ? 15.429 50.880 6.525 0.36 11.15 308 SER A CA 1
ATOM 2218 C C . SER A 1 308 ? 15.684 50.529 7.980 1.00 12.41 308 SER A C 1
ATOM 2219 O O . SER A 1 308 ? 15.804 49.352 8.333 1.00 12.29 308 SER A O 1
ATOM 2224 N N . VAL A 1 309 ? 15.732 51.559 8.804 1.00 14.80 309 VAL A N 1
ATOM 2225 C CA A VAL A 1 309 ? 15.836 51.335 10.245 0.41 17.05 309 VAL A CA 1
ATOM 2226 C CA B VAL A 1 309 ? 15.860 51.397 10.242 0.59 17.09 309 VAL A CA 1
ATOM 2227 C C . VAL A 1 309 ? 14.539 51.681 10.958 1.00 19.22 309 VAL A C 1
ATOM 2228 O O . VAL A 1 309 ? 13.756 52.507 10.500 1.00 20.13 309 VAL A O 1
ATOM 2235 N N . ASP A 1 310 ? 14.336 51.033 12.096 1.00 24.19 310 ASP A N 1
ATOM 2236 C CA . ASP A 1 310 ? 13.146 51.225 12.954 1.00 29.37 310 ASP A CA 1
ATOM 2237 C C . ASP A 1 310 ? 13.005 52.561 13.684 1.00 29.63 310 ASP A C 1
ATOM 2238 O O . ASP A 1 310 ? 11.903 52.874 14.126 1.00 36.24 310 ASP A O 1
ATOM 2243 N N . HIS A 1 311 ? 14.075 53.341 13.859 1.00 29.38 311 HIS A N 1
ATOM 2244 C CA . HIS A 1 311 ? 14.112 54.355 14.962 1.00 26.81 311 HIS A CA 1
ATOM 2245 C C . HIS A 1 311 ? 13.293 55.660 14.837 1.00 27.31 311 HIS A C 1
ATOM 2246 O O . HIS A 1 311 ? 13.210 56.424 15.810 1.00 30.74 311 HIS A O 1
ATOM 2253 N N . GLY A 1 312 ? 12.660 55.902 13.694 1.00 22.67 312 GLY A N 1
ATOM 2254 C CA . GLY A 1 312 ? 11.862 57.125 13.488 1.00 20.38 312 GLY A CA 1
ATOM 2255 C C . GLY A 1 312 ? 12.701 58.402 13.316 1.00 17.85 312 GLY A C 1
ATOM 2256 O O . GLY A 1 312 ? 13.927 58.357 13.403 1.00 16.22 312 GLY A O 1
ATOM 2257 N N . THR A 1 313 ? 12.022 59.524 13.051 1.00 14.02 313 THR A N 1
ATOM 2258 C CA . THR A 1 313 ? 12.677 60.821 12.867 1.00 13.39 313 THR A CA 1
ATOM 2259 C C . THR A 1 313 ? 13.318 61.370 14.147 1.00 13.05 313 THR A C 1
ATOM 2260 O O . THR A 1 313 ? 14.220 62.215 14.059 1.00 12.38 313 THR A O 1
ATOM 2264 N N . ALA A 1 314 ? 12.860 60.906 15.318 1.00 12.76 314 ALA A N 1
ATOM 2265 C CA . ALA A 1 314 ? 13.514 61.256 16.608 1.00 12.99 314 ALA A CA 1
ATOM 2266 C C . ALA A 1 314 ? 13.695 62.775 16.768 1.00 12.98 314 ALA A C 1
ATOM 2267 O O . ALA A 1 314 ? 14.800 63.306 16.996 1.00 12.50 314 ALA A O 1
ATOM 2269 N N . PHE A 1 315 ? 12.586 63.489 16.609 1.00 13.36 315 PHE A N 1
ATOM 2270 C CA . PHE A 1 315 ? 12.599 64.937 16.735 1.00 13.91 315 PHE A CA 1
ATOM 2271 C C . PHE A 1 315 ? 13.200 65.436 18.049 1.00 14.95 315 PHE A C 1
ATOM 2272 O O . PHE A 1 315 ? 13.770 66.526 18.073 1.00 16.48 315 PHE A O 1
ATOM 2280 N N . ASP A 1 316 ? 13.109 64.638 19.109 1.00 15.78 316 ASP A N 1
ATOM 2281 C CA . ASP A 1 316 ? 13.674 65.039 20.405 1.00 16.43 316 ASP A CA 1
ATOM 2282 C C . ASP A 1 316 ? 15.208 65.178 20.390 1.00 15.41 316 ASP A C 1
ATOM 2283 O O . ASP A 1 316 ? 15.780 65.842 21.262 1.00 15.11 316 ASP A O 1
ATOM 2288 N N . ILE A 1 317 ? 15.880 64.520 19.437 1.00 13.27 317 ILE A N 1
ATOM 2289 C CA . ILE A 1 317 ? 17.334 64.590 19.356 1.00 12.65 317 ILE A CA 1
ATOM 2290 C C . ILE A 1 317 ? 17.826 65.116 18.026 1.00 12.36 317 ILE A C 1
ATOM 2291 O O . ILE A 1 317 ? 19.008 65.325 17.852 1.00 11.61 317 ILE A O 1
ATOM 2296 N N . ALA A 1 318 ? 16.910 65.373 17.100 1.00 11.65 318 ALA A N 1
ATOM 2297 C CA . ALA A 1 318 ? 17.310 65.895 15.793 1.00 11.47 318 ALA A CA 1
ATOM 2298 C C . ALA A 1 318 ? 18.016 67.219 15.937 1.00 11.47 318 ALA A C 1
ATOM 2299 O O . ALA A 1 318 ? 17.588 68.111 16.704 1.00 11.23 318 ALA A O 1
ATOM 2301 N N . GLY A 1 319 ? 19.097 67.356 15.180 1.00 11.24 319 GLY A N 1
ATOM 2302 C CA . GLY A 1 319 ? 19.928 68.536 15.207 1.00 11.52 319 GLY A CA 1
ATOM 2303 C C . GLY A 1 319 ? 20.963 68.632 16.314 1.00 12.09 319 GLY A C 1
ATOM 2304 O O . GLY A 1 319 ? 21.629 69.672 16.450 1.00 12.62 319 GLY A O 1
ATOM 2305 N N . LYS A 1 320 ? 21.064 67.604 17.144 1.00 12.35 320 LYS A N 1
ATOM 2306 C CA . LYS A 1 320 ? 21.928 67.623 18.330 1.00 13.05 320 LYS A CA 1
ATOM 2307 C C . LYS A 1 320 ? 23.181 66.777 18.147 1.00 12.87 320 LYS A C 1
ATOM 2308 O O . LYS A 1 320 ? 24.071 66.795 18.995 1.00 12.72 320 LYS A O 1
ATOM 2314 N N . GLY A 1 321 ? 23.266 66.027 17.044 1.00 11.98 321 GLY A N 1
ATOM 2315 C CA . GLY A 1 321 ? 24.458 65.236 16.749 1.00 12.29 321 GLY A CA 1
ATOM 2316 C C . GLY A 1 321 ? 24.656 63.963 17.538 1.00 12.17 321 GLY A C 1
ATOM 2317 O O . GLY A 1 321 ? 25.722 63.348 17.451 1.00 13.09 321 GLY A O 1
ATOM 2318 N N . VAL A 1 322 ? 23.631 63.529 18.271 1.00 11.79 322 VAL A N 1
ATOM 2319 C CA . VAL A 1 322 ? 23.752 62.340 19.132 1.00 11.79 322 VAL A CA 1
ATOM 2320 C C . VAL A 1 322 ? 23.178 61.048 18.534 1.00 11.47 322 VAL A C 1
ATOM 2321 O O . VAL A 1 322 ? 23.397 59.977 19.079 1.00 11.97 322 VAL A O 1
ATOM 2325 N N . VAL A 1 323 ? 22.391 61.149 17.478 1.00 11.06 323 VAL A N 1
ATOM 2326 C CA . VAL A 1 323 ? 21.800 59.969 16.860 1.00 10.87 323 VAL A CA 1
ATOM 2327 C C . VAL A 1 323 ? 22.894 58.933 16.567 1.00 10.88 323 VAL A C 1
ATOM 2328 O O . VAL A 1 323 ? 23.974 59.276 16.081 1.00 11.09 323 VAL A O 1
ATOM 2332 N N . ASP A 1 324 ? 22.594 57.674 16.839 1.00 11.27 324 ASP A N 1
ATOM 2333 C CA . ASP A 1 324 ? 23.559 56.606 16.632 1.00 11.70 324 ASP A CA 1
ATOM 2334 C C . ASP A 1 324 ? 23.377 55.965 15.271 1.00 11.32 324 ASP A C 1
ATOM 2335 O O . ASP A 1 324 ? 22.243 55.648 14.882 1.00 10.89 324 ASP A O 1
ATOM 2340 N N . GLU A 1 325 ? 24.484 55.753 14.558 1.00 11.28 325 GLU A N 1
ATOM 2341 C CA . GLU A 1 325 ? 24.397 55.264 13.186 1.00 11.27 325 GLU A CA 1
ATOM 2342 C C . GLU A 1 325 ? 24.542 53.750 13.032 1.00 11.77 325 GLU A C 1
ATOM 2343 O O . GLU A 1 325 ? 24.534 53.261 11.894 1.00 11.39 325 GLU A O 1
ATOM 2349 N N . GLY A 1 326 ? 24.577 53.007 14.147 1.00 12.18 326 GLY A N 1
ATOM 2350 C CA . GLY A 1 326 ? 24.741 51.549 14.081 1.00 12.89 326 GLY A CA 1
ATOM 2351 C C . GLY A 1 326 ? 23.682 50.885 13.224 1.00 13.45 326 GLY A C 1
ATOM 2352 O O . GLY A 1 326 ? 23.965 50.016 12.381 1.00 12.93 326 GLY A O 1
ATOM 2353 N N . SER A 1 327 ? 22.434 51.250 13.474 1.00 13.97 327 SER A N 1
ATOM 2354 C CA . SER A 1 327 ? 21.339 50.648 12.725 1.00 15.12 327 SER A CA 1
ATOM 2355 C C . SER A 1 327 ? 21.466 50.931 11.238 1.00 13.98 327 SER A C 1
ATOM 2356 O O . SER A 1 327 ? 21.265 50.043 10.399 1.00 13.76 327 SER A O 1
ATOM 2359 N N . MET A 1 328 ? 21.771 52.177 10.902 1.00 12.80 328 MET A N 1
ATOM 2360 C CA . MET A 1 328 ? 21.867 52.565 9.500 1.00 12.56 328 MET A CA 1
ATOM 2361 C C . MET A 1 328 ? 23.017 51.845 8.806 1.00 11.53 328 MET A C 1
ATOM 2362 O O . MET A 1 328 ? 22.921 51.455 7.636 1.00 10.57 328 MET A O 1
ATOM 2367 N N . LEU A 1 329 ? 24.132 51.674 9.518 1.00 11.06 329 LEU A N 1
ATOM 2368 C CA . LEU A 1 329 ? 25.252 50.910 8.938 1.00 10.96 329 LEU A CA 1
ATOM 2369 C C . LEU A 1 329 ? 24.823 49.498 8.603 1.00 10.89 329 LEU A C 1
ATOM 2370 O O . LEU A 1 329 ? 25.211 48.945 7.578 1.00 10.98 329 LEU A O 1
ATOM 2375 N N . GLU A 1 330 ? 24.072 48.872 9.495 1.00 10.82 330 GLU A N 1
ATOM 2376 C CA . GLU A 1 330 ? 23.622 47.505 9.259 1.00 11.44 330 GLU A CA 1
ATOM 2377 C C . GLU A 1 330 ? 22.608 47.476 8.104 1.00 10.69 330 GLU A C 1
ATOM 2378 O O . GLU A 1 330 ? 22.589 46.529 7.321 1.00 10.81 330 GLU A O 1
ATOM 2384 N N . ALA A 1 331 ? 21.789 48.514 8.006 1.00 9.86 331 ALA A N 1
ATOM 2385 C CA . ALA A 1 331 ? 20.821 48.609 6.915 1.00 9.55 331 ALA A CA 1
ATOM 2386 C C . ALA A 1 331 ? 21.547 48.722 5.586 1.00 9.39 331 ALA A C 1
ATOM 2387 O O . ALA A 1 331 ? 21.146 48.093 4.589 1.00 9.11 331 ALA A O 1
ATOM 2389 N N . LEU A 1 332 ? 22.619 49.504 5.556 1.00 9.46 332 LEU A N 1
ATOM 2390 C CA . LEU A 1 332 ? 23.441 49.577 4.336 1.00 9.91 332 LEU A CA 1
ATOM 2391 C C . LEU A 1 332 ? 24.092 48.248 3.995 1.00 10.44 332 LEU A C 1
ATOM 2392 O O . LEU A 1 332 ? 24.122 47.862 2.822 1.00 11.14 332 LEU A O 1
ATOM 2397 N N . ARG A 1 333 ? 24.638 47.571 5.004 1.00 11.09 333 ARG A N 1
ATOM 2398 C CA . ARG A 1 333 ? 25.315 46.314 4.796 1.00 11.76 333 ARG A CA 1
ATOM 2399 C C . ARG A 1 333 ? 24.341 45.270 4.233 1.00 11.30 333 ARG A C 1
ATOM 2400 O O . ARG A 1 333 ? 24.699 44.540 3.301 1.00 11.04 333 ARG A O 1
ATOM 2408 N N . GLN A 1 334 ? 23.170 45.159 4.847 1.00 11.04 334 GLN A N 1
ATOM 2409 C CA . GLN A 1 334 ? 22.140 44.209 4.393 1.00 11.39 334 GLN A CA 1
ATOM 2410 C C . GLN A 1 334 ? 21.654 44.524 2.990 1.00 10.84 334 GLN A C 1
ATOM 2411 O O . GLN A 1 334 ? 21.431 43.589 2.177 1.00 11.20 334 GLN A O 1
ATOM 2417 N N . GLY A 1 335 ? 21.506 45.818 2.708 1.00 10.20 335 GLY A N 1
ATOM 2418 C CA . GLY A 1 335 ? 21.107 46.296 1.390 1.00 10.39 335 GLY A CA 1
ATOM 2419 C C . GLY A 1 335 ? 22.137 45.936 0.348 1.00 10.80 335 GLY A C 1
ATOM 2420 O O . GLY A 1 335 ? 21.769 45.499 -0.766 1.00 11.06 335 GLY A O 1
ATOM 2421 N N . ALA A 1 336 ? 23.414 46.110 0.684 1.00 11.03 336 ALA A N 1
ATOM 2422 C CA . ALA A 1 336 ? 24.460 45.796 -0.261 1.00 11.48 336 ALA A CA 1
ATOM 2423 C C . ALA A 1 336 ? 24.467 44.299 -0.596 1.00 12.20 336 ALA A C 1
ATOM 2424 O O . ALA A 1 336 ? 24.653 43.909 -1.772 1.00 11.86 336 ALA A O 1
ATOM 2426 N N . GLU A 1 337 ? 24.254 43.471 0.426 1.00 12.82 337 GLU A N 1
ATOM 2427 C CA . GLU A 1 337 ? 24.246 41.993 0.251 1.00 14.25 337 GLU A CA 1
ATOM 2428 C C . GLU A 1 337 ? 23.137 41.521 -0.670 1.00 13.44 337 GLU A C 1
ATOM 2429 O O . GLU A 1 337 ? 23.307 40.519 -1.422 1.00 13.96 337 GLU A O 1
ATOM 2435 N N . LEU A 1 338 ? 21.996 42.218 -0.608 1.00 11.50 338 LEU A N 1
ATOM 2436 C CA . LEU A 1 338 ? 20.807 41.852 -1.388 1.00 10.77 338 LEU A CA 1
ATOM 2437 C C . LEU A 1 338 ? 20.600 42.701 -2.643 1.00 10.27 338 LEU A C 1
ATOM 2438 O O . LEU A 1 338 ? 19.590 42.545 -3.339 1.00 9.89 338 LEU A O 1
ATOM 2443 N N . ALA A 1 339 ? 21.550 43.599 -2.937 1.00 10.46 339 ALA A N 1
ATOM 2444 C CA . ALA A 1 339 ? 21.445 44.461 -4.094 1.00 10.35 339 ALA A CA 1
ATOM 2445 C C . ALA A 1 339 ? 21.422 43.679 -5.406 1.00 10.79 339 ALA A C 1
ATOM 2446 O O . ALA A 1 339 ? 21.954 42.580 -5.499 1.00 10.33 339 ALA A O 1
ATOM 2448 N N . THR A 1 340 ? 20.816 44.288 -6.414 1.00 10.75 340 THR A N 1
ATOM 2449 C CA . THR A 1 340 ? 20.804 43.716 -7.741 1.00 11.46 340 THR A CA 1
ATOM 2450 C C . THR A 1 340 ? 22.220 43.559 -8.272 1.00 11.92 340 THR A C 1
ATOM 2451 O O . THR A 1 340 ? 22.983 44.534 -8.352 1.00 12.03 340 THR A O 1
ATOM 2455 N N . ARG A 1 341 ? 22.567 42.332 -8.656 1.00 12.79 341 ARG A N 1
ATOM 2456 C CA . ARG A 1 341 ? 23.883 42.047 -9.217 1.00 14.96 341 ARG A CA 1
ATOM 2457 C C . ARG A 1 341 ? 23.904 42.521 -10.655 1.00 14.98 341 ARG A C 1
ATOM 2458 O O . ARG A 1 341 ? 22.914 42.376 -11.378 1.00 15.34 341 ARG A O 1
ATOM 2466 N N . ARG A 1 342 ? 25.019 43.120 -11.063 1.00 15.37 342 ARG A N 1
ATOM 2467 C CA . ARG A 1 342 ? 25.212 43.562 -12.436 1.00 15.90 342 ARG A CA 1
ATOM 2468 C C . ARG A 1 342 ? 26.410 42.855 -13.053 1.00 17.94 342 ARG A C 1
ATOM 2469 O O . ARG A 1 342 ? 27.355 42.481 -12.339 1.00 19.03 342 ARG A O 1
ATOM 2478 N N . ASN B 1 13 ? 29.569 21.118 42.099 1.00 33.73 13 ASN B N 1
ATOM 2479 C CA . ASN B 1 13 ? 29.440 20.802 43.556 1.00 30.84 13 ASN B CA 1
ATOM 2480 C C . ASN B 1 13 ? 28.707 19.468 43.794 1.00 27.08 13 ASN B C 1
ATOM 2481 O O . ASN B 1 13 ? 29.256 18.385 43.567 1.00 27.29 13 ASN B O 1
ATOM 2483 N N . TYR B 1 14 ? 27.464 19.570 44.265 1.00 29.31 14 TYR B N 1
ATOM 2484 C CA . TYR B 1 14 ? 26.592 18.405 44.437 1.00 25.56 14 TYR B CA 1
ATOM 2485 C C . TYR B 1 14 ? 26.384 17.737 43.066 1.00 22.23 14 TYR B C 1
ATOM 2486 O O . TYR B 1 14 ? 25.994 18.424 42.140 1.00 20.22 14 TYR B O 1
ATOM 2495 N N . LEU B 1 15 ? 26.661 16.429 42.949 1.00 20.36 15 LEU B N 1
ATOM 2496 C CA . LEU B 1 15 ? 26.265 15.666 41.749 1.00 18.20 15 LEU B CA 1
ATOM 2497 C C . LEU B 1 15 ? 24.898 15.020 41.988 1.00 15.74 15 LEU B C 1
ATOM 2498 O O . LEU B 1 15 ? 24.750 14.132 42.821 1.00 14.48 15 LEU B O 1
ATOM 2503 N N . PRO B 1 16 ? 23.878 15.464 41.254 1.00 13.63 16 PRO B N 1
ATOM 2504 C CA . PRO B 1 16 ? 22.524 14.952 41.466 1.00 12.78 16 PRO B CA 1
ATOM 2505 C C . PRO B 1 16 ? 22.379 13.503 41.058 1.00 11.84 16 PRO B C 1
ATOM 2506 O O . PRO B 1 16 ? 22.975 13.052 40.066 1.00 11.52 16 PRO B O 1
ATOM 2510 N N . VAL B 1 17 ? 21.586 12.776 41.830 1.00 10.77 17 VAL B N 1
ATOM 2511 C CA . VAL B 1 17 ? 21.211 11.406 41.451 1.00 10.11 17 VAL B CA 1
ATOM 2512 C C . VAL B 1 17 ? 20.111 11.487 40.376 1.00 9.64 17 VAL B C 1
ATOM 2513 O O . VAL B 1 17 ? 19.084 12.150 40.566 1.00 9.25 17 VAL B O 1
ATOM 2517 N N . ILE B 1 18 ? 20.317 10.829 39.236 1.00 9.40 18 ILE B N 1
ATOM 2518 C CA . ILE B 1 18 ? 19.277 10.782 38.199 1.00 9.21 18 ILE B CA 1
ATOM 2519 C C . ILE B 1 18 ? 18.738 9.348 38.129 1.00 8.75 18 ILE B C 1
ATOM 2520 O O . ILE B 1 18 ? 19.516 8.407 37.919 1.00 8.72 18 ILE B O 1
ATOM 2525 N N . GLY B 1 19 ? 17.432 9.186 38.347 1.00 8.70 19 GLY B N 1
ATOM 2526 C CA . GLY B 1 19 ? 16.772 7.899 38.161 1.00 8.47 19 GLY B CA 1
ATOM 2527 C C . GLY B 1 19 ? 16.501 7.719 36.671 1.00 8.34 19 GLY B C 1
ATOM 2528 O O . GLY B 1 19 ? 15.714 8.450 36.087 1.00 8.58 19 GLY B O 1
ATOM 2529 N N . ILE B 1 20 ? 17.169 6.747 36.062 1.00 8.13 20 ILE B N 1
ATOM 2530 C CA . ILE B 1 20 ? 16.998 6.470 34.637 1.00 7.84 20 ILE B CA 1
ATOM 2531 C C . ILE B 1 20 ? 16.128 5.246 34.475 1.00 7.53 20 ILE B C 1
ATOM 2532 O O . ILE B 1 20 ? 16.524 4.125 34.859 1.00 7.94 20 ILE B O 1
ATOM 2537 N N . THR B 1 21 ? 14.956 5.397 33.878 1.00 7.31 21 THR B N 1
ATOM 2538 C CA . THR B 1 21 ? 14.115 4.208 33.679 1.00 7.21 21 THR B CA 1
ATOM 2539 C C . THR B 1 21 ? 14.478 3.510 32.367 1.00 7.43 21 THR B C 1
ATOM 2540 O O . THR B 1 21 ? 14.681 4.153 31.322 1.00 7.55 21 THR B O 1
ATOM 2544 N N . MET B 1 22 ? 14.501 2.182 32.387 1.00 7.30 22 MET B N 1
ATOM 2545 C CA . MET B 1 22 ? 14.947 1.405 31.238 1.00 7.42 22 MET B CA 1
ATOM 2546 C C . MET B 1 22 ? 13.959 1.382 30.062 1.00 7.45 22 MET B C 1
ATOM 2547 O O . MET B 1 22 ? 14.334 1.075 28.932 1.00 7.88 22 MET B O 1
ATOM 2552 N N . GLY B 1 23 ? 12.706 1.708 30.293 1.00 7.29 23 GLY B N 1
ATOM 2553 C CA . GLY B 1 23 ? 11.700 1.659 29.247 1.00 7.38 23 GLY B CA 1
ATOM 2554 C C . GLY B 1 23 ? 11.305 0.253 28.852 1.00 7.61 23 GLY B C 1
ATOM 2555 O O . GLY B 1 23 ? 11.417 -0.697 29.645 1.00 7.79 23 GLY B O 1
ATOM 2556 N N . ASP B 1 24 ? 10.798 0.125 27.636 1.00 7.86 24 ASP B N 1
ATOM 2557 C CA . ASP B 1 24 ? 10.368 -1.162 27.092 1.00 8.31 24 ASP B CA 1
ATOM 2558 C C . ASP B 1 24 ? 11.568 -2.020 26.711 1.00 8.43 24 ASP B C 1
ATOM 2559 O O . ASP B 1 24 ? 12.422 -1.611 25.909 1.00 8.71 24 ASP B O 1
ATOM 2564 N N . ALA B 1 25 ? 11.666 -3.192 27.325 1.00 8.41 25 ALA B N 1
ATOM 2565 C CA . ALA B 1 25 ? 12.801 -4.097 27.114 1.00 8.52 25 ALA B CA 1
ATOM 2566 C C . ALA B 1 25 ? 13.001 -4.651 25.709 1.00 8.69 25 ALA B C 1
ATOM 2567 O O . ALA B 1 25 ? 14.058 -5.199 25.395 1.00 9.25 25 ALA B O 1
ATOM 2569 N N . ALA B 1 26 ? 11.993 -4.552 24.883 1.00 8.97 26 ALA B N 1
ATOM 2570 C CA . ALA B 1 26 ? 12.095 -5.008 23.507 1.00 9.08 26 ALA B CA 1
ATOM 2571 C C . ALA B 1 26 ? 12.617 -3.894 22.610 1.00 8.82 26 ALA B C 1
ATOM 2572 O O . ALA B 1 26 ? 12.959 -4.145 21.450 1.00 9.27 26 ALA B O 1
ATOM 2574 N N . GLY B 1 27 ? 12.568 -2.667 23.099 1.00 8.57 27 GLY B N 1
ATOM 2575 C CA . GLY B 1 27 ? 13.024 -1.510 22.351 1.00 8.49 27 GLY B CA 1
ATOM 2576 C C . GLY B 1 27 ? 14.491 -1.215 22.638 1.00 8.81 27 GLY B C 1
ATOM 2577 O O . GLY B 1 27 ? 15.157 -1.984 23.366 1.00 9.13 27 GLY B O 1
ATOM 2578 N N . VAL B 1 28 ? 14.963 -0.082 22.121 1.00 9.17 28 VAL B N 1
ATOM 2579 C CA . VAL B 1 28 ? 16.365 0.391 22.247 1.00 8.97 28 VAL B CA 1
ATOM 2580 C C . VAL B 1 28 ? 16.784 0.973 23.612 1.00 8.91 28 VAL B C 1
ATOM 2581 O O . VAL B 1 28 ? 17.957 1.317 23.785 1.00 9.32 28 VAL B O 1
ATOM 2585 N N . GLY B 1 29 ? 15.871 1.067 24.580 1.00 8.11 29 GLY B N 1
ATOM 2586 C CA . GLY B 1 29 ? 16.205 1.687 25.859 1.00 7.98 29 GLY B CA 1
ATOM 2587 C C . GLY B 1 29 ? 17.423 1.104 26.564 1.00 7.94 29 GLY B C 1
ATOM 2588 O O . GLY B 1 29 ? 18.305 1.831 26.955 1.00 8.00 29 GLY B O 1
ATOM 2589 N N . ALA B 1 30 ? 17.483 -0.213 26.713 1.00 8.02 30 ALA B N 1
ATOM 2590 C CA . ALA B 1 30 ? 18.624 -0.835 27.413 1.00 8.04 30 ALA B CA 1
ATOM 2591 C C . ALA B 1 30 ? 19.958 -0.539 26.720 1.00 8.26 30 ALA B C 1
ATOM 2592 O O . ALA B 1 30 ? 20.954 -0.170 27.358 1.00 7.84 30 ALA B O 1
ATOM 2594 N N . GLU B 1 31 ? 19.957 -0.645 25.389 1.00 8.45 31 GLU B N 1
ATOM 2595 C CA . GLU B 1 31 ? 21.142 -0.322 24.611 1.00 8.83 31 GLU B CA 1
ATOM 2596 C C . GLU B 1 31 ? 21.561 1.129 24.750 1.00 8.97 31 GLU B C 1
ATOM 2597 O O . GLU B 1 31 ? 22.741 1.443 24.927 1.00 8.93 31 GLU B O 1
ATOM 2603 N N . VAL B 1 32 ? 20.615 2.060 24.671 1.00 9.36 32 VAL B N 1
ATOM 2604 C CA A VAL B 1 32 ? 20.989 3.454 24.785 0.54 9.36 32 VAL B CA 1
ATOM 2605 C CA B VAL B 1 32 ? 20.980 3.481 24.809 0.46 9.38 32 VAL B CA 1
ATOM 2606 C C . VAL B 1 32 ? 21.507 3.827 26.188 1.00 9.50 32 VAL B C 1
ATOM 2607 O O . VAL B 1 32 ? 22.384 4.672 26.329 1.00 9.56 32 VAL B O 1
ATOM 2614 N N . VAL B 1 33 ? 21.003 3.145 27.222 1.00 9.33 33 VAL B N 1
ATOM 2615 C CA . VAL B 1 33 ? 21.436 3.399 28.591 1.00 9.37 33 VAL B CA 1
ATOM 2616 C C . VAL B 1 33 ? 22.863 2.917 28.738 1.00 9.45 33 VAL B C 1
ATOM 2617 O O . VAL B 1 33 ? 23.716 3.628 29.261 1.00 9.38 33 VAL B O 1
ATOM 2621 N N . VAL B 1 34 ? 23.120 1.716 28.230 1.00 9.48 34 VAL B N 1
ATOM 2622 C CA . VAL B 1 34 ? 24.423 1.124 28.393 1.00 9.85 34 VAL B CA 1
ATOM 2623 C C . VAL B 1 34 ? 25.443 1.913 27.566 1.00 9.97 34 VAL B C 1
ATOM 2624 O O . VAL B 1 34 ? 26.552 2.143 28.041 1.00 10.18 34 VAL B O 1
ATOM 2628 N N . LYS B 1 35 ? 25.081 2.361 26.375 1.00 9.73 35 LYS B N 1
ATOM 2629 C CA . LYS B 1 35 ? 26.022 3.173 25.601 1.00 10.06 35 LYS B CA 1
ATOM 2630 C C . LYS B 1 35 ? 26.251 4.502 26.292 1.00 10.01 35 LYS B C 1
ATOM 2631 O O . LYS B 1 35 ? 27.398 5.016 26.302 1.00 10.98 35 LYS B O 1
ATOM 2637 N N . SER B 1 36 ? 25.184 5.092 26.844 1.00 9.70 36 SER B N 1
ATOM 2638 C CA . SER B 1 36 ? 25.331 6.406 27.442 1.00 9.66 36 SER B CA 1
ATOM 2639 C C . SER B 1 36 ? 26.277 6.394 28.614 1.00 10.23 36 SER B C 1
ATOM 2640 O O . SER B 1 36 ? 27.089 7.293 28.783 1.00 9.94 36 SER B O 1
ATOM 2643 N N . LEU B 1 37 ? 26.176 5.375 29.448 1.00 10.64 37 LEU B N 1
ATOM 2644 C CA . LEU B 1 37 ? 26.939 5.361 30.682 1.00 11.64 37 LEU B CA 1
ATOM 2645 C C . LEU B 1 37 ? 28.414 4.958 30.515 1.00 12.36 37 LEU B C 1
ATOM 2646 O O . LEU B 1 37 ? 29.173 5.045 31.466 1.00 13.50 37 LEU B O 1
ATOM 2651 N N . ALA B 1 38 ? 28.804 4.607 29.291 1.00 12.70 38 ALA B N 1
ATOM 2652 C CA . ALA B 1 38 ? 30.211 4.464 28.902 1.00 13.71 38 ALA B CA 1
ATOM 2653 C C . ALA B 1 38 ? 30.924 5.802 28.736 1.00 13.98 38 ALA B C 1
ATOM 2654 O O . ALA B 1 38 ? 32.149 5.813 28.573 1.00 15.17 38 ALA B O 1
ATOM 2656 N N . HIS B 1 39 ? 30.171 6.909 28.664 1.00 13.66 39 HIS B N 1
ATOM 2657 C CA . HIS B 1 39 ? 30.763 8.234 28.558 1.00 13.54 39 HIS B CA 1
ATOM 2658 C C . HIS B 1 39 ? 31.122 8.794 29.932 1.00 13.79 39 HIS B C 1
ATOM 2659 O O . HIS B 1 39 ? 30.264 9.002 30.784 1.00 13.61 39 HIS B O 1
ATOM 2666 N N . ALA B 1 40 ? 32.399 9.102 30.124 1.00 14.11 40 ALA B N 1
ATOM 2667 C CA . ALA B 1 40 ? 32.856 9.700 31.370 1.00 14.82 40 ALA B CA 1
ATOM 2668 C C . ALA B 1 40 ? 32.183 11.031 31.675 1.00 14.51 40 ALA B C 1
ATOM 2669 O O . ALA B 1 40 ? 32.035 11.404 32.852 1.00 15.16 40 ALA B O 1
ATOM 2671 N N . SER B 1 41 ? 31.824 11.764 30.626 1.00 14.69 41 SER B N 1
ATOM 2672 C CA . SER B 1 41 ? 31.147 13.043 30.775 1.00 14.78 41 SER B CA 1
ATOM 2673 C C . SER B 1 41 ? 29.924 12.946 31.683 1.00 13.94 41 SER B C 1
ATOM 2674 O O . SER B 1 41 ? 29.656 13.854 32.487 1.00 14.03 41 SER B O 1
ATOM 2677 N N . VAL B 1 42 ? 29.190 11.837 31.574 1.00 13.18 42 VAL B N 1
ATOM 2678 C CA . VAL B 1 42 ? 27.986 11.658 32.419 1.00 12.29 42 VAL B CA 1
ATOM 2679 C C . VAL B 1 42 ? 28.305 11.793 33.909 1.00 12.13 42 VAL B C 1
ATOM 2680 O O . VAL B 1 42 ? 27.552 12.412 34.685 1.00 11.69 42 VAL B O 1
ATOM 2684 N N . TYR B 1 43 ? 29.461 11.236 34.312 1.00 11.97 43 TYR B N 1
ATOM 2685 C CA . TYR B 1 43 ? 29.841 11.162 35.707 1.00 12.70 43 TYR B CA 1
ATOM 2686 C C . TYR B 1 43 ? 30.401 12.494 36.232 1.00 13.26 43 TYR B C 1
ATOM 2687 O O . TYR B 1 43 ? 30.546 12.657 37.436 1.00 14.09 43 TYR B O 1
ATOM 2696 N N . ALA B 1 44 ? 30.715 13.407 35.324 1.00 13.98 44 ALA B N 1
ATOM 2697 C CA . ALA B 1 44 ? 30.978 14.816 35.669 1.00 14.85 44 ALA B CA 1
ATOM 2698 C C . ALA B 1 44 ? 29.725 15.618 35.967 1.00 14.48 44 ALA B C 1
ATOM 2699 O O . ALA B 1 44 ? 29.796 16.714 36.521 1.00 15.28 44 ALA B O 1
ATOM 2701 N N . GLN B 1 45 ? 28.566 15.110 35.538 1.00 14.07 45 GLN B N 1
ATOM 2702 C CA . GLN B 1 45 ? 27.301 15.836 35.598 1.00 13.80 45 GLN B CA 1
ATOM 2703 C C . GLN B 1 45 ? 26.354 15.304 36.661 1.00 13.18 45 GLN B C 1
ATOM 2704 O O . GLN B 1 45 ? 25.628 16.067 37.254 1.00 12.59 45 GLN B O 1
ATOM 2710 N N . CYS B 1 46 ? 26.380 13.990 36.896 1.00 13.02 46 CYS B N 1
ATOM 2711 C CA . CYS B 1 46 ? 25.382 13.313 37.720 1.00 12.00 46 CYS B CA 1
ATOM 2712 C C . CYS B 1 46 ? 25.866 11.953 38.265 1.00 11.91 46 CYS B C 1
ATOM 2713 O O . CYS B 1 46 ? 26.957 11.462 37.924 1.00 12.37 46 CYS B O 1
ATOM 2716 N N . ARG B 1 47 ? 25.048 11.383 39.150 1.00 11.44 47 ARG B N 1
ATOM 2717 C CA . ARG B 1 47 ? 25.224 10.015 39.599 1.00 11.33 47 ARG B CA 1
ATOM 2718 C C . ARG B 1 47 ? 24.063 9.224 38.987 1.00 10.96 47 ARG B C 1
ATOM 2719 O O . ARG B 1 47 ? 22.903 9.387 39.379 1.00 10.05 47 ARG B O 1
ATOM 2727 N N . PRO B 1 48 ? 24.355 8.426 37.942 1.00 10.85 48 PRO B N 1
ATOM 2728 C CA . PRO B 1 48 ? 23.283 7.784 37.175 1.00 10.55 48 PRO B CA 1
ATOM 2729 C C . PRO B 1 48 ? 22.804 6.461 37.779 1.00 10.90 48 PRO B C 1
ATOM 2730 O O . PRO B 1 48 ? 23.616 5.508 37.896 1.00 11.98 48 PRO B O 1
ATOM 2734 N N . LEU B 1 49 ? 21.533 6.414 38.162 1.00 10.15 49 LEU B N 1
ATOM 2735 C CA . LEU B 1 49 ? 20.935 5.242 38.831 1.00 10.83 49 LEU B CA 1
ATOM 2736 C C . LEU B 1 49 ? 19.941 4.597 37.888 1.00 10.54 49 LEU B C 1
ATOM 2737 O O . LEU B 1 49 ? 18.961 5.243 37.523 1.00 11.24 49 LEU B O 1
ATOM 2742 N N . VAL B 1 50 ? 20.149 3.346 37.478 1.00 10.05 50 VAL B N 1
ATOM 2743 C CA . VAL B 1 50 ? 19.216 2.734 36.507 1.00 9.52 50 VAL B CA 1
ATOM 2744 C C . VAL B 1 50 ? 18.144 1.917 37.226 1.00 9.72 50 VAL B C 1
ATOM 2745 O O . VAL B 1 50 ? 18.460 1.085 38.070 1.00 10.31 50 VAL B O 1
ATOM 2749 N N . ILE B 1 51 ? 16.892 2.149 36.887 1.00 8.94 51 ILE B N 1
ATOM 2750 C CA . ILE B 1 51 ? 15.766 1.331 37.338 1.00 8.93 51 ILE B CA 1
ATOM 2751 C C . ILE B 1 51 ? 15.326 0.477 36.142 1.00 8.47 51 ILE B C 1
ATOM 2752 O O . ILE B 1 51 ? 14.942 1.001 35.119 1.00 8.30 51 ILE B O 1
ATOM 2757 N N . GLY B 1 52 ? 15.443 -0.846 36.250 1.00 8.18 52 GLY B N 1
ATOM 2758 C CA . GLY B 1 52 ? 15.275 -1.700 35.100 1.00 8.24 52 GLY B CA 1
ATOM 2759 C C . GLY B 1 52 ? 15.453 -3.178 35.352 1.00 8.38 52 GLY B C 1
ATOM 2760 O O . GLY B 1 52 ? 14.909 -3.743 36.313 1.00 8.51 52 GLY B O 1
ATOM 2761 N N . ASP B 1 53 ? 16.147 -3.812 34.415 1.00 8.73 53 ASP B N 1
ATOM 2762 C CA . ASP B 1 53 ? 16.364 -5.239 34.426 1.00 9.03 53 ASP B CA 1
ATOM 2763 C C . ASP B 1 53 ? 17.870 -5.458 34.235 1.00 9.05 53 ASP B C 1
ATOM 2764 O O . ASP B 1 53 ? 18.444 -5.108 33.199 1.00 8.79 53 ASP B O 1
ATOM 2769 N N . ALA B 1 54 ? 18.505 -6.050 35.233 1.00 9.32 54 ALA B N 1
ATOM 2770 C CA . ALA B 1 54 ? 19.951 -6.239 35.180 1.00 9.45 54 ALA B CA 1
ATOM 2771 C C . ALA B 1 54 ? 20.389 -7.182 34.063 1.00 9.78 54 ALA B C 1
ATOM 2772 O O . ALA B 1 54 ? 21.320 -6.864 33.311 1.00 9.31 54 ALA B O 1
ATOM 2774 N N . LYS B 1 55 ? 19.679 -8.295 33.897 1.00 10.05 55 LYS B N 1
ATOM 2775 C CA . LYS B 1 55 ? 19.990 -9.195 32.793 1.00 11.07 55 LYS B CA 1
ATOM 2776 C C . LYS B 1 55 ? 19.838 -8.524 31.432 1.00 10.30 55 LYS B C 1
ATOM 2777 O O . LYS B 1 55 ? 20.656 -8.726 30.538 1.00 9.98 55 LYS B O 1
ATOM 2783 N N . ARG B 1 56 ? 18.816 -7.691 31.277 1.00 9.61 56 ARG B N 1
ATOM 2784 C CA . ARG B 1 56 ? 18.621 -7.019 29.986 1.00 9.70 56 ARG B CA 1
ATOM 2785 C C . ARG B 1 56 ? 19.736 -6.036 29.694 1.00 9.34 56 ARG B C 1
ATOM 2786 O O . ARG B 1 56 ? 20.143 -5.884 28.532 1.00 9.06 56 ARG B O 1
ATOM 2794 N N . LEU B 1 57 ? 20.223 -5.351 30.730 1.00 8.84 57 LEU B N 1
ATOM 2795 C CA . LEU B 1 57 ? 21.358 -4.454 30.561 1.00 9.02 57 LEU B CA 1
ATOM 2796 C C . LEU B 1 57 ? 22.648 -5.240 30.202 1.00 9.55 57 LEU B C 1
ATOM 2797 O O . LEU B 1 57 ? 23.426 -4.800 29.361 1.00 10.07 57 LEU B O 1
ATOM 2802 N N . GLU B 1 58 ? 22.808 -6.418 30.803 1.00 10.12 58 GLU B N 1
ATOM 2803 C CA . GLU B 1 58 ? 23.936 -7.293 30.434 1.00 10.86 58 GLU B CA 1
ATOM 2804 C C . GLU B 1 58 ? 23.868 -7.727 28.961 1.00 11.36 58 GLU B C 1
ATOM 2805 O O . GLU B 1 58 ? 24.894 -7.728 28.260 1.00 11.77 58 GLU B O 1
ATOM 2811 N N . ARG B 1 59 ? 22.683 -8.108 28.491 1.00 11.76 59 ARG B N 1
ATOM 2812 C CA . ARG B 1 59 ? 22.474 -8.485 27.088 1.00 12.63 59 ARG B CA 1
ATOM 2813 C C . ARG B 1 59 ? 22.775 -7.285 26.194 1.00 11.33 59 ARG B C 1
ATOM 2814 O O . ARG B 1 59 ? 23.481 -7.405 25.188 1.00 10.76 59 ARG B O 1
ATOM 2822 N N . ALA B 1 60 ? 22.311 -6.105 26.609 1.00 10.62 60 ALA B N 1
ATOM 2823 C CA . ALA B 1 60 ? 22.571 -4.892 25.829 1.00 10.67 60 ALA B CA 1
ATOM 2824 C C . ALA B 1 60 ? 24.047 -4.598 25.766 1.00 11.06 60 ALA B C 1
ATOM 2825 O O . ALA B 1 60 ? 24.580 -4.209 24.746 1.00 10.72 60 ALA B O 1
ATOM 2827 N N . ASN B 1 61 ? 24.740 -4.796 26.873 1.00 11.54 61 ASN B N 1
ATOM 2828 C CA . ASN B 1 61 ? 26.195 -4.601 26.881 1.00 12.52 61 ASN B CA 1
ATOM 2829 C C . ASN B 1 61 ? 26.894 -5.506 25.861 1.00 12.93 61 ASN B C 1
ATOM 2830 O O . ASN B 1 61 ? 27.769 -5.064 25.125 1.00 13.37 61 ASN B O 1
ATOM 2835 N N . GLN B 1 62 ? 26.493 -6.763 25.805 1.00 13.64 62 GLN B N 1
ATOM 2836 C CA . GLN B 1 62 ? 27.050 -7.679 24.797 1.00 13.85 62 GLN B CA 1
ATOM 2837 C C . GLN B 1 62 ? 26.720 -7.201 23.379 1.00 14.11 62 GLN B C 1
ATOM 2838 O O . GLN B 1 62 ? 27.589 -7.195 22.509 1.00 15.29 62 GLN B O 1
ATOM 2840 N N . ILE B 1 63 ? 25.485 -6.768 23.168 1.00 13.85 63 ILE B N 1
ATOM 2841 C CA . ILE B 1 63 ? 25.020 -6.319 21.856 1.00 13.81 63 ILE B CA 1
ATOM 2842 C C . ILE B 1 63 ? 25.782 -5.087 21.345 1.00 14.26 63 ILE B C 1
ATOM 2843 O O . ILE B 1 63 ? 26.067 -4.997 20.140 1.00 14.77 63 ILE B O 1
ATOM 2848 N N . VAL B 1 64 ? 26.109 -4.166 22.255 1.00 13.92 64 VAL B N 1
ATOM 2849 C CA . VAL B 1 64 ? 26.796 -2.924 21.876 1.00 14.63 64 VAL B CA 1
ATOM 2850 C C . VAL B 1 64 ? 28.312 -3.050 21.929 1.00 15.59 64 VAL B C 1
ATOM 2851 O O . VAL B 1 64 ? 29.028 -2.091 21.588 1.00 16.55 64 VAL B O 1
ATOM 2855 N N . GLY B 1 65 ? 28.817 -4.217 22.316 1.00 15.65 65 GLY B N 1
ATOM 2856 C CA . GLY B 1 65 ? 30.257 -4.413 22.451 1.00 17.01 65 GLY B CA 1
ATOM 2857 C C . GLY B 1 65 ? 30.890 -3.629 23.581 1.00 17.90 65 GLY B C 1
ATOM 2858 O O . GLY B 1 65 ? 32.064 -3.260 23.492 1.00 20.25 65 GLY B O 1
ATOM 2859 N N . GLY B 1 66 ? 30.116 -3.353 24.634 1.00 17.12 66 GLY B N 1
ATOM 2860 C CA . GLY B 1 66 ? 30.587 -2.610 25.793 1.00 17.34 66 GLY B CA 1
ATOM 2861 C C . GLY B 1 66 ? 31.402 -3.438 26.788 1.00 17.13 66 GLY B C 1
ATOM 2862 O O . GLY B 1 66 ? 31.545 -4.653 26.671 1.00 16.89 66 GLY B O 1
ATOM 2863 N N . GLU B 1 67 ? 31.928 -2.754 27.790 1.00 17.50 67 GLU B N 1
ATOM 2864 C CA . GLU B 1 67 ? 32.734 -3.371 28.831 1.00 18.31 67 GLU B CA 1
ATOM 2865 C C . GLU B 1 67 ? 32.063 -3.131 30.189 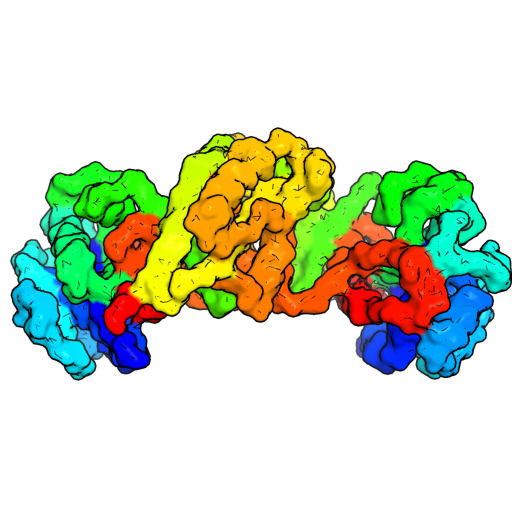1.00 18.14 67 GLU B C 1
ATOM 2866 O O . GLU B 1 67 ? 32.722 -3.196 31.233 1.00 18.92 67 GLU B O 1
ATOM 2868 N N . MET B 1 68 ? 30.752 -2.856 30.171 1.00 17.82 68 MET B N 1
ATOM 2869 C CA A MET B 1 68 ? 30.007 -2.486 31.390 0.67 17.48 68 MET B CA 1
ATOM 2870 C CA B MET B 1 68 ? 29.999 -2.502 31.366 0.33 17.06 68 MET B CA 1
ATOM 2871 C C . MET B 1 68 ? 29.634 -3.720 32.211 1.00 17.29 68 MET B C 1
ATOM 2872 O O . MET B 1 68 ? 29.188 -4.719 31.663 1.00 18.29 68 MET B O 1
ATOM 2881 N N . LYS B 1 69 ? 29.836 -3.658 33.536 1.00 15.44 69 LYS B N 1
ATOM 2882 C CA . LYS B 1 69 ? 29.349 -4.667 34.483 1.00 15.20 69 LYS B CA 1
ATOM 2883 C C . LYS B 1 69 ? 28.060 -4.089 35.056 1.00 13.11 69 LYS B C 1
ATOM 2884 O O . LYS B 1 69 ? 27.915 -2.873 35.128 1.00 12.27 69 LYS B O 1
ATOM 2890 N N . ILE B 1 70 ? 27.136 -4.946 35.458 1.00 12.54 70 ILE B N 1
ATOM 2891 C CA . ILE B 1 70 ? 25.860 -4.493 36.041 1.00 12.12 70 ILE B CA 1
ATOM 2892 C C . ILE B 1 70 ? 25.782 -4.989 37.481 1.00 13.02 70 ILE B C 1
ATOM 2893 O O . ILE B 1 70 ? 25.973 -6.205 37.690 1.00 15.74 70 ILE B O 1
ATOM 2898 N N . ARG B 1 71 ? 25.557 -4.084 38.431 1.00 11.82 71 ARG B N 1
ATOM 2899 C CA . ARG B 1 71 ? 25.473 -4.374 39.889 1.00 12.09 71 ARG B CA 1
ATOM 2900 C C . ARG B 1 71 ? 23.998 -4.352 40.316 1.00 11.43 71 ARG B C 1
ATOM 2901 O O . ARG B 1 71 ? 23.366 -3.292 40.333 1.00 11.01 71 ARG B O 1
ATOM 2909 N N . ARG B 1 72 ? 23.466 -5.511 40.692 1.00 10.78 72 ARG B N 1
ATOM 2910 C CA . ARG B 1 72 ? 22.101 -5.627 41.161 1.00 10.87 72 ARG B CA 1
ATOM 2911 C C . ARG B 1 72 ? 21.944 -5.057 42.558 1.00 11.32 72 ARG B C 1
ATOM 2912 O O . ARG B 1 72 ? 22.613 -5.511 43.502 1.00 11.20 72 ARG B O 1
ATOM 2920 N N . ILE B 1 73 ? 21.100 -4.038 42.683 1.00 11.27 73 ILE B N 1
ATOM 2921 C CA . ILE B 1 73 ? 20.823 -3.459 43.972 1.00 12.40 73 ILE B CA 1
ATOM 2922 C C . ILE B 1 73 ? 19.330 -3.416 44.205 1.00 13.76 73 ILE B C 1
ATOM 2923 O O . ILE B 1 73 ? 18.548 -3.496 43.272 1.00 12.58 73 ILE B O 1
ATOM 2928 N N . GLU B 1 74 ? 18.967 -3.332 45.485 1.00 15.98 74 GLU B N 1
ATOM 2929 C CA . GLU B 1 74 ? 17.571 -3.254 45.862 1.00 18.81 74 GLU B CA 1
ATOM 2930 C C . GLU B 1 74 ? 17.137 -1.848 46.169 1.00 19.54 74 GLU B C 1
ATOM 2931 O O . GLU B 1 74 ? 16.018 -1.484 45.853 1.00 20.29 74 GLU B O 1
ATOM 2937 N N . ASP B 1 75 ? 18.025 -1.084 46.784 1.00 20.66 75 ASP B N 1
ATOM 2938 C CA . ASP B 1 75 ? 17.727 0.231 47.293 1.00 22.04 75 ASP B CA 1
ATOM 2939 C C . ASP B 1 75 ? 18.690 1.225 46.678 1.00 18.68 75 ASP B C 1
ATOM 2940 O O . ASP B 1 75 ? 19.857 0.909 46.448 1.00 17.64 75 ASP B O 1
ATOM 2945 N N . ALA B 1 76 ? 18.216 2.440 46.441 1.00 17.08 76 ALA B N 1
ATOM 2946 C CA . ALA B 1 76 ? 19.075 3.492 45.912 1.00 16.36 76 ALA B CA 1
ATOM 2947 C C . ALA B 1 76 ? 20.338 3.749 46.726 1.00 16.23 76 ALA B C 1
ATOM 2948 O O . ALA B 1 76 ? 21.362 4.129 46.166 1.00 15.72 76 ALA B O 1
ATOM 2950 N N . SER B 1 77 ? 20.283 3.488 48.031 1.00 16.26 77 SER B N 1
ATOM 2951 C CA . SER B 1 77 ? 21.436 3.745 48.919 1.00 16.95 77 SER B CA 1
ATOM 2952 C C . SER B 1 77 ? 22.636 2.844 48.645 1.00 16.60 77 SER B C 1
ATOM 2953 O O . SER B 1 77 ? 23.743 3.141 49.081 1.00 17.52 77 SER B O 1
ATOM 2956 N N . GLU B 1 78 ? 22.404 1.734 47.960 1.00 15.78 78 GLU B N 1
ATOM 2957 C CA A GLU B 1 78 ? 23.458 0.778 47.659 0.41 15.97 78 GLU B CA 1
ATOM 2958 C CA B GLU B 1 78 ? 23.455 0.786 47.651 0.59 15.75 78 GLU B CA 1
ATOM 2959 C C . GLU B 1 78 ? 24.283 1.198 46.444 1.00 15.31 78 GLU B C 1
ATOM 2960 O O . GLU B 1 78 ? 25.346 0.634 46.188 1.00 16.12 78 GLU B O 1
ATOM 2971 N N . ALA B 1 79 ? 23.787 2.154 45.671 1.00 14.15 79 ALA B N 1
ATOM 2972 C CA . ALA B 1 79 ? 24.488 2.540 44.453 1.00 13.55 79 ALA B CA 1
ATOM 2973 C C . ALA B 1 79 ? 25.841 3.157 44.789 1.00 14.20 79 ALA B C 1
ATOM 2974 O O . ALA B 1 79 ? 25.936 3.990 45.719 1.00 14.07 79 ALA B O 1
ATOM 2976 N N . ARG B 1 80 ? 26.868 2.754 44.041 1.00 14.08 80 ARG B N 1
ATOM 2977 C CA . ARG B 1 80 ? 28.247 3.238 44.201 1.00 14.30 80 ARG B CA 1
ATOM 2978 C C . ARG B 1 80 ? 28.710 4.227 43.119 1.00 14.38 80 ARG B C 1
ATOM 2979 O O . ARG B 1 80 ? 29.639 5.011 43.366 1.00 15.66 80 ARG B O 1
ATOM 2981 N N . TYR B 1 81 ? 28.060 4.244 41.950 1.00 13.88 81 TYR B N 1
ATOM 2982 C CA . TYR B 1 81 ? 28.420 5.172 40.877 1.00 13.56 81 TYR B CA 1
ATOM 2983 C C . TYR B 1 81 ? 29.898 5.102 40.480 1.00 14.55 81 TYR B C 1
ATOM 2984 O O . TYR B 1 81 ? 30.530 6.125 40.193 1.00 14.64 81 TYR B O 1
ATOM 2993 N N . GLU B 1 82 ? 30.411 3.878 40.406 1.00 15.03 82 GLU B N 1
ATOM 2994 C CA . GLU B 1 82 ? 31.773 3.636 39.938 1.00 16.66 82 GLU B CA 1
ATOM 2995 C C . GLU B 1 82 ? 31.710 3.437 38.441 1.00 15.82 82 GLU B C 1
ATOM 2996 O O . GLU B 1 82 ? 30.970 2.564 37.951 1.00 14.53 82 GLU B O 1
ATOM 3002 N N . GLN B 1 83 ? 32.477 4.230 37.701 1.00 15.49 83 GLN B N 1
ATOM 3003 C CA . GLN B 1 83 ? 32.490 4.068 36.252 1.00 16.21 83 GLN B CA 1
ATOM 3004 C C . GLN B 1 83 ? 32.855 2.637 35.860 1.00 15.20 83 GLN B C 1
ATOM 3005 O O . GLN B 1 83 ? 33.682 2.017 36.516 1.00 15.60 83 GLN B O 1
ATOM 3011 N N . GLY B 1 84 ? 32.168 2.095 34.850 1.00 14.43 84 GLY B N 1
ATOM 3012 C CA . GLY B 1 84 ? 32.365 0.699 34.456 1.00 13.93 84 GLY B CA 1
ATOM 3013 C C . GLY B 1 84 ? 31.344 -0.275 35.018 1.00 13.14 84 GLY B C 1
ATOM 3014 O O . GLY B 1 84 ? 31.255 -1.400 34.566 1.00 14.08 84 GLY B O 1
ATOM 3015 N N . THR B 1 85 ? 30.584 0.146 36.032 1.00 12.13 85 THR B N 1
ATOM 3016 C CA . THR B 1 85 ? 29.657 -0.752 36.729 1.00 11.65 85 THR B CA 1
ATOM 3017 C C . THR B 1 85 ? 28.379 0.031 36.949 1.00 10.93 85 THR B C 1
ATOM 3018 O O . THR B 1 85 ? 28.329 1.008 37.673 1.00 11.46 85 THR B O 1
ATOM 3022 N N . ILE B 1 86 ? 27.335 -0.401 36.280 1.00 10.22 86 ILE B N 1
ATOM 3023 C CA . ILE B 1 86 ? 26.077 0.319 36.371 1.00 9.99 86 ILE B CA 1
ATOM 3024 C C . ILE B 1 86 ? 25.330 -0.229 37.570 1.00 10.19 86 ILE B C 1
ATOM 3025 O O . ILE B 1 86 ? 25.166 -1.447 37.668 1.00 9.79 86 ILE B O 1
ATOM 3030 N N . ASP B 1 87 ? 24.855 0.686 38.430 1.00 9.75 87 ASP B N 1
ATOM 3031 C CA . ASP B 1 87 ? 23.985 0.357 39.566 1.00 9.80 87 ASP B CA 1
ATOM 3032 C C . ASP B 1 87 ? 22.561 0.245 39.027 1.00 9.54 87 ASP B C 1
ATOM 3033 O O . ASP B 1 87 ? 22.033 1.219 38.504 1.00 9.15 87 ASP B O 1
ATOM 3038 N N . CYS B 1 88 ? 21.979 -0.959 39.131 1.00 9.46 88 CYS B N 1
ATOM 3039 C CA . CYS B 1 88 ? 20.630 -1.252 38.600 1.00 9.37 88 CYS B CA 1
ATOM 3040 C C . CYS B 1 88 ? 19.706 -1.759 39.711 1.00 9.38 88 CYS B C 1
ATOM 3041 O O . CYS B 1 88 ? 19.949 -2.829 40.300 1.00 9.10 88 CYS B O 1
ATOM 3044 N N . ILE B 1 89 ? 18.709 -0.945 40.044 1.00 9.19 89 ILE B N 1
ATOM 3045 C CA . ILE B 1 89 ? 17.590 -1.398 40.823 1.00 9.47 89 ILE B CA 1
ATOM 3046 C C . ILE B 1 89 ? 16.848 -2.374 39.912 1.00 9.51 89 ILE B C 1
ATOM 3047 O O . ILE B 1 89 ? 16.125 -1.993 38.978 1.00 9.12 89 ILE B O 1
ATOM 3052 N N . ASP B 1 90 ? 17.115 -3.657 40.170 1.00 9.75 90 ASP B N 1
ATOM 3053 C CA . ASP B 1 90 ? 16.717 -4.733 39.286 1.00 10.12 90 ASP B CA 1
ATOM 3054 C C . ASP B 1 90 ? 15.373 -5.330 39.677 1.00 10.67 90 ASP B C 1
ATOM 3055 O O . ASP B 1 90 ? 15.274 -5.968 40.713 1.00 10.74 90 ASP B O 1
ATOM 3060 N N . LEU B 1 91 ? 14.336 -5.132 38.864 1.00 10.72 91 LEU B N 1
ATOM 3061 C CA . LEU B 1 91 ? 13.032 -5.668 39.214 1.00 11.56 91 LEU B CA 1
ATOM 3062 C C . LEU B 1 91 ? 12.883 -7.122 38.791 1.00 11.48 91 LEU B C 1
ATOM 3063 O O . LEU B 1 91 ? 11.895 -7.764 39.172 1.00 11.64 91 LEU B O 1
ATOM 3068 N N . GLY B 1 92 ? 13.824 -7.642 37.994 1.00 11.31 92 GLY B N 1
ATOM 3069 C CA . GLY B 1 92 ? 13.813 -9.068 37.596 1.00 11.88 92 GLY B CA 1
ATOM 3070 C C . GLY B 1 92 ? 12.602 -9.495 36.765 1.00 12.02 92 GLY B C 1
ATOM 3071 O O . GLY B 1 92 ? 12.164 -10.674 36.852 1.00 12.95 92 GLY B O 1
ATOM 3072 N N . LEU B 1 93 ? 12.028 -8.569 35.993 1.00 11.82 93 LEU B N 1
ATOM 3073 C CA . LEU B 1 93 ? 10.748 -8.865 35.283 1.00 11.93 93 LEU B CA 1
ATOM 3074 C C . LEU B 1 93 ? 10.864 -9.433 33.879 1.00 11.95 93 LEU B C 1
ATOM 3075 O O . LEU B 1 93 ? 9.884 -9.990 33.348 1.00 13.07 93 LEU B O 1
ATOM 3080 N N . ILE B 1 94 ? 12.004 -9.243 33.235 1.00 11.95 94 ILE B N 1
ATOM 3081 C CA . ILE B 1 94 ? 12.158 -9.578 31.818 1.00 11.90 94 ILE B CA 1
ATOM 3082 C C . ILE B 1 94 ? 12.797 -10.956 31.635 1.00 12.95 94 ILE B C 1
ATOM 3083 O O . ILE B 1 94 ? 13.916 -11.175 32.065 1.00 12.87 94 ILE B O 1
ATOM 3088 N N . PRO B 1 95 ? 12.088 -11.882 30.971 1.00 14.04 95 PRO B N 1
ATOM 3089 C CA . PRO B 1 95 ? 12.689 -13.198 30.673 1.00 15.03 95 PRO B CA 1
ATOM 3090 C C . PRO B 1 95 ? 13.990 -13.054 29.899 1.00 15.86 95 PRO B C 1
ATOM 3091 O O . PRO B 1 95 ? 14.116 -12.152 29.062 1.00 15.06 95 PRO B O 1
ATOM 3095 N N . ASP B 1 96 ? 14.981 -13.905 30.209 1.00 16.55 96 ASP B N 1
ATOM 3096 C CA . ASP B 1 96 ? 16.294 -13.797 29.571 1.00 18.99 96 ASP B CA 1
ATOM 3097 C C . ASP B 1 96 ? 16.156 -13.758 28.053 1.00 18.87 96 ASP B C 1
ATOM 3098 O O . ASP B 1 96 ? 16.920 -13.076 27.375 1.00 19.92 96 ASP B O 1
ATOM 3103 N N . ASP B 1 97 ? 15.219 -14.527 27.522 1.00 19.58 97 ASP B N 1
ATOM 3104 C CA . ASP B 1 97 ? 15.116 -14.704 26.074 1.00 20.86 97 ASP B CA 1
ATOM 3105 C C . ASP B 1 97 ? 14.025 -13.863 25.423 1.00 19.96 97 ASP B C 1
ATOM 3106 O O . ASP B 1 97 ? 13.633 -14.114 24.301 1.00 17.97 97 ASP B O 1
ATOM 3111 N N . LEU B 1 98 ? 13.508 -12.850 26.120 1.00 18.47 98 LEU B N 1
ATOM 3112 C CA . LEU B 1 98 ? 12.504 -12.009 25.500 1.00 17.12 98 LEU B CA 1
ATOM 3113 C C . LEU B 1 98 ? 13.069 -11.391 24.200 1.00 15.80 98 LEU B C 1
ATOM 3114 O O . LEU B 1 98 ? 14.133 -10.767 24.223 1.00 14.42 98 LEU B O 1
ATOM 3119 N N . PRO B 1 99 ? 12.341 -11.525 23.062 1.00 15.15 99 PRO B N 1
ATOM 3120 C CA . PRO B 1 99 ? 12.947 -10.971 21.834 1.00 14.76 99 PRO B CA 1
ATOM 3121 C C . PRO B 1 99 ? 12.997 -9.459 21.799 1.00 13.62 99 PRO B C 1
ATOM 3122 O O . PRO B 1 99 ? 12.129 -8.804 22.333 1.00 13.65 99 PRO B O 1
ATOM 3126 N N . PHE B 1 100 ? 14.048 -8.905 21.206 1.00 13.42 100 PHE B N 1
ATOM 3127 C CA . PHE B 1 100 ? 14.037 -7.503 20.804 1.00 12.68 100 PHE B CA 1
ATOM 3128 C C . PHE B 1 100 ? 13.164 -7.271 19.576 1.00 12.92 100 PHE B C 1
ATOM 3129 O O . PHE B 1 100 ? 13.080 -8.146 18.695 1.00 13.46 100 PHE B O 1
ATOM 3137 N N . GLY B 1 101 ? 12.560 -6.089 19.494 1.00 12.42 101 GLY B N 1
ATOM 3138 C CA . GLY B 1 101 ? 11.976 -5.627 18.259 1.00 13.23 101 GLY B CA 1
ATOM 3139 C C . GLY B 1 101 ? 10.570 -6.143 18.037 1.00 13.97 101 GLY B C 1
ATOM 3140 O O . GLY B 1 101 ? 10.030 -5.964 16.938 1.00 15.24 101 GLY B O 1
ATOM 3141 N N . GLN B 1 102 ? 9.947 -6.746 19.059 1.00 14.61 102 GLN B N 1
ATOM 3142 C CA . GLN B 1 102 ? 8.537 -7.216 18.953 1.00 16.64 102 GLN B CA 1
ATOM 3143 C C . GLN B 1 102 ? 7.737 -6.770 20.188 1.00 15.35 102 GLN B C 1
ATOM 3144 O O . GLN B 1 102 ? 8.279 -6.683 21.309 1.00 13.70 102 GLN B O 1
ATOM 3150 N N . LEU B 1 103 ? 6.453 -6.534 19.985 1.00 14.49 103 LEU B N 1
ATOM 3151 C CA . LEU B 1 103 ? 5.571 -6.157 21.087 1.00 14.27 103 LEU B CA 1
ATOM 3152 C C . LEU B 1 103 ? 5.510 -7.214 22.160 1.00 13.58 103 LEU B C 1
ATOM 3153 O O . LEU B 1 103 ? 5.396 -8.413 21.859 1.00 13.37 103 LEU B O 1
ATOM 3158 N N . SER B 1 104 ? 5.551 -6.761 23.425 1.00 12.30 104 SER B N 1
ATOM 3159 C CA . SER B 1 104 ? 5.523 -7.662 24.584 1.00 11.90 104 SER B CA 1
ATOM 3160 C C . SER B 1 104 ? 4.738 -7.033 25.717 1.00 11.43 104 SER B C 1
ATOM 3161 O O . SER B 1 104 ? 5.109 -5.984 26.235 1.00 10.62 104 SER B O 1
ATOM 3164 N N . ALA B 1 105 ? 3.661 -7.699 26.121 1.00 11.31 105 ALA B N 1
ATOM 3165 C CA . ALA B 1 105 ? 2.903 -7.232 27.291 1.00 11.16 105 ALA B CA 1
ATOM 3166 C C . ALA B 1 105 ? 3.741 -7.290 28.578 1.00 10.89 105 ALA B C 1
ATOM 3167 O O . ALA B 1 105 ? 3.614 -6.421 29.437 1.00 10.89 105 ALA B O 1
ATOM 3169 N N . ILE B 1 106 ? 4.638 -8.265 28.693 1.00 10.78 106 ILE B N 1
ATOM 3170 C CA . ILE B 1 106 ? 5.539 -8.317 29.841 1.00 10.64 106 ILE B CA 1
ATOM 3171 C C . ILE B 1 106 ? 6.475 -7.098 29.873 1.00 9.78 106 ILE B C 1
ATOM 3172 O O . ILE B 1 106 ? 6.638 -6.469 30.908 1.00 9.53 106 ILE B O 1
ATOM 3177 N N . ALA B 1 107 ? 7.032 -6.737 28.727 1.00 9.60 107 ALA B N 1
ATOM 3178 C CA . ALA B 1 107 ? 7.873 -5.549 28.641 1.00 9.14 107 ALA B CA 1
ATOM 3179 C C . ALA B 1 107 ? 7.048 -4.293 28.919 1.00 8.89 107 ALA B C 1
ATOM 3180 O O . ALA B 1 107 ? 7.526 -3.346 29.559 1.00 8.91 107 ALA B O 1
ATOM 3182 N N . GLY B 1 108 ? 5.814 -4.250 28.462 1.00 8.94 108 GLY B N 1
ATOM 3183 C CA . GLY B 1 108 ? 4.963 -3.090 28.756 1.00 8.81 108 GLY B CA 1
ATOM 3184 C C . GLY B 1 108 ? 4.702 -2.901 30.237 1.00 8.87 108 GLY B C 1
ATOM 3185 O O . GLY B 1 108 ? 4.776 -1.790 30.762 1.00 8.34 108 GLY B O 1
ATOM 3186 N N . ASP B 1 109 ? 4.380 -4.004 30.906 1.00 8.89 109 ASP B N 1
ATOM 3187 C CA . ASP B 1 109 ? 4.192 -3.938 32.335 1.00 9.13 109 ASP B CA 1
ATOM 3188 C C . ASP B 1 109 ? 5.490 -3.503 33.056 1.00 8.78 109 ASP B C 1
ATOM 3189 O O . ASP B 1 109 ? 5.450 -2.673 33.955 1.00 8.76 109 ASP B O 1
ATOM 3194 N N . ALA B 1 110 ? 6.629 -4.064 32.658 1.00 8.53 110 ALA B N 1
ATOM 3195 C CA . ALA B 1 110 ? 7.889 -3.745 33.329 1.00 8.43 110 ALA B CA 1
ATOM 3196 C C . ALA B 1 110 ? 8.193 -2.245 33.137 1.00 8.26 110 ALA B C 1
ATOM 3197 O O . ALA B 1 110 ? 8.635 -1.610 34.094 1.00 8.44 110 ALA B O 1
ATOM 3199 N N . ALA B 1 111 ? 7.898 -1.680 31.949 1.00 8.03 111 ALA B N 1
ATOM 3200 C CA . ALA B 1 111 ? 8.154 -0.251 31.701 1.00 7.95 111 ALA B CA 1
ATOM 3201 C C . ALA B 1 111 ? 7.334 0.598 32.688 1.00 8.13 111 ALA B C 1
ATOM 3202 O O . ALA B 1 111 ? 7.839 1.575 33.229 1.00 8.01 111 ALA B O 1
ATOM 3204 N N . TYR B 1 112 ? 6.070 0.222 32.901 1.00 8.56 112 TYR B N 1
ATOM 3205 C CA . TYR B 1 112 ? 5.257 0.838 33.947 1.00 8.85 112 TYR B CA 1
ATOM 3206 C C . TYR B 1 112 ? 5.890 0.668 35.324 1.00 8.78 112 TYR B C 1
ATOM 3207 O O . TYR B 1 112 ? 5.956 1.642 36.082 1.00 8.59 112 TYR B O 1
ATOM 3216 N N . GLN B 1 113 ? 6.403 -0.519 35.653 1.00 8.84 113 GLN B N 1
ATOM 3217 C CA . GLN B 1 113 ? 6.912 -0.744 37.001 1.00 9.13 113 GLN B CA 1
ATOM 3218 C C . GLN B 1 113 ? 8.153 0.117 37.238 1.00 8.55 113 GLN B C 1
ATOM 3219 O O . GLN B 1 113 ? 8.384 0.593 38.368 1.00 8.78 113 GLN B O 1
ATOM 3225 N N . TYR B 1 114 ? 8.971 0.303 36.208 1.00 8.20 114 TYR B N 1
ATOM 3226 C CA . TYR B 1 114 ? 10.196 1.158 36.361 1.00 7.91 114 TYR B CA 1
ATOM 3227 C C . TYR B 1 114 ? 9.785 2.603 36.630 1.00 7.92 114 TYR B C 1
ATOM 3228 O O . TYR B 1 114 ? 10.357 3.277 37.496 1.00 7.85 114 TYR B O 1
ATOM 3237 N N . ILE B 1 115 ? 8.780 3.074 35.909 1.00 8.22 115 ILE B N 1
ATOM 3238 C CA . ILE B 1 115 ? 8.276 4.421 36.088 1.00 8.68 115 ILE B CA 1
ATOM 3239 C C . ILE B 1 115 ? 7.666 4.601 37.481 1.00 9.22 115 ILE B C 1
ATOM 3240 O O . ILE B 1 115 ? 7.906 5.600 38.143 1.00 9.28 115 ILE B O 1
ATOM 3245 N N . LYS B 1 116 ? 6.838 3.655 37.899 1.00 9.73 116 LYS B N 1
ATOM 3246 C CA . LYS B 1 116 ? 6.258 3.685 39.255 1.00 10.61 116 LYS B CA 1
ATOM 3247 C C . LYS B 1 116 ? 7.359 3.759 40.327 1.00 10.32 116 LYS B C 1
ATOM 3248 O O . LYS B 1 116 ? 7.269 4.539 41.263 1.00 10.12 116 LYS B O 1
ATOM 3254 N N . ARG B 1 117 ? 8.400 2.947 40.194 1.00 9.66 117 ARG B N 1
ATOM 3255 C CA . ARG B 1 117 ? 9.488 2.995 41.142 1.00 10.05 117 ARG B CA 1
ATOM 3256 C C . ARG B 1 117 ? 10.216 4.356 41.133 1.00 9.26 117 ARG B C 1
ATOM 3257 O O . ARG B 1 117 ? 10.526 4.894 42.182 1.00 9.44 117 ARG B O 1
ATOM 3265 N N . ALA B 1 118 ? 10.483 4.904 39.952 1.00 8.96 118 ALA B N 1
ATOM 3266 C CA . ALA B 1 118 ? 11.057 6.228 39.835 1.00 8.85 118 ALA B CA 1
ATOM 3267 C C . ALA B 1 118 ? 10.233 7.294 40.555 1.00 9.00 118 ALA B C 1
ATOM 3268 O O . ALA B 1 118 ? 10.781 8.169 41.245 1.00 8.98 118 ALA B O 1
ATOM 3270 N N . VAL B 1 119 ? 8.916 7.226 40.398 1.00 9.68 119 VAL B N 1
ATOM 3271 C CA . VAL B 1 119 ? 8.017 8.201 41.041 1.00 9.85 119 VAL B CA 1
ATOM 3272 C C . VAL B 1 119 ? 8.111 8.052 42.574 1.00 10.32 119 VAL B C 1
ATOM 3273 O O . VAL B 1 119 ? 8.128 9.054 43.331 1.00 9.99 119 VAL B O 1
ATOM 3277 N N . GLU B 1 120 ? 8.228 6.805 43.029 1.00 10.98 120 GLU B N 1
ATOM 3278 C CA . GLU B 1 120 ? 8.358 6.533 44.465 1.00 12.02 120 GLU B CA 1
ATOM 3279 C C . GLU B 1 120 ? 9.657 7.122 45.011 1.00 11.90 120 GLU B C 1
ATOM 3280 O O . GLU B 1 120 ? 9.670 7.764 46.070 1.00 11.83 120 GLU B O 1
ATOM 3286 N N . LEU B 1 121 ? 10.754 6.905 44.289 1.00 11.35 121 LEU B N 1
ATOM 3287 C CA . LEU B 1 121 ? 12.050 7.437 44.712 1.00 12.09 121 LEU B CA 1
ATOM 3288 C C . LEU B 1 121 ? 12.062 8.943 44.696 1.00 11.96 121 LEU B C 1
ATOM 3289 O O . LEU B 1 121 ? 12.682 9.565 45.566 1.00 11.80 121 LEU B O 1
ATOM 3294 N N . ALA B 1 122 ? 11.394 9.545 43.710 1.00 11.40 122 ALA B N 1
ATOM 3295 C CA . ALA B 1 122 ? 11.359 10.999 43.644 1.00 12.06 122 ALA B CA 1
ATOM 3296 C C . ALA B 1 122 ? 10.570 11.536 44.860 1.00 12.98 122 ALA B C 1
ATOM 3297 O O . ALA B 1 122 ? 10.984 12.518 45.517 1.00 12.37 122 ALA B O 1
ATOM 3299 N N . GLN B 1 123 ? 9.447 10.876 45.169 1.00 13.68 123 GLN B N 1
ATOM 3300 C CA . GLN B 1 123 ? 8.629 11.274 46.346 1.00 15.39 123 GLN B CA 1
ATOM 3301 C C . GLN B 1 123 ? 9.363 11.189 47.700 1.00 15.53 123 GLN B C 1
ATOM 3302 O O . GLN B 1 123 ? 9.127 12.040 48.577 1.00 15.35 123 GLN B O 1
ATOM 3308 N N . SER B 1 124 ? 10.254 10.217 47.850 1.00 14.87 124 SER B N 1
ATOM 3309 C CA . SER B 1 124 ? 11.032 10.032 49.101 1.00 16.02 124 SER B CA 1
ATOM 3310 C C . SER B 1 124 ? 12.324 10.840 49.120 1.00 15.08 124 SER B C 1
ATOM 3311 O O . SER B 1 124 ? 13.089 10.769 50.092 1.00 16.53 124 SER B O 1
ATOM 3314 N N . GLY B 1 125 ? 12.582 11.586 48.053 1.00 13.65 125 GLY B N 1
ATOM 3315 C CA . GLY B 1 125 ? 13.815 12.382 47.893 1.00 13.04 125 GLY B CA 1
ATOM 3316 C C . GLY B 1 125 ? 15.103 11.636 47.632 1.00 12.59 125 GLY B C 1
ATOM 3317 O O . GLY B 1 125 ? 16.210 12.174 47.897 1.00 11.86 125 GLY B O 1
ATOM 3318 N N . LYS B 1 126 ? 14.978 10.424 47.083 1.00 11.99 126 LYS B N 1
ATOM 3319 C CA . LYS B 1 126 ? 16.113 9.544 46.827 1.00 12.29 126 LYS B CA 1
ATOM 3320 C C . LYS B 1 126 ? 16.673 9.687 45.418 1.00 10.83 126 LYS B C 1
ATOM 3321 O O . LYS B 1 126 ? 17.721 9.143 45.091 1.00 10.25 126 LYS B O 1
ATOM 3327 N N . ILE B 1 127 ? 15.947 10.404 44.569 1.00 10.88 127 ILE B N 1
ATOM 3328 C CA . ILE B 1 127 ? 16.529 10.861 43.302 1.00 10.10 127 ILE B CA 1
ATOM 3329 C C . ILE B 1 127 ? 16.195 12.329 43.124 1.00 9.90 127 ILE B C 1
ATOM 3330 O O . ILE B 1 127 ? 15.271 12.848 43.773 1.00 9.56 127 ILE B O 1
ATOM 3335 N N . ASP B 1 128 ? 16.952 12.996 42.256 1.00 9.79 128 ASP B N 1
ATOM 3336 C CA . ASP B 1 128 ? 16.871 14.447 42.042 1.00 9.74 128 ASP B CA 1
ATOM 3337 C C . ASP B 1 128 ? 16.304 14.857 40.663 1.00 9.49 128 ASP B C 1
ATOM 3338 O O . ASP B 1 128 ? 16.053 16.036 40.406 1.00 9.65 128 ASP B O 1
ATOM 3343 N N . ALA B 1 129 ? 16.066 13.854 39.812 1.00 9.10 129 ALA B N 1
ATOM 3344 C CA . ALA B 1 129 ? 15.631 14.004 38.421 1.00 8.75 129 ALA B CA 1
ATOM 3345 C C . ALA B 1 129 ? 15.331 12.613 37.905 1.00 8.73 129 ALA B C 1
ATOM 3346 O O . ALA B 1 129 ? 15.858 11.625 38.429 1.00 8.61 129 ALA B O 1
ATOM 3348 N N . ILE B 1 130 ? 14.471 12.552 36.890 1.00 8.49 130 ILE B N 1
ATOM 3349 C CA . ILE B 1 130 ? 14.147 11.308 36.182 1.00 8.68 130 ILE B CA 1
ATOM 3350 C C . ILE B 1 130 ? 14.503 11.491 34.710 1.00 8.58 130 ILE B C 1
ATOM 3351 O O . ILE B 1 130 ? 14.216 12.543 34.132 1.00 8.49 130 ILE B O 1
ATOM 3356 N N . CYS B 1 131 ? 15.123 10.468 34.101 1.00 8.51 131 CYS B N 1
ATOM 3357 C CA . CYS B 1 131 ? 15.374 10.453 32.686 1.00 8.47 131 CYS B CA 1
ATOM 3358 C C . CYS B 1 131 ? 14.781 9.170 32.151 1.00 8.49 131 CYS B C 1
ATOM 3359 O O . CYS B 1 131 ? 15.203 8.080 32.561 1.00 8.51 131 CYS B O 1
ATOM 3362 N N . THR B 1 132 ? 13.786 9.265 31.273 1.00 8.31 132 THR B N 1
ATOM 3363 C CA . THR B 1 132 ? 13.036 8.081 30.835 1.00 8.33 132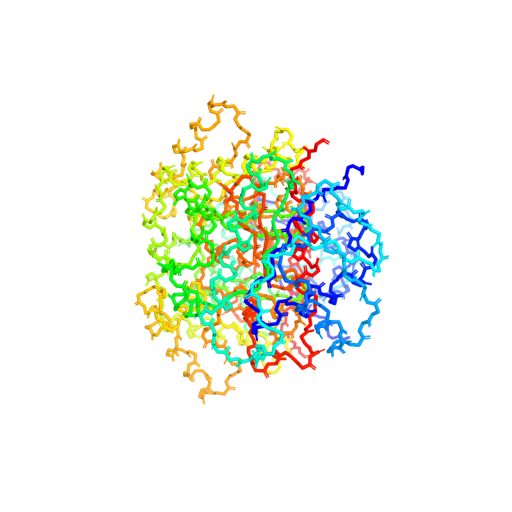 THR B CA 1
ATOM 3364 C C . THR B 1 132 ? 13.494 7.575 29.448 1.00 8.47 132 THR B C 1
ATOM 3365 O O . THR B 1 132 ? 13.458 8.320 28.448 1.00 8.42 132 THR B O 1
ATOM 3369 N N . ALA B 1 133 ? 13.991 6.342 29.379 1.00 8.37 133 ALA B N 1
ATOM 3370 C CA . ALA B 1 133 ? 14.187 5.683 28.078 1.00 8.40 133 ALA B CA 1
ATOM 3371 C C . ALA B 1 133 ? 12.838 5.337 27.429 1.00 8.60 133 ALA B C 1
ATOM 3372 O O . ALA B 1 133 ? 11.801 5.285 28.107 1.00 8.50 133 ALA B O 1
ATOM 3374 N N . PRO B 1 134 ? 12.817 5.111 26.107 1.00 8.60 134 PRO B N 1
ATOM 3375 C CA . PRO B 1 134 ? 11.505 5.015 25.443 1.00 8.81 134 PRO B CA 1
ATOM 3376 C C . PRO B 1 134 ? 10.687 3.795 25.820 1.00 8.91 134 PRO B C 1
ATOM 3377 O O . PRO B 1 134 ? 11.231 2.730 26.138 1.00 8.47 134 PRO B O 1
ATOM 3381 N N . LEU B 1 135 ? 9.375 3.945 25.741 1.00 9.09 135 LEU B N 1
ATOM 3382 C CA . LEU B 1 135 ? 8.479 2.808 25.898 1.00 9.60 135 LEU B CA 1
ATOM 3383 C C . LEU B 1 135 ? 7.461 2.839 24.757 1.00 10.31 135 LEU B C 1
ATOM 3384 O O . LEU B 1 135 ? 7.469 3.766 23.929 1.00 10.29 135 LEU B O 1
ATOM 3389 N N . ASN B 1 136 ? 6.651 1.794 24.676 1.00 10.95 136 ASN B N 1
ATOM 3390 C CA . ASN B 1 136 ? 5.715 1.569 23.592 1.00 12.09 136 ASN B CA 1
ATOM 3391 C C . ASN B 1 136 ? 4.296 1.523 24.183 1.00 12.84 136 ASN B C 1
ATOM 3392 O O . ASN B 1 136 ? 3.995 0.690 25.040 1.00 12.52 136 ASN B O 1
ATOM 3397 N N . LYS B 1 137 ? 3.438 2.444 23.743 1.00 13.60 137 LYS B N 1
ATOM 3398 C CA . LYS B 1 137 ? 2.113 2.602 24.297 1.00 13.93 137 LYS B CA 1
ATOM 3399 C C . LYS B 1 137 ? 1.281 1.332 24.090 1.00 13.69 137 LYS B C 1
ATOM 3400 O O . LYS B 1 137 ? 0.582 0.904 25.008 1.00 13.76 137 LYS B O 1
ATOM 3406 N N . GLU B 1 138 ? 1.357 0.726 22.904 1.00 13.73 138 GLU B N 1
ATOM 3407 C CA . GLU B 1 138 ? 0.599 -0.497 22.632 1.00 14.12 138 GLU B CA 1
ATOM 3408 C C . GLU B 1 138 ? 0.964 -1.638 23.588 1.00 13.70 138 GLU B C 1
ATOM 3409 O O . GLU B 1 138 ? 0.101 -2.319 24.111 1.00 14.11 138 GLU B O 1
ATOM 3415 N N . ALA B 1 139 ? 2.256 -1.814 23.845 1.00 12.42 139 ALA B N 1
ATOM 3416 C CA . ALA B 1 139 ? 2.724 -2.819 24.798 1.00 12.36 139 ALA B CA 1
ATOM 3417 C C . ALA B 1 139 ? 2.328 -2.478 26.239 1.00 12.19 139 ALA B C 1
ATOM 3418 O O . ALA B 1 139 ? 2.024 -3.385 27.069 1.00 11.63 139 ALA B O 1
ATOM 3420 N N . LEU B 1 140 ? 2.410 -1.183 26.559 1.00 11.99 140 LEU B N 1
ATOM 3421 C CA . LEU B 1 140 ? 1.998 -0.704 27.857 1.00 12.40 140 LEU B CA 1
ATOM 3422 C C . LEU B 1 140 ? 0.539 -1.102 28.148 1.00 12.37 140 LEU B C 1
ATOM 3423 O O . LEU B 1 140 ? 0.210 -1.593 29.235 1.00 11.87 140 LEU B O 1
ATOM 3428 N N . HIS B 1 141 ? -0.327 -0.842 27.174 1.00 12.35 141 HIS B N 1
ATOM 3429 C CA . HIS B 1 141 ? -1.745 -1.224 27.259 1.00 13.07 141 HIS B CA 1
ATOM 3430 C C . HIS B 1 141 ? -1.932 -2.724 27.403 1.00 12.81 141 HIS B C 1
ATOM 3431 O O . HIS B 1 141 ? -2.680 -3.164 28.262 1.00 12.99 141 HIS B O 1
ATOM 3438 N N . ALA B 1 142 ? -1.276 -3.514 26.557 1.00 12.70 142 ALA B N 1
ATOM 3439 C CA . ALA B 1 142 ? -1.326 -4.967 26.652 1.00 12.43 142 ALA B CA 1
ATOM 3440 C C . ALA B 1 142 ? -0.873 -5.489 28.041 1.00 12.15 142 ALA B C 1
ATOM 3441 O O . ALA B 1 142 ? -1.352 -6.530 28.530 1.00 12.52 142 ALA B O 1
ATOM 3443 N N . GLY B 1 143 ? 0.032 -4.765 28.657 1.00 11.87 143 GLY B N 1
ATOM 3444 C CA . GLY B 1 143 ? 0.555 -5.087 29.975 1.00 11.69 143 GLY B CA 1
ATOM 3445 C C . GLY B 1 143 ? -0.335 -4.635 31.107 1.00 11.86 143 GLY B C 1
ATOM 3446 O O . GLY B 1 143 ? 0.020 -4.815 32.254 1.00 11.87 143 GLY B O 1
ATOM 3447 N N . GLY B 1 144 ? -1.491 -4.046 30.778 1.00 12.07 144 GLY B N 1
ATOM 3448 C CA . GLY B 1 144 ? -2.518 -3.715 31.777 1.00 12.70 144 GLY B CA 1
ATOM 3449 C C . GLY B 1 144 ? -2.500 -2.287 32.304 1.00 13.27 144 GLY B C 1
ATOM 3450 O O . GLY B 1 144 ? -3.110 -2.012 33.345 1.00 14.29 144 GLY B O 1
ATOM 3451 N N . HIS B 1 145 ? -1.891 -1.363 31.569 1.00 12.94 145 HIS B N 1
ATOM 3452 C CA . HIS B 1 145 ? -1.715 0.011 32.031 1.00 13.31 145 HIS B CA 1
ATOM 3453 C C . HIS B 1 145 ? -2.144 0.943 30.924 1.00 14.28 145 HIS B C 1
ATOM 3454 O O . HIS B 1 145 ? -1.348 1.388 30.100 1.00 14.46 145 HIS B O 1
ATOM 3461 N N . LYS B 1 146 ? -3.428 1.246 30.907 1.00 16.02 146 LYS B N 1
ATOM 3462 C CA . LYS B 1 146 ? -4.042 1.886 29.754 1.00 17.75 146 LYS B CA 1
ATOM 3463 C C . LYS B 1 146 ? -3.982 3.424 29.846 1.00 18.08 146 LYS B C 1
ATOM 3464 O O . LYS B 1 146 ? -4.990 4.113 29.911 1.00 19.64 146 LYS B O 1
ATOM 3470 N N . TYR B 1 147 ? -2.768 3.947 29.903 1.00 17.18 147 TYR B N 1
ATOM 3471 C CA . TYR B 1 147 ? -2.553 5.384 29.984 1.00 17.02 147 TYR B CA 1
ATOM 3472 C C . TYR B 1 147 ? -2.504 5.999 28.593 1.00 17.49 147 TYR B C 1
ATOM 3473 O O . TYR B 1 147 ? -2.054 5.350 27.625 1.00 17.27 147 TYR B O 1
ATOM 3482 N N . PRO B 1 148 ? -2.894 7.279 28.478 1.00 16.90 148 PRO B N 1
ATOM 3483 C CA . PRO B 1 148 ? -2.805 7.904 27.153 1.00 16.98 148 PRO B CA 1
ATOM 3484 C C . PRO B 1 148 ? -1.366 8.039 26.603 1.00 16.26 148 PRO B C 1
ATOM 3485 O O . PRO B 1 148 ? -1.161 8.211 25.386 1.00 17.80 148 PRO B O 1
ATOM 3489 N N . GLY B 1 149 ? -0.378 8.005 27.480 1.00 14.94 149 GLY B N 1
ATOM 3490 C CA . GLY B 1 149 ? 1.012 8.150 27.043 1.00 13.83 149 GLY B CA 1
ATOM 3491 C C . GLY B 1 149 ? 1.985 8.084 28.208 1.00 12.90 149 GLY B C 1
ATOM 3492 O O . GLY B 1 149 ? 1.595 7.990 29.364 1.00 12.50 149 GLY B O 1
ATOM 3493 N N . HIS B 1 150 ? 3.265 8.103 27.862 1.00 11.59 150 HIS B N 1
ATOM 3494 C CA . HIS B 1 150 ? 4.396 8.041 28.807 1.00 11.22 150 HIS B CA 1
ATOM 3495 C C . HIS B 1 150 ? 4.303 9.197 29.828 1.00 10.96 150 HIS B C 1
ATOM 3496 O O . HIS B 1 150 ? 4.324 9.006 31.021 1.00 10.46 150 HIS B O 1
ATOM 3503 N N . THR B 1 151 ? 4.176 10.421 29.336 1.00 11.05 151 THR B N 1
ATOM 3504 C CA . THR B 1 151 ? 4.064 11.606 30.202 1.00 11.32 151 THR B CA 1
ATOM 3505 C C . THR B 1 151 ? 2.826 11.583 31.086 1.00 11.99 151 THR B C 1
ATOM 3506 O O . THR B 1 151 ? 2.913 11.873 32.292 1.00 11.56 151 THR B O 1
ATOM 3510 N N . GLU B 1 152 ? 1.684 11.218 30.493 1.00 12.85 152 GLU B N 1
ATOM 3511 C CA . GLU B 1 152 ? 0.428 11.085 31.225 1.00 13.54 152 GLU B CA 1
ATOM 3512 C C . GLU B 1 152 ? 0.539 10.089 32.370 1.00 13.00 152 GLU B C 1
ATOM 3513 O O . GLU B 1 152 ? 0.015 10.328 33.473 1.00 13.41 152 GLU B O 1
ATOM 3519 N N . MET B 1 153 ? 1.232 8.981 32.124 1.00 12.28 153 MET B N 1
ATOM 3520 C CA . MET B 1 153 ? 1.464 7.977 33.179 1.00 11.71 153 MET B CA 1
ATOM 3521 C C . MET B 1 153 ? 2.286 8.545 34.346 1.00 11.09 153 MET B C 1
ATOM 3522 O O . MET B 1 153 ? 1.950 8.336 35.511 1.00 10.67 153 MET B O 1
ATOM 3527 N N . LEU B 1 154 ? 3.367 9.239 34.029 1.00 10.20 154 LEU B N 1
ATOM 3528 C CA . LEU B 1 154 ? 4.204 9.878 35.067 1.00 9.90 154 LEU B CA 1
ATOM 3529 C C . LEU B 1 154 ? 3.374 10.840 35.905 1.00 10.17 154 LEU B C 1
ATOM 3530 O O . LEU B 1 154 ? 3.442 10.837 37.146 1.00 10.80 154 LEU B O 1
ATOM 3535 N N . ALA B 1 155 ? 2.562 11.640 35.221 1.00 10.41 155 ALA B N 1
ATOM 3536 C CA . ALA B 1 155 ? 1.719 12.637 35.917 1.00 11.21 155 ALA B CA 1
ATOM 3537 C C . ALA B 1 155 ? 0.696 11.946 36.837 1.00 12.24 155 ALA B C 1
ATOM 3538 O O . ALA B 1 155 ? 0.568 12.297 38.006 1.00 12.28 155 ALA B O 1
ATOM 3540 N N . HIS B 1 156 ? -0.030 10.953 36.304 1.00 12.88 156 HIS B N 1
ATOM 3541 C CA . HIS B 1 156 ? -1.024 10.233 37.093 1.00 14.39 156 HIS B CA 1
ATOM 3542 C C . HIS B 1 156 ? -0.440 9.561 38.339 1.00 13.81 156 HIS B C 1
ATOM 3543 O O . HIS B 1 156 ? -0.955 9.712 39.460 1.00 14.41 156 HIS B O 1
ATOM 3550 N N . LEU B 1 157 ? 0.675 8.864 38.174 1.00 12.86 157 LEU B N 1
ATOM 3551 C CA . LEU B 1 157 ? 1.333 8.234 39.280 1.00 12.93 157 LEU B CA 1
ATOM 3552 C C . LEU B 1 157 ? 1.895 9.231 40.308 1.00 12.93 157 LEU B C 1
ATOM 3553 O O . LEU B 1 157 ? 1.900 8.938 41.497 1.00 12.66 157 LEU B O 1
ATOM 3558 N N . THR B 1 158 ? 2.306 10.413 39.838 1.00 12.74 158 THR B N 1
ATOM 3559 C CA . THR B 1 158 ? 2.789 11.484 40.701 1.00 13.33 158 THR B CA 1
ATOM 3560 C C . THR B 1 158 ? 1.668 12.149 41.479 1.00 14.15 158 THR B C 1
ATOM 3561 O O . THR B 1 158 ? 1.923 12.643 42.585 1.00 15.85 158 THR B O 1
ATOM 3565 N N . GLY B 1 159 ? 0.459 12.140 40.917 1.00 14.34 159 GLY B N 1
ATOM 3566 C CA . GLY B 1 159 ? -0.741 12.760 41.495 1.00 15.32 159 GLY B CA 1
ATOM 3567 C C . GLY B 1 159 ? -0.958 14.196 41.080 1.00 15.76 159 GLY B C 1
ATOM 3568 O O . GLY B 1 159 ? -1.531 14.990 41.856 1.00 17.54 159 GLY B O 1
ATOM 3569 N N . VAL B 1 160 ? -0.515 14.557 39.873 1.00 15.59 160 VAL B N 1
ATOM 3570 C CA . VAL B 1 160 ? -0.744 15.893 39.319 1.00 15.57 160 VAL B CA 1
ATOM 3571 C C . VAL B 1 160 ? -1.564 15.805 38.046 1.00 16.16 160 VAL B C 1
ATOM 3572 O O . VAL B 1 160 ? -1.401 14.880 37.251 1.00 15.93 160 VAL B O 1
ATOM 3576 N N . ASP B 1 161 ? -2.426 16.798 37.867 1.00 17.48 161 ASP B N 1
ATOM 3577 C CA . ASP B 1 161 ? -3.359 16.866 36.744 1.00 18.81 161 ASP B CA 1
ATOM 3578 C C . ASP B 1 161 ? -2.768 17.430 35.488 1.00 17.02 161 ASP B C 1
ATOM 3579 O O . ASP B 1 161 ? -3.311 17.197 34.410 1.00 17.43 161 ASP B O 1
ATOM 3584 N N . GLU B 1 162 ? -1.720 18.234 35.644 1.00 15.75 162 GLU B N 1
ATOM 3585 C CA . GLU B 1 162 ? -1.115 19.027 34.561 1.00 15.05 162 GLU B CA 1
ATOM 3586 C C . GLU B 1 162 ? 0.377 19.014 34.694 1.00 14.20 162 GLU B C 1
ATOM 3587 O O . GLU B 1 162 ? 0.889 19.038 35.818 1.00 13.68 162 GLU B O 1
ATOM 3593 N N . VAL B 1 163 ? 1.062 18.973 33.559 1.00 12.95 163 VAL B N 1
ATOM 3594 C CA . VAL B 1 163 ? 2.476 19.291 33.473 1.00 12.79 163 VAL B CA 1
ATOM 3595 C C . VAL B 1 163 ? 2.666 20.257 32.324 1.00 12.10 163 VAL B C 1
ATOM 3596 O O . VAL B 1 163 ? 1.742 20.497 31.539 1.00 11.99 163 VAL B O 1
ATOM 3600 N N . SER B 1 164 ? 3.844 20.859 32.263 1.00 11.70 164 SER B N 1
ATOM 3601 C CA . SER B 1 164 ? 4.221 21.715 31.149 1.00 11.47 164 SER B CA 1
ATOM 3602 C C . SER B 1 164 ? 5.471 21.193 30.453 1.00 11.89 164 SER B C 1
ATOM 3603 O O . SER B 1 164 ? 6.297 20.555 31.092 1.00 12.47 164 SER B O 1
ATOM 3606 N N . MET B 1 165 ? 5.614 21.527 29.179 1.00 11.20 165 MET B N 1
ATOM 3607 C CA A MET B 1 165 ? 6.794 21.117 28.437 0.47 11.80 165 MET B CA 1
ATOM 3608 C CA B MET B 1 165 ? 6.758 21.139 28.365 0.53 11.31 165 MET B CA 1
ATOM 3609 C C . MET B 1 165 ? 7.722 22.327 28.260 1.00 11.00 165 MET B C 1
ATOM 3610 O O . MET B 1 165 ? 7.273 23.459 28.013 1.00 10.66 165 MET B O 1
ATOM 3619 N N . MET B 1 166 ? 9.008 22.066 28.456 1.00 10.18 166 MET B N 1
ATOM 3620 C CA A MET B 1 166 ? 10.042 23.090 28.378 0.58 9.92 166 MET B CA 1
ATOM 3621 C CA B MET B 1 166 ? 10.065 23.083 28.411 0.42 10.41 166 MET B CA 1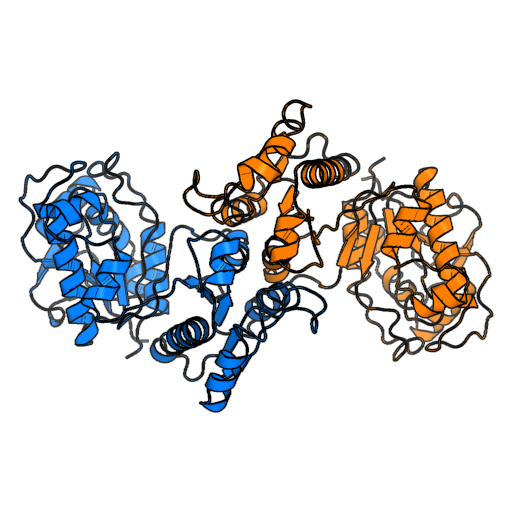
ATOM 3622 C C . MET B 1 166 ? 11.144 22.652 27.423 1.00 10.50 166 MET B C 1
ATOM 3623 O O . MET B 1 166 ? 11.416 21.461 27.270 1.00 10.44 166 MET B O 1
ATOM 3632 N N . LEU B 1 167 ? 11.747 23.611 26.746 1.00 10.73 167 LEU B N 1
ATOM 3633 C CA . LEU B 1 167 ? 12.928 23.405 25.940 1.00 11.80 167 LEU B CA 1
ATOM 3634 C C . LEU B 1 167 ? 14.042 24.220 26.536 1.00 12.14 167 LEU B C 1
ATOM 3635 O O . LEU B 1 167 ? 13.809 25.311 27.050 1.00 11.24 167 LEU B O 1
ATOM 3640 N N . VAL B 1 168 ? 15.263 23.687 26.445 1.00 12.13 168 VAL B N 1
ATOM 3641 C CA . VAL B 1 168 ? 16.419 24.328 27.016 1.00 13.73 168 VAL B CA 1
ATOM 3642 C C . VAL B 1 168 ? 17.541 24.483 25.995 1.00 14.40 168 VAL B C 1
ATOM 3643 O O . VAL B 1 168 ? 17.820 23.563 25.199 1.00 15.21 168 VAL B O 1
ATOM 3647 N N . ALA B 1 169 ? 18.161 25.652 26.016 1.00 15.11 169 ALA B N 1
ATOM 3648 C CA . ALA B 1 169 ? 19.373 25.969 25.254 1.00 16.01 169 ALA B CA 1
ATOM 3649 C C . ALA B 1 169 ? 20.252 26.891 26.098 1.00 17.54 169 ALA B C 1
ATOM 3650 O O . ALA B 1 169 ? 19.860 27.298 27.202 1.00 17.01 169 ALA B O 1
ATOM 3652 N N . PRO B 1 170 ? 21.453 27.239 25.604 1.00 20.10 170 PRO B N 1
ATOM 3653 C CA . PRO B 1 170 ? 22.220 28.243 26.372 1.00 22.14 170 PRO B CA 1
ATOM 3654 C C . PRO B 1 170 ? 21.493 29.577 26.513 1.00 22.19 170 PRO B C 1
ATOM 3655 O O . PRO B 1 170 ? 21.006 30.137 25.547 1.00 23.48 170 PRO B O 1
ATOM 3659 N N . GLN B 1 171 ? 21.406 30.065 27.739 1.00 24.24 171 GLN B N 1
ATOM 3660 C CA . GLN B 1 171 ? 20.717 31.306 28.067 1.00 24.01 171 GLN B CA 1
ATOM 3661 C C . GLN B 1 171 ? 19.201 31.274 27.871 1.00 22.21 171 GLN B C 1
ATOM 3662 O O . GLN B 1 171 ? 18.535 32.267 28.216 1.00 25.05 171 GLN B O 1
ATOM 3664 N N . LEU B 1 172 ? 18.630 30.149 27.406 1.00 19.06 172 LEU B N 1
ATOM 3665 C CA A LEU B 1 172 ? 17.235 30.121 27.079 0.53 17.26 172 LEU B CA 1
ATOM 3666 C CA B LEU B 1 172 ? 17.210 30.090 27.059 0.47 17.24 172 LEU B CA 1
ATOM 3667 C C . LEU B 1 172 ? 16.530 28.913 27.704 1.00 16.23 172 LEU B C 1
ATOM 3668 O O . LEU B 1 172 ? 16.899 27.765 27.441 1.00 16.29 172 LEU B O 1
ATOM 3677 N N . ARG B 1 173 ? 15.565 29.177 28.566 1.00 13.97 173 ARG B N 1
ATOM 3678 C CA . ARG B 1 173 ? 14.654 28.138 29.020 1.00 13.14 173 ARG B CA 1
ATOM 3679 C C . ARG B 1 173 ? 13.273 28.614 28.641 1.00 12.65 173 ARG B C 1
ATOM 3680 O O . ARG B 1 173 ? 12.879 29.736 28.980 1.00 12.72 173 ARG B O 1
ATOM 3688 N N . VAL B 1 174 ? 12.558 27.799 27.876 1.00 11.24 174 VAL B N 1
ATOM 3689 C CA . VAL B 1 174 ? 11.264 28.198 27.332 1.00 10.47 174 VAL B CA 1
ATOM 3690 C C . VAL B 1 174 ? 10.225 27.171 27.752 1.00 9.97 174 VAL B C 1
ATOM 3691 O O . VAL B 1 174 ? 10.250 26.030 27.291 1.00 10.60 174 VAL B O 1
ATOM 3695 N N . ILE B 1 175 ? 9.304 27.602 28.597 1.00 8.96 175 ILE B N 1
ATOM 3696 C CA . ILE B 1 175 ? 8.180 26.759 29.044 1.00 8.63 175 ILE B CA 1
ATOM 3697 C C . ILE B 1 175 ? 6.956 27.178 28.275 1.00 8.51 175 ILE B C 1
ATOM 3698 O O . ILE B 1 175 ? 6.801 28.369 27.954 1.00 8.81 175 ILE B O 1
ATOM 3703 N N . HIS B 1 176 ? 6.097 26.215 27.939 1.00 8.39 176 HIS B N 1
ATOM 3704 C CA . HIS B 1 176 ? 4.955 26.490 27.050 1.00 8.30 176 HIS B CA 1
ATOM 3705 C C . HIS B 1 176 ? 3.600 26.437 27.748 1.00 8.41 176 HIS B C 1
ATOM 3706 O O . HIS B 1 176 ? 3.302 25.491 28.457 1.00 7.92 176 HIS B O 1
ATOM 3713 N N . VAL B 1 177 ? 2.772 27.452 27.522 1.00 8.13 177 VAL B N 1
ATOM 3714 C CA . VAL B 1 177 ? 1.399 27.385 28.051 1.00 8.24 177 VAL B CA 1
ATOM 3715 C C . VAL B 1 177 ? 0.601 26.310 27.304 1.00 8.45 177 VAL B C 1
ATOM 3716 O O . VAL B 1 177 ? -0.185 25.562 27.929 1.00 8.88 177 VAL B O 1
ATOM 3720 N N . THR B 1 178 ? 0.766 26.263 25.975 1.00 8.39 178 THR B N 1
ATOM 3721 C CA . THR B 1 178 ? 0.151 25.237 25.109 1.00 8.61 178 THR B CA 1
ATOM 3722 C C . THR B 1 178 ? 1.228 24.686 24.180 1.00 8.90 178 THR B C 1
ATOM 3723 O O . THR B 1 178 ? 2.222 25.389 23.876 1.00 8.85 178 THR B O 1
ATOM 3727 N N . THR B 1 179 ? 1.018 23.444 23.732 1.00 10.07 179 THR B N 1
ATOM 3728 C CA . THR B 1 179 ? 1.944 22.784 22.806 1.00 10.63 179 THR B CA 1
ATOM 3729 C C . THR B 1 179 ? 1.196 22.167 21.620 1.00 10.51 179 THR B C 1
ATOM 3730 O O . THR B 1 179 ? 0.932 22.851 20.654 1.00 9.94 179 THR B O 1
ATOM 3734 N N . HIS B 1 180 ? 0.872 20.875 21.686 1.00 11.34 180 HIS B N 1
ATOM 3735 C CA . HIS B 1 180 ? 0.373 20.151 20.529 1.00 11.75 180 HIS B CA 1
ATOM 3736 C C . HIS B 1 180 ? -1.111 20.271 20.323 1.00 11.35 180 HIS B C 1
ATOM 3737 O O . HIS B 1 180 ? -1.936 19.418 20.719 1.00 11.35 180 HIS B O 1
ATOM 3744 N N . ILE B 1 181 ? -1.455 21.407 19.727 1.00 10.81 181 ILE B N 1
ATOM 3745 C CA . ILE B 1 181 ? -2.830 21.774 19.442 1.00 10.99 181 ILE B CA 1
ATOM 3746 C C . ILE B 1 181 ? -2.752 22.765 18.291 1.00 10.58 181 ILE B C 1
ATOM 3747 O O . ILE B 1 181 ? -1.712 23.430 18.113 1.00 10.32 181 ILE B O 1
ATOM 3752 N N . GLY B 1 182 ? -3.787 22.856 17.468 1.00 10.21 182 GLY B N 1
ATOM 3753 C CA . GLY B 1 182 ? -3.819 23.868 16.420 1.00 10.27 182 GLY B CA 1
ATOM 3754 C C . GLY B 1 182 ? -3.728 25.290 16.932 1.00 9.81 182 GLY B C 1
ATOM 3755 O O . GLY B 1 182 ? -4.134 25.580 18.067 1.00 9.48 182 GLY B O 1
ATOM 3756 N N . ILE B 1 183 ? -3.200 26.202 16.127 1.00 10.03 183 ILE B N 1
ATOM 3757 C CA . ILE B 1 183 ? -2.991 27.570 16.591 1.00 10.22 183 ILE B CA 1
ATOM 3758 C C . ILE B 1 183 ? -4.273 28.282 17.051 1.00 10.30 183 ILE B C 1
ATOM 3759 O O . ILE B 1 183 ? -4.266 28.942 18.078 1.00 9.50 183 ILE B O 1
ATOM 3764 N N . ILE B 1 184 ? -5.371 28.128 16.300 1.00 10.30 184 ILE B N 1
ATOM 3765 C CA . ILE B 1 184 ? -6.638 28.762 16.679 1.00 11.01 184 ILE B CA 1
ATOM 3766 C C . ILE B 1 184 ? -7.121 28.208 18.017 1.00 10.86 184 ILE B C 1
ATOM 3767 O O . ILE B 1 184 ? -7.512 28.994 18.921 1.00 10.71 184 ILE B O 1
ATOM 3772 N N . ASP B 1 185 ? -7.070 26.891 18.150 1.00 10.81 185 ASP B N 1
ATOM 3773 C CA . ASP B 1 185 ? -7.499 26.221 19.382 1.00 11.30 185 ASP B CA 1
ATOM 3774 C C . ASP B 1 185 ? -6.592 26.573 20.550 1.00 11.11 185 ASP B C 1
ATOM 3775 O O . ASP B 1 185 ? -7.032 26.620 21.695 1.00 10.45 185 ASP B O 1
ATOM 3780 N N . ALA B 1 186 ? -5.305 26.765 20.251 1.00 10.62 186 ALA B N 1
ATOM 3781 C CA . ALA B 1 186 ? -4.356 27.182 21.274 1.00 10.61 186 ALA B CA 1
ATOM 3782 C C . ALA B 1 186 ? -4.795 28.497 21.913 1.00 10.74 186 ALA B C 1
ATOM 3783 O O . ALA B 1 186 ? -4.862 28.599 23.145 1.00 10.76 186 ALA B O 1
ATOM 3785 N N . ILE B 1 187 ? -5.093 29.487 21.083 1.00 10.75 187 ILE B N 1
ATOM 3786 C CA . ILE B 1 187 ? -5.482 30.791 21.591 1.00 11.30 187 ILE B CA 1
ATOM 3787 C C . ILE B 1 187 ? -6.753 30.681 22.452 1.00 11.77 187 ILE B C 1
ATOM 3788 O O . ILE B 1 187 ? -6.862 31.310 23.523 1.00 11.23 187 ILE B O 1
ATOM 3793 N N . ARG B 1 188 ? -7.685 29.829 22.039 1.00 12.21 188 ARG B N 1
ATOM 3794 C CA . ARG B 1 188 ? -8.912 29.623 22.818 1.00 13.43 188 ARG B CA 1
ATOM 3795 C C . ARG B 1 188 ? -8.617 28.990 24.153 1.00 13.04 188 ARG B C 1
ATOM 3796 O O . ARG B 1 188 ? -9.221 29.365 25.156 1.00 13.34 188 ARG B O 1
ATOM 3804 N N . LYS B 1 189 ? -7.633 28.099 24.186 1.00 12.74 189 LYS B N 1
ATOM 3805 C CA . LYS B 1 189 ? -7.332 27.331 25.380 1.00 12.69 189 LYS B CA 1
ATOM 3806 C C . LYS B 1 189 ? -6.609 28.183 26.423 1.00 11.95 189 LYS B C 1
ATOM 3807 O O . LYS B 1 189 ? -6.708 27.956 27.648 1.00 11.71 189 LYS B O 1
ATOM 3813 N N . ILE B 1 190 ? -5.846 29.161 25.965 1.00 11.25 190 ILE B N 1
ATOM 3814 C CA . ILE B 1 190 ? -5.117 30.005 26.910 1.00 10.52 190 ILE B CA 1
ATOM 3815 C C . ILE B 1 190 ? -6.104 30.881 27.691 1.00 10.71 190 ILE B C 1
ATOM 3816 O O . ILE B 1 190 ? -6.927 31.567 27.107 1.00 10.64 190 ILE B O 1
ATOM 3821 N N . GLU B 1 191 ? -6.021 30.822 29.018 1.00 10.69 191 GLU B N 1
ATOM 3822 C CA . GLU B 1 191 ? -6.803 31.716 29.885 1.00 10.97 191 GLU B CA 1
ATOM 3823 C C . GLU B 1 191 ? -6.048 31.849 31.185 1.00 10.36 191 GLU B C 1
ATOM 3824 O O . GLU B 1 191 ? -5.044 31.154 31.360 1.00 8.99 191 GLU B O 1
ATOM 3830 N N . PRO B 1 192 ? -6.471 32.746 32.087 1.00 10.18 192 PRO B N 1
ATOM 3831 C CA . PRO B 1 192 ? -5.521 33.055 33.188 1.00 10.25 192 PRO B CA 1
ATOM 3832 C C . PRO B 1 192 ? -5.142 31.906 34.121 1.00 10.10 192 PRO B C 1
ATOM 3833 O O . PRO B 1 192 ? -4.046 31.924 34.681 1.00 9.66 192 PRO B O 1
ATOM 3837 N N . GLY B 1 193 ? -6.018 30.911 34.309 1.00 9.96 193 GLY B N 1
ATOM 3838 C CA . GLY B 1 193 ? -5.689 29.816 35.192 1.00 10.11 193 GLY B CA 1
ATOM 3839 C C . GLY B 1 193 ? -4.506 29.011 34.659 1.00 9.57 193 GLY B C 1
ATOM 3840 O O . GLY B 1 193 ? -3.552 28.762 35.354 1.00 9.31 193 GLY B O 1
ATOM 3841 N N . LEU B 1 194 ? -4.596 28.609 33.407 1.00 9.63 194 LEU B N 1
ATOM 3842 C CA . LEU B 1 194 ? -3.531 27.813 32.779 1.00 9.21 194 LEU B CA 1
ATOM 3843 C C . LEU B 1 194 ? -2.226 28.625 32.667 1.00 9.03 194 LEU B C 1
ATOM 3844 O O . LEU B 1 194 ? -1.129 28.102 32.853 1.00 8.60 194 LEU B O 1
ATOM 3849 N N . VAL B 1 195 ? -2.342 29.915 32.359 1.00 9.02 195 VAL B N 1
ATOM 3850 C CA . VAL B 1 195 ? -1.144 30.775 32.291 1.00 8.81 195 VAL B CA 1
ATOM 3851 C C . VAL B 1 195 ? -0.488 30.844 33.677 1.00 9.08 195 VAL B C 1
ATOM 3852 O O . VAL B 1 195 ? 0.703 30.614 33.833 1.00 9.29 195 VAL B O 1
ATOM 3856 N N . GLN B 1 196 ? -1.294 31.115 34.695 1.00 9.14 196 GLN B N 1
ATOM 3857 C CA . GLN B 1 196 ? -0.805 31.174 36.066 1.00 9.65 196 GLN B CA 1
ATOM 3858 C C . GLN B 1 196 ? -0.083 29.872 36.443 1.00 9.23 196 GLN B C 1
ATOM 3859 O O . GLN B 1 196 ? 1.017 29.912 36.966 1.00 9.24 196 GLN B O 1
ATOM 3865 N N . ARG B 1 197 ? -0.699 28.734 36.169 1.00 9.28 197 ARG B N 1
ATOM 3866 C CA . ARG B 1 197 ? -0.138 27.440 36.583 1.00 9.38 197 ARG B CA 1
ATOM 3867 C C . ARG B 1 197 ? 1.141 27.092 35.812 1.00 8.96 197 ARG B C 1
ATOM 3868 O O . ARG B 1 197 ? 2.056 26.472 36.357 1.00 8.95 197 ARG B O 1
ATOM 3876 N N . THR B 1 198 ? 1.213 27.536 34.567 1.00 8.64 198 THR B N 1
ATOM 3877 C CA . THR B 1 198 ? 2.433 27.384 33.761 1.00 8.29 198 THR B CA 1
ATOM 3878 C C . THR B 1 198 ? 3.581 28.182 34.368 1.00 8.24 198 THR B C 1
ATOM 3879 O O . THR B 1 198 ? 4.695 27.674 34.542 1.00 8.41 198 THR B O 1
ATOM 3883 N N . ILE B 1 199 ? 3.298 29.419 34.736 1.00 8.49 199 ILE B N 1
ATOM 3884 C CA . ILE B 1 199 ? 4.313 30.286 35.363 1.00 8.55 199 ILE B CA 1
ATOM 3885 C C . ILE B 1 199 ? 4.768 29.700 36.721 1.00 8.66 199 ILE B C 1
ATOM 3886 O O . ILE B 1 199 ? 5.984 29.606 37.016 1.00 8.53 199 ILE B O 1
ATOM 3891 N N . GLU B 1 200 ? 3.792 29.272 37.518 1.00 8.86 200 GLU B N 1
ATOM 3892 C CA . GLU B 1 200 ? 4.083 28.640 38.808 1.00 9.33 200 GLU B CA 1
ATOM 3893 C C . GLU B 1 200 ? 4.962 27.410 38.640 1.00 9.01 200 GLU B C 1
ATOM 3894 O O . GLU B 1 200 ? 5.897 27.200 39.411 1.00 9.13 200 GLU B O 1
ATOM 3900 N N . ARG B 1 201 ? 4.614 26.546 37.692 1.00 8.72 201 ARG B N 1
ATOM 3901 C CA . ARG B 1 201 ? 5.415 25.318 37.456 1.00 8.75 201 ARG B CA 1
ATOM 3902 C C . ARG B 1 201 ? 6.832 25.685 37.082 1.00 8.32 201 ARG B C 1
ATOM 3903 O O . ARG B 1 201 ? 7.773 25.088 37.599 1.00 8.01 201 ARG B O 1
ATOM 3911 N N . GLY B 1 202 ? 7.009 26.652 36.193 1.00 7.79 202 GLY B N 1
ATOM 3912 C CA . GLY B 1 202 ? 8.364 27.053 35.791 1.00 7.97 202 GLY B CA 1
ATOM 3913 C C . GLY B 1 202 ? 9.116 27.649 36.960 1.00 8.13 202 GLY B C 1
ATOM 3914 O O . GLY B 1 202 ? 10.286 27.351 37.163 1.00 8.51 202 GLY B O 1
ATOM 3915 N N . ASN B 1 203 ? 8.455 28.524 37.717 1.00 8.14 203 ASN B N 1
ATOM 3916 C CA . ASN B 1 203 ? 9.089 29.152 38.873 1.00 8.70 203 ASN B CA 1
ATOM 3917 C C . ASN B 1 203 ? 9.540 28.062 39.832 1.00 8.78 203 ASN B C 1
ATOM 3918 O O . ASN B 1 203 ? 10.690 28.080 40.297 1.00 8.66 203 ASN B O 1
ATOM 3923 N N . ALA B 1 204 ? 8.654 27.121 40.145 1.00 9.01 204 ALA B N 1
ATOM 3924 C CA . ALA B 1 204 ? 8.965 26.122 41.154 1.00 9.37 204 ALA B CA 1
ATOM 3925 C C . ALA B 1 204 ? 10.132 25.243 40.734 1.00 9.52 204 ALA B C 1
ATOM 3926 O O . ALA B 1 204 ? 10.953 24.883 41.559 1.00 10.08 204 ALA B O 1
ATOM 3928 N N . THR B 1 205 ? 10.212 24.929 39.446 1.00 9.60 205 THR B N 1
ATOM 3929 C CA A THR B 1 205 ? 11.258 24.027 38.971 0.73 9.66 205 THR B CA 1
ATOM 3930 C CA B THR B 1 205 ? 11.268 24.064 38.913 0.27 9.58 205 THR B CA 1
ATOM 3931 C C . THR B 1 205 ? 12.624 24.738 39.051 1.00 9.50 205 THR B C 1
ATOM 3932 O O . THR B 1 205 ? 13.622 24.120 39.384 1.00 9.35 205 THR B O 1
ATOM 3939 N N . LEU B 1 206 ? 12.647 26.038 38.786 1.00 9.41 206 LEU B N 1
ATOM 3940 C CA . LEU B 1 206 ? 13.901 26.763 38.849 1.00 9.63 206 LEU B CA 1
ATOM 3941 C C . LEU B 1 206 ? 14.372 27.017 40.267 1.00 9.91 206 LEU B C 1
ATOM 3942 O O . LEU B 1 206 ? 15.575 26.949 40.528 1.00 9.93 206 LEU B O 1
ATOM 3947 N N . VAL B 1 207 ? 13.439 27.213 41.199 1.00 10.14 207 VAL B N 1
ATOM 3948 C CA . VAL B 1 207 ? 13.782 27.260 42.618 1.00 10.70 207 VAL B CA 1
ATOM 3949 C C . VAL B 1 207 ? 14.419 25.937 43.026 1.00 11.06 207 VAL B C 1
ATOM 3950 O O . VAL B 1 207 ? 15.449 25.922 43.684 1.00 11.21 207 VAL B O 1
ATOM 3954 N N . LYS B 1 208 ? 13.797 24.821 42.636 1.00 11.67 208 LYS B N 1
ATOM 3955 C CA . LYS B 1 208 ? 14.370 23.520 42.977 1.00 12.75 208 LYS B CA 1
ATOM 3956 C C . LYS B 1 208 ? 15.800 23.363 42.452 1.00 12.47 208 LYS B C 1
ATOM 3957 O O . LYS B 1 208 ? 16.639 22.689 43.083 1.00 12.10 208 LYS B O 1
ATOM 3963 N N . ALA B 1 209 ? 16.040 23.932 41.276 1.00 11.84 209 ALA B N 1
ATOM 3964 C CA . ALA B 1 209 ? 17.325 23.844 40.604 1.00 11.97 209 ALA B CA 1
ATOM 3965 C C . ALA B 1 209 ? 18.300 24.905 41.073 1.00 12.69 209 ALA B C 1
ATOM 3966 O O . ALA B 1 209 ? 19.410 25.023 40.495 1.00 14.52 209 ALA B O 1
ATOM 3968 N N . GLY B 1 210 ? 17.928 25.651 42.104 1.00 12.33 210 GLY B N 1
ATOM 3969 C CA . GLY B 1 210 ? 18.869 26.561 42.806 1.00 13.05 210 GLY B CA 1
ATOM 3970 C C . GLY B 1 210 ? 18.836 28.024 42.402 1.00 13.17 210 GLY B C 1
ATOM 3971 O O . GLY B 1 210 ? 19.708 28.790 42.781 1.00 13.92 210 GLY B O 1
ATOM 3972 N N . ILE B 1 211 ? 17.823 28.431 41.645 1.00 13.06 211 ILE B N 1
ATOM 3973 C CA . ILE B 1 211 ? 17.630 29.844 41.367 1.00 13.13 211 ILE B CA 1
ATOM 3974 C C . ILE B 1 211 ? 16.557 30.353 42.333 1.00 13.72 211 ILE B C 1
ATOM 3975 O O . ILE B 1 211 ? 15.351 30.079 42.153 1.00 12.73 211 ILE B O 1
ATOM 3980 N N . GLU B 1 212 ? 16.989 31.076 43.354 1.00 15.34 212 GLU B N 1
ATOM 3981 C CA . GLU B 1 212 ? 16.105 31.446 44.436 1.00 17.09 212 GLU B CA 1
ATOM 3982 C C . GLU B 1 212 ? 14.937 32.296 44.002 1.00 15.33 212 GLU B C 1
ATOM 3983 O O . GLU B 1 212 ? 13.846 32.099 44.504 1.00 14.20 212 GLU B O 1
ATOM 3989 N N . ARG B 1 213 ? 15.173 33.234 43.081 1.00 14.49 213 ARG B N 1
ATOM 3990 C CA . ARG B 1 213 ? 14.154 34.171 42.619 1.00 14.15 213 ARG B CA 1
ATOM 3991 C C . ARG B 1 213 ? 14.202 34.278 41.101 1.00 12.15 213 ARG B C 1
ATOM 3992 O O . ARG B 1 213 ? 14.750 35.210 40.552 1.00 11.92 213 ARG B O 1
ATOM 4000 N N . PRO B 1 214 ? 13.583 33.315 40.418 1.00 10.80 214 PRO B N 1
ATOM 4001 C CA . PRO B 1 214 ? 13.616 33.280 38.963 1.00 9.95 214 PRO B CA 1
ATOM 4002 C C . PRO B 1 214 ? 13.092 34.546 38.299 1.00 9.73 214 PRO B C 1
ATOM 4003 O O . PRO B 1 214 ? 12.070 35.067 38.693 1.00 9.69 214 PRO B O 1
ATOM 4007 N N . ARG B 1 215 ? 13.828 35.040 37.318 1.00 9.40 215 ARG B N 1
ATOM 4008 C CA . ARG B 1 215 ? 13.420 36.207 36.556 1.00 9.26 215 ARG B CA 1
ATOM 4009 C C . ARG B 1 215 ? 12.627 35.721 35.349 1.00 8.66 215 ARG B C 1
ATOM 4010 O O . ARG B 1 215 ? 13.191 35.115 34.427 1.00 8.40 215 ARG B O 1
ATOM 4018 N N . ILE B 1 216 ? 11.314 35.935 35.364 1.00 8.54 216 ILE B N 1
ATOM 4019 C CA . ILE B 1 216 ? 10.401 35.308 34.376 1.00 8.37 216 ILE B CA 1
ATOM 4020 C C . ILE B 1 216 ? 9.837 36.351 33.431 1.00 8.29 216 ILE B C 1
ATOM 4021 O O . ILE B 1 216 ? 9.294 37.378 33.865 1.00 8.68 216 ILE B O 1
ATOM 4026 N N . GLY B 1 217 ? 9.955 36.087 32.129 1.00 8.02 217 GLY B N 1
ATOM 4027 C CA . GLY B 1 217 ? 9.315 36.948 31.117 1.00 8.02 217 GLY B CA 1
ATOM 4028 C C . GLY B 1 217 ? 8.239 36.169 30.423 1.00 7.74 217 GLY B C 1
ATOM 4029 O O . GLY B 1 217 ? 8.403 34.979 30.193 1.00 7.43 217 GLY B O 1
ATOM 4030 N N . VAL B 1 218 ? 7.109 36.829 30.141 1.00 7.84 218 VAL B N 1
ATOM 4031 C CA . VAL B 1 218 ? 5.941 36.167 29.555 1.00 7.86 218 VAL B CA 1
ATOM 4032 C C . VAL B 1 218 ? 5.638 36.789 28.197 1.00 7.96 218 VAL B C 1
ATOM 4033 O O . VAL B 1 218 ? 5.549 38.016 28.076 1.00 8.39 218 VAL B O 1
ATOM 4037 N N . CYS B 1 219 ? 5.510 35.951 27.179 1.00 7.94 219 CYS B N 1
ATOM 4038 C CA . CYS B 1 219 ? 5.139 36.375 25.837 1.00 8.29 219 CYS B CA 1
ATOM 4039 C C . CYS B 1 219 ? 3.677 36.772 25.714 1.00 8.44 219 CYS B C 1
ATOM 4040 O O . CYS B 1 219 ? 2.824 36.199 26.387 1.00 8.31 219 CYS B O 1
ATOM 4043 N N . GLY B 1 220 ? 3.404 37.716 24.813 1.00 8.49 220 GLY B N 1
ATOM 4044 C CA . GLY B 1 220 ? 2.057 37.992 24.374 1.00 8.73 220 GLY B CA 1
ATOM 4045 C C . GLY B 1 220 ? 1.535 36.898 23.453 1.00 8.87 220 GLY B C 1
ATOM 4046 O O . GLY B 1 220 ? 2.264 35.973 23.001 1.00 8.73 220 GLY B O 1
ATOM 4047 N N . ILE B 1 221 ? 0.244 36.999 23.166 1.00 8.86 221 ILE B N 1
ATOM 4048 C CA . ILE B 1 221 ? -0.439 36.200 22.171 1.00 9.22 221 ILE B CA 1
ATOM 4049 C C . ILE B 1 221 ? -0.327 36.879 20.785 1.00 9.17 221 ILE B C 1
ATOM 4050 O O . ILE B 1 221 ? -0.018 36.236 19.799 1.00 9.21 221 ILE B O 1
ATOM 4055 N N . ASN B 1 222 ? -0.604 38.183 20.740 1.00 9.38 222 ASN B N 1
ATOM 4056 C CA . ASN B 1 222 ? -0.411 38.987 19.568 1.00 9.56 222 ASN B CA 1
ATOM 4057 C C . ASN B 1 222 ? 1.011 39.478 19.423 1.00 9.85 222 ASN B C 1
ATOM 4058 O O . ASN B 1 222 ? 1.711 39.656 20.443 1.00 10.02 222 ASN B O 1
ATOM 4063 N N . PRO B 1 223 ? 1.455 39.717 18.182 1.00 10.55 223 PRO B N 1
ATOM 4064 C CA . PRO B 1 223 ? 2.766 40.385 18.021 1.00 11.00 223 PRO B CA 1
ATOM 4065 C C . PRO B 1 223 ? 2.785 41.715 18.779 1.00 11.29 223 PRO B C 1
ATOM 4066 O O . PRO B 1 223 ? 1.755 42.403 18.901 1.00 11.51 223 PRO B O 1
ATOM 4070 N N . HIS B 1 224 ? 3.952 42.083 19.307 1.00 11.88 224 HIS B N 1
ATOM 4071 C CA . HIS B 1 224 ? 4.093 43.332 20.073 1.00 13.00 224 HIS B CA 1
ATOM 4072 C C . HIS B 1 224 ? 3.209 43.346 21.336 1.00 12.81 224 HIS B C 1
ATOM 4073 O O . HIS B 1 224 ? 2.913 44.432 21.891 1.00 12.91 224 HIS B O 1
ATOM 4080 N N . ALA B 1 225 ? 2.798 42.163 21.783 1.00 12.31 225 ALA B N 1
ATOM 4081 C CA . ALA B 1 225 ? 1.797 41.988 22.859 1.00 12.54 225 ALA B CA 1
ATOM 4082 C C . ALA B 1 225 ? 0.552 42.845 22.629 1.00 13.33 225 ALA B C 1
ATOM 4083 O O . ALA B 1 225 ? -0.091 43.327 23.577 1.00 13.68 225 ALA B O 1
ATOM 4085 N N . GLY B 1 226 ? 0.201 43.024 21.361 1.00 13.56 226 GLY B N 1
ATOM 4086 C CA . GLY B 1 226 ? -0.999 43.750 20.986 1.00 15.28 226 GLY B CA 1
ATOM 4087 C C . GLY B 1 226 ? -0.805 45.225 20.676 1.00 17.14 226 GLY B C 1
ATOM 4088 O O . GLY B 1 226 ? -1.715 45.875 20.153 1.00 17.77 226 GLY B O 1
ATOM 4089 N N . GLU B 1 227 ? 0.360 45.760 21.026 1.00 19.49 227 GLU B N 1
ATOM 4090 C CA . GLU B 1 227 ? 0.710 47.165 20.707 1.00 23.28 227 GLU B CA 1
ATOM 4091 C C . GLU B 1 227 ? -0.378 48.105 21.234 1.00 23.48 227 GLU B C 1
ATOM 4092 O O . GLU B 1 227 ? -0.956 48.899 20.486 1.00 23.44 227 GLU B O 1
ATOM 4098 N N . ASN B 1 228 ? -0.669 47.968 22.527 1.00 25.53 228 ASN B N 1
ATOM 4099 C CA . ASN B 1 228 ? -1.687 48.781 23.193 1.00 28.36 228 ASN B CA 1
ATOM 4100 C C . ASN B 1 228 ? -3.038 48.752 22.491 1.00 27.82 228 ASN B C 1
ATOM 4101 O O . ASN B 1 228 ? -3.692 49.780 22.351 1.00 28.01 228 ASN B O 1
ATOM 4106 N N . GLY B 1 229 ? -3.460 47.564 22.070 1.00 26.69 229 GLY B N 1
ATOM 4107 C CA . GLY B 1 229 ? -4.780 47.384 21.456 1.00 26.31 229 GLY B CA 1
ATOM 4108 C C . GLY B 1 229 ? -4.833 47.509 19.963 1.00 26.75 229 GLY B C 1
ATOM 4109 O O . GLY B 1 229 ? -5.877 47.258 19.373 1.00 25.62 229 GLY B O 1
ATOM 4110 N N . LEU B 1 230 ? -3.714 47.883 19.344 1.00 24.36 230 LEU B N 1
ATOM 4111 C CA . LEU B 1 230 ? -3.646 48.042 17.900 1.00 24.66 230 LEU B CA 1
ATOM 4112 C C . LEU B 1 230 ? -3.867 46.713 17.163 1.00 22.18 230 LEU B C 1
ATOM 4113 O O . LEU B 1 230 ? -4.437 46.687 16.078 1.00 22.86 230 LEU B O 1
ATOM 4118 N N . PHE B 1 231 ? -3.358 45.615 17.720 1.00 19.96 231 PHE B N 1
ATOM 4119 C CA . PHE B 1 231 ? -3.462 44.308 17.061 1.00 19.15 231 PHE B CA 1
ATOM 4120 C C . PHE B 1 231 ? -4.222 43.343 17.933 1.00 18.13 231 PHE B C 1
ATOM 4121 O O . PHE B 1 231 ? -3.873 43.191 19.119 1.00 19.24 231 PHE B O 1
ATOM 4129 N N . GLY B 1 232 ? -5.182 42.630 17.351 1.00 16.05 232 GLY B N 1
ATOM 4130 C CA . GLY B 1 232 ? -5.874 41.571 18.099 1.00 15.44 232 GLY B CA 1
ATOM 4131 C C . GLY B 1 232 ? -7.219 41.934 18.716 1.00 14.76 232 GLY B C 1
ATOM 4132 O O . GLY B 1 232 ? -7.783 43.013 18.473 1.00 15.22 232 GLY B O 1
ATOM 4133 N N . TYR B 1 233 ? -7.723 41.000 19.523 1.00 14.00 233 TYR B N 1
ATOM 4134 C CA . TYR B 1 233 ? -9.032 41.045 20.156 1.00 14.39 233 TYR B CA 1
ATOM 4135 C C . TYR B 1 233 ? -8.961 41.168 21.693 1.00 14.55 233 TYR B C 1
ATOM 4136 O O . TYR B 1 233 ? -9.864 40.690 22.392 1.00 15.30 233 TYR B O 1
ATOM 4145 N N . GLY B 1 234 ? -7.911 41.812 22.228 1.00 13.08 234 GLY B N 1
ATOM 4146 C CA . GLY B 1 234 ? -7.746 41.985 23.658 1.00 13.16 234 GLY B CA 1
ATOM 4147 C C . GLY B 1 234 ? -7.302 40.738 24.406 1.00 12.09 234 GLY B C 1
ATOM 4148 O O . GLY B 1 234 ? -7.554 40.601 25.610 1.00 11.88 234 GLY B O 1
ATOM 4149 N N . GLU B 1 235 ? -6.632 39.833 23.705 1.00 11.20 235 GLU B N 1
ATOM 4150 C CA . GLU B 1 235 ? -6.249 38.566 24.322 1.00 10.91 235 GLU B CA 1
ATOM 4151 C C . GLU B 1 235 ? -5.283 38.758 25.511 1.00 10.60 235 GLU B C 1
ATOM 4152 O O . GLU B 1 235 ? -5.367 38.054 26.500 1.00 10.45 235 GLU B O 1
ATOM 4158 N N . GLU B 1 236 ? -4.375 39.727 25.431 1.00 10.49 236 GLU B N 1
ATOM 4159 C CA . GLU B 1 236 ? -3.453 39.951 26.543 1.00 10.74 236 GLU B CA 1
ATOM 4160 C C . GLU B 1 236 ? -4.176 40.290 27.841 1.00 11.75 236 GLU B C 1
ATOM 4161 O O . GLU B 1 236 ? -3.955 39.670 28.893 1.00 10.82 236 GLU B O 1
ATOM 4167 N N . GLU B 1 237 ? -5.107 41.231 27.724 1.00 13.10 237 GLU B N 1
ATOM 4168 C CA . GLU B 1 237 ? -5.824 41.717 28.881 1.00 14.37 237 GLU B CA 1
ATOM 4169 C C . GLU B 1 237 ? -6.770 40.627 29.410 1.00 13.41 237 GLU B C 1
ATOM 4170 O O . GLU B 1 237 ? -6.927 40.506 30.612 1.00 14.18 237 GLU B O 1
ATOM 4176 N N . GLU B 1 238 ? -7.369 39.825 28.512 1.00 13.51 238 GLU B N 1
ATOM 4177 C CA . GLU B 1 238 ? -8.345 38.808 28.913 1.00 13.95 238 GLU B CA 1
ATOM 4178 C C . GLU B 1 238 ? -7.699 37.528 29.458 1.00 13.11 238 GLU B C 1
ATOM 4179 O O . GLU B 1 238 ? -8.168 36.931 30.428 1.00 13.11 238 GLU B O 1
ATOM 4185 N N . LYS B 1 239 ? -6.585 37.145 28.853 1.00 11.91 239 LYS B N 1
ATOM 4186 C CA . LYS B 1 239 ? -6.045 35.803 29.057 1.00 11.33 239 LYS B CA 1
ATOM 4187 C C . LYS B 1 239 ? -4.731 35.748 29.849 1.00 11.16 239 LYS B C 1
ATOM 4188 O O . LYS B 1 239 ? -4.425 34.730 30.451 1.00 11.13 239 LYS B O 1
ATOM 4194 N N . ILE B 1 240 ? -3.941 36.814 29.796 1.00 10.77 240 ILE B N 1
ATOM 4195 C CA . ILE B 1 240 ? -2.583 36.783 30.335 1.00 10.59 240 ILE B CA 1
ATOM 4196 C C . ILE B 1 240 ? -2.429 37.685 31.537 1.00 10.79 240 ILE B C 1
ATOM 4197 O O . ILE B 1 240 ? -1.970 37.247 32.609 1.00 11.06 240 ILE B O 1
ATOM 4202 N N . ILE B 1 241 ? -2.755 38.953 31.366 1.00 11.02 241 ILE B N 1
ATOM 4203 C CA . ILE B 1 241 ? -2.460 39.968 32.392 1.00 11.48 241 ILE B CA 1
ATOM 4204 C C . ILE B 1 241 ? -3.005 39.612 33.803 1.00 11.34 241 ILE B C 1
ATOM 4205 O O . ILE B 1 241 ? -2.292 39.784 34.804 1.00 11.11 241 ILE B O 1
ATOM 4210 N N . PRO B 1 242 ? -4.223 39.041 33.897 1.00 11.28 242 PRO B N 1
ATOM 4211 C CA . PRO B 1 242 ? -4.700 38.690 35.261 1.00 11.47 242 PRO B CA 1
ATOM 4212 C C . PRO B 1 242 ? -3.829 37.693 36.017 1.00 11.09 242 PRO B C 1
ATOM 4213 O O . PRO B 1 242 ? -3.665 37.829 37.243 1.00 11.43 242 PRO B O 1
ATOM 4217 N N . ALA B 1 243 ? -3.227 36.741 35.299 1.00 10.55 243 ALA B N 1
ATOM 4218 C CA . ALA B 1 243 ? -2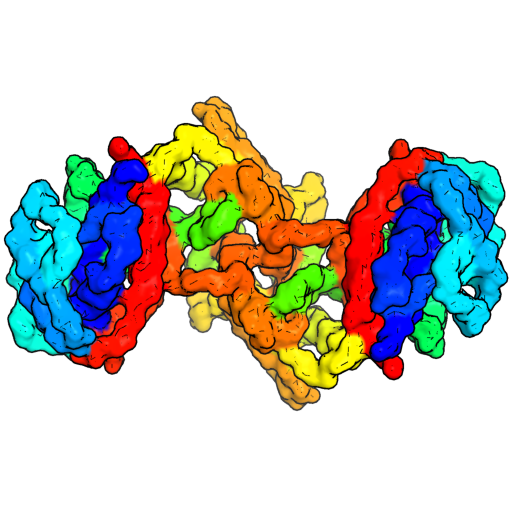.283 35.798 35.881 1.00 10.29 243 ALA B CA 1
ATOM 4219 C C . ALA B 1 243 ? -0.969 36.474 36.319 1.00 10.14 243 ALA B C 1
ATOM 4220 O O . ALA B 1 243 ? -0.415 36.181 37.389 1.00 10.15 243 ALA B O 1
ATOM 4222 N N . VAL B 1 244 ? -0.436 37.319 35.449 1.00 10.05 244 VAL B N 1
ATOM 4223 C CA . VAL B 1 244 ? 0.794 38.060 35.743 1.00 10.21 244 VAL B CA 1
ATOM 4224 C C . VAL B 1 244 ? 0.611 38.928 36.981 1.00 10.53 244 VAL B C 1
ATOM 4225 O O . VAL B 1 244 ? 1.439 38.919 37.893 1.00 10.50 244 VAL B O 1
ATOM 4229 N N . THR B 1 245 ? -0.470 39.706 37.013 1.00 10.59 245 THR B N 1
ATOM 4230 C CA . THR B 1 245 ? -0.755 40.565 38.158 1.00 11.10 245 THR B CA 1
ATOM 4231 C C . THR B 1 245 ? -0.843 39.781 39.463 1.00 11.21 245 THR B C 1
ATOM 4232 O O . THR B 1 245 ? -0.192 40.138 40.444 1.00 11.20 245 THR B O 1
ATOM 4236 N N . LEU B 1 246 ? -1.611 38.696 39.463 1.00 11.12 246 LEU B N 1
ATOM 4237 C CA A LEU B 1 246 ? -1.733 37.865 40.663 0.54 11.23 246 LEU B CA 1
ATOM 4238 C CA B LEU B 1 246 ? -1.730 37.867 40.662 0.46 11.18 246 LEU B CA 1
ATOM 4239 C C . LEU B 1 246 ? -0.379 37.358 41.161 1.00 11.08 246 LEU B C 1
ATOM 4240 O O . LEU B 1 246 ? -0.090 37.387 42.383 1.00 11.15 246 LEU B O 1
ATOM 4249 N N . LEU B 1 247 ? 0.458 36.861 40.240 1.00 10.73 247 LEU B N 1
ATOM 4250 C CA . LEU B 1 247 ? 1.741 36.312 40.636 1.00 10.73 247 LEU B CA 1
ATOM 4251 C C . LEU B 1 247 ? 2.754 37.407 41.056 1.00 11.42 247 LEU B C 1
ATOM 4252 O O . LEU B 1 247 ? 3.579 37.192 41.943 1.00 11.39 247 LEU B O 1
ATOM 4257 N N . GLN B 1 248 ? 2.640 38.592 40.476 1.00 12.14 248 GLN B N 1
ATOM 4258 C CA . GLN B 1 248 ? 3.462 39.735 40.936 1.00 12.87 248 GLN B CA 1
ATOM 4259 C C . GLN B 1 248 ? 3.079 40.079 42.370 1.00 13.97 248 GLN B C 1
ATOM 4260 O O . GLN B 1 248 ? 3.939 40.297 43.209 1.00 14.02 248 GLN B O 1
ATOM 4266 N N . GLU B 1 249 ? 1.786 40.114 42.640 1.00 14.45 249 GLU B N 1
ATOM 4267 C CA A GLU B 1 249 ? 1.336 40.466 43.974 0.58 15.35 249 GLU B CA 1
ATOM 4268 C CA B GLU B 1 249 ? 1.279 40.443 43.975 0.42 15.50 249 GLU B CA 1
ATOM 4269 C C . GLU B 1 249 ? 1.734 39.402 45.001 1.00 15.83 249 GLU B C 1
ATOM 4270 O O . GLU B 1 249 ? 1.997 39.729 46.168 1.00 16.54 249 GLU B O 1
ATOM 4281 N N . ARG B 1 250 ? 1.829 38.147 44.565 1.00 15.60 250 ARG B N 1
ATOM 4282 C CA . ARG B 1 250 ? 2.316 37.072 45.408 1.00 16.73 250 ARG B CA 1
ATOM 4283 C C . ARG B 1 250 ? 3.818 37.186 45.691 1.00 16.58 250 ARG B C 1
ATOM 4284 O O . ARG B 1 250 ? 4.299 36.581 46.657 1.00 19.71 250 ARG B O 1
ATOM 4292 N N . GLY B 1 251 ? 4.553 37.928 44.867 1.00 15.01 251 GLY B N 1
ATOM 4293 C CA . GLY B 1 251 ? 5.977 38.167 45.069 1.00 15.00 251 GLY B CA 1
ATOM 4294 C C . GLY B 1 251 ? 6.911 37.549 44.040 1.00 14.22 251 GLY B C 1
ATOM 4295 O O . GLY B 1 251 ? 8.146 37.726 44.153 1.00 15.45 251 GLY B O 1
ATOM 4296 N N . LEU B 1 252 ? 6.367 36.898 43.012 1.00 13.19 252 LEU B N 1
ATOM 4297 C CA A LEU B 1 252 ? 7.197 36.310 41.950 0.49 12.48 252 LEU B CA 1
ATOM 4298 C CA B LEU B 1 252 ? 7.202 36.312 41.952 0.51 12.58 252 LEU B CA 1
ATOM 4299 C C . LEU B 1 252 ? 7.693 37.430 41.036 1.00 12.57 252 LEU B C 1
ATOM 4300 O O . LEU B 1 252 ? 7.026 38.495 40.910 1.00 12.35 252 LEU B O 1
ATOM 4309 N N . ASP B 1 253 ? 8.849 37.203 40.423 1.00 11.88 253 ASP B N 1
ATOM 4310 C CA . ASP B 1 253 ? 9.444 38.165 39.506 1.00 12.25 253 ASP B CA 1
ATOM 4311 C C . ASP B 1 253 ? 8.962 37.851 38.085 1.00 11.92 253 ASP B C 1
ATOM 4312 O O . ASP B 1 253 ? 9.625 37.123 37.346 1.00 11.15 253 ASP B O 1
ATOM 4317 N N . VAL B 1 254 ? 7.836 38.454 37.725 1.00 12.20 254 VAL B N 1
ATOM 4318 C CA . VAL B 1 254 ? 7.187 38.197 36.429 1.00 12.31 254 VAL B CA 1
ATOM 4319 C C . VAL B 1 254 ? 6.958 39.496 35.693 1.00 13.06 254 VAL B C 1
ATOM 4320 O O . VAL B 1 254 ? 6.382 40.445 36.263 1.00 14.17 254 VAL B O 1
ATOM 4324 N N . THR B 1 255 ? 7.394 39.511 34.434 1.00 12.45 255 THR B N 1
ATOM 4325 C CA . THR B 1 255 ? 7.257 40.660 33.524 1.00 12.47 255 THR B CA 1
ATOM 4326 C C . THR B 1 255 ? 6.539 40.234 32.261 1.00 11.91 255 THR B C 1
ATOM 4327 O O . THR B 1 255 ? 6.920 39.265 31.609 1.00 11.67 255 THR B O 1
ATOM 4331 N N . GLY B 1 256 ? 5.498 40.972 31.902 1.00 11.72 256 GLY B N 1
ATOM 4332 C CA . GLY B 1 256 ? 4.860 40.732 30.630 1.00 11.43 256 GLY B CA 1
ATOM 4333 C C . GLY B 1 256 ? 3.374 40.971 30.749 1.00 11.37 256 GLY B C 1
ATOM 4334 O O . GLY B 1 256 ? 2.907 41.404 31.805 1.00 11.88 256 GLY B O 1
ATOM 4335 N N . PRO B 1 257 ? 2.635 40.725 29.672 1.00 11.04 257 PRO B N 1
ATOM 4336 C CA . PRO B 1 257 ? 3.131 40.183 28.398 1.00 10.68 257 PRO B CA 1
ATOM 4337 C C . PRO B 1 257 ? 3.993 41.161 27.596 1.00 10.59 257 PRO B C 1
ATOM 4338 O O . PRO B 1 257 ? 3.695 42.363 27.552 1.00 10.77 257 PRO B O 1
ATOM 4342 N N . LEU B 1 258 ? 5.092 40.633 27.046 1.00 10.52 258 LEU B N 1
ATOM 4343 C CA . LEU B 1 258 ? 6.048 41.373 26.232 1.00 10.70 258 LEU B CA 1
ATOM 4344 C C . LEU B 1 258 ? 5.966 40.888 24.798 1.00 10.15 258 LEU B C 1
ATOM 4345 O O . LEU B 1 258 ? 5.607 39.736 24.554 1.00 9.52 258 LEU B O 1
ATOM 4350 N N . PRO B 1 259 ? 6.384 41.735 23.860 1.00 10.00 259 PRO B N 1
ATOM 4351 C CA . PRO B 1 259 ? 6.556 41.270 22.499 1.00 9.97 259 PRO B CA 1
ATOM 4352 C C . PRO B 1 259 ? 7.483 40.050 22.537 1.00 9.85 259 PRO B C 1
ATOM 4353 O O . PRO B 1 259 ? 8.591 40.104 23.095 1.00 9.89 259 PRO B O 1
ATOM 4357 N N . ALA B 1 260 ? 7.028 38.941 21.967 1.00 9.70 260 ALA B N 1
ATOM 4358 C CA . ALA B 1 260 ? 7.757 37.676 22.100 1.00 9.89 260 ALA B CA 1
ATOM 4359 C C . ALA B 1 260 ? 9.171 37.752 21.541 1.00 10.90 260 ALA B C 1
ATOM 4360 O O . ALA B 1 260 ? 10.126 37.217 22.115 1.00 10.87 260 ALA B O 1
ATOM 4362 N N . ASP B 1 261 ? 9.305 38.400 20.395 1.00 11.33 261 ASP B N 1
ATOM 4363 C CA . ASP B 1 261 ? 10.609 38.503 19.751 1.00 12.40 261 ASP B CA 1
ATOM 4364 C C . ASP B 1 261 ? 11.627 39.299 20.566 1.00 12.89 261 ASP B C 1
ATOM 4365 O O . ASP B 1 261 ? 12.773 38.843 20.723 1.00 13.41 261 ASP B O 1
ATOM 4370 N N . THR B 1 262 ? 11.206 40.433 21.133 1.00 13.06 262 THR B N 1
ATOM 4371 C CA . THR B 1 262 ? 12.032 41.239 22.050 1.00 13.64 262 THR B CA 1
ATOM 4372 C C . THR B 1 262 ? 12.414 40.467 23.312 1.00 12.25 262 THR B C 1
ATOM 4373 O O . THR B 1 262 ? 13.530 40.547 23.815 1.00 12.02 262 THR B O 1
ATOM 4377 N N . LEU B 1 263 ? 11.457 39.741 23.863 1.00 11.52 263 LEU B N 1
ATOM 4378 C CA . LEU B 1 263 ? 11.748 38.885 25.020 1.00 11.08 263 LEU B CA 1
ATOM 4379 C C . LEU B 1 263 ? 12.784 37.796 24.709 1.00 10.76 263 LEU B C 1
ATOM 4380 O O . LEU B 1 263 ? 13.706 37.563 25.506 1.00 10.06 263 LEU B O 1
ATOM 4385 N N . PHE B 1 264 ? 12.689 37.145 23.544 1.00 10.47 264 PHE B N 1
ATOM 4386 C CA . PHE B 1 264 ? 13.737 36.199 23.175 1.00 10.62 264 PHE B CA 1
ATOM 4387 C C . PHE B 1 264 ? 15.133 36.845 23.015 1.00 10.94 264 PHE B C 1
ATOM 4388 O O . PHE B 1 264 ? 16.140 36.265 23.445 1.00 11.15 264 PHE B O 1
ATOM 4396 N N . PHE B 1 265 ? 15.183 38.042 22.443 1.00 11.30 265 PHE B N 1
ATOM 4397 C CA . PHE B 1 265 ? 16.430 38.802 22.344 1.00 12.15 265 PHE B CA 1
ATOM 4398 C C . PHE B 1 265 ? 16.988 39.024 23.754 1.00 11.65 265 PHE B C 1
ATOM 4399 O O . PHE B 1 265 ? 18.162 38.732 24.043 1.00 11.89 265 PHE B O 1
ATOM 4407 N N . ARG B 1 266 ? 16.139 39.496 24.661 1.00 11.54 266 ARG B N 1
ATOM 4408 C CA . ARG B 1 266 ? 16.607 39.789 26.030 1.00 12.16 266 ARG B CA 1
ATOM 4409 C C . ARG B 1 266 ? 17.017 38.558 26.811 1.00 11.73 266 ARG B C 1
ATOM 4410 O O . ARG B 1 266 ? 17.970 38.581 27.549 1.00 11.34 266 ARG B O 1
ATOM 4418 N N . ALA B 1 267 ? 16.257 37.480 26.648 1.00 11.49 267 ALA B N 1
ATOM 4419 C CA . ALA B 1 267 ? 16.578 36.200 27.271 1.00 12.18 267 ALA B CA 1
ATOM 4420 C C . ALA B 1 267 ? 17.934 35.698 26.805 1.00 12.58 267 ALA B C 1
ATOM 4421 O O . ALA B 1 267 ? 18.774 35.311 27.635 1.00 12.85 267 ALA B O 1
ATOM 4423 N N . GLY B 1 268 ? 18.177 35.764 25.497 1.00 13.13 268 GLY B N 1
ATOM 4424 C CA . GLY B 1 268 ? 19.451 35.371 24.927 1.00 13.68 268 GLY B CA 1
ATOM 4425 C C . GLY B 1 268 ? 20.617 36.190 25.456 1.00 14.30 268 GLY B C 1
ATOM 4426 O O . GLY B 1 268 ? 21.725 35.685 25.569 1.00 15.41 268 GLY B O 1
ATOM 4427 N N . ARG B 1 269 ? 20.344 37.451 25.791 1.00 14.13 269 ARG B N 1
ATOM 4428 C CA . ARG B 1 269 ? 21.334 38.377 26.376 1.00 14.49 269 ARG B CA 1
ATOM 4429 C C . ARG B 1 269 ? 21.566 38.105 27.873 1.00 13.59 269 ARG B C 1
ATOM 4430 O O . ARG B 1 269 ? 22.537 38.633 28.450 1.00 14.25 269 ARG B O 1
ATOM 4438 N N . GLY B 1 270 ? 20.685 37.319 28.517 1.00 11.96 270 GLY B N 1
ATOM 4439 C CA . GLY B 1 270 ? 20.851 36.991 29.933 1.00 11.68 270 GLY B CA 1
ATOM 4440 C C . GLY B 1 270 ? 19.934 37.689 30.921 1.00 11.27 270 GLY B C 1
ATOM 4441 O O . GLY B 1 270 ? 20.144 37.615 32.142 1.00 10.75 270 GLY B O 1
ATOM 4442 N N . ASP B 1 271 ? 18.913 38.373 30.411 1.00 10.41 271 ASP B N 1
ATOM 4443 C CA . ASP B 1 271 ? 18.001 39.141 31.274 1.00 10.46 271 ASP B CA 1
ATOM 4444 C C . ASP B 1 271 ? 16.934 38.297 31.980 1.00 10.25 271 ASP B C 1
ATOM 4445 O O . ASP B 1 271 ? 16.264 38.819 32.865 1.00 10.54 271 ASP B O 1
ATOM 4450 N N . PHE B 1 272 ? 16.719 37.052 31.551 1.00 10.07 272 PHE B N 1
ATOM 4451 C CA . PHE B 1 272 ? 15.647 36.226 32.123 1.00 9.96 272 PHE B CA 1
ATOM 4452 C C . PHE B 1 272 ? 16.086 34.809 32.320 1.00 9.97 272 PHE B C 1
ATOM 4453 O O . PHE B 1 272 ? 16.792 34.234 31.476 1.00 10.78 272 PHE B O 1
ATOM 4461 N N . ASP B 1 273 ? 15.612 34.221 33.426 1.00 9.74 273 ASP B N 1
ATOM 4462 C CA . ASP B 1 273 ? 15.840 32.791 33.694 1.00 9.36 273 ASP B CA 1
ATOM 4463 C C . ASP B 1 273 ? 14.869 31.892 32.969 1.00 9.15 273 ASP B C 1
ATOM 4464 O O . ASP B 1 273 ? 15.151 30.705 32.766 1.00 8.90 273 ASP B O 1
ATOM 4469 N N . LEU B 1 274 ? 13.728 32.444 32.573 1.00 8.97 274 LEU B N 1
ATOM 4470 C CA . LEU B 1 274 ? 12.652 31.649 31.996 1.00 8.99 274 LEU B CA 1
ATOM 4471 C C . LEU B 1 274 ? 11.842 32.548 31.057 1.00 8.73 274 LEU B C 1
ATOM 4472 O O . LEU B 1 274 ? 11.514 33.677 31.403 1.00 8.66 274 LEU B O 1
ATOM 4477 N N . VAL B 1 275 ? 11.482 31.978 29.916 1.00 8.38 275 VAL B N 1
ATOM 4478 C CA . VAL B 1 275 ? 10.589 32.586 28.962 1.00 8.19 275 VAL B CA 1
ATOM 4479 C C . VAL B 1 275 ? 9.308 31.722 28.900 1.00 7.84 275 VAL B C 1
ATOM 4480 O O . VAL B 1 275 ? 9.377 30.521 28.710 1.00 7.91 275 VAL B O 1
ATOM 4484 N N . VAL B 1 276 ? 8.157 32.348 29.095 1.00 7.48 276 VAL B N 1
ATOM 4485 C CA . VAL B 1 276 ? 6.858 31.671 28.994 1.00 7.31 276 VAL B CA 1
ATOM 4486 C C . VAL B 1 276 ? 6.237 31.966 27.639 1.00 7.51 276 VAL B C 1
ATOM 4487 O O . VAL B 1 276 ? 5.754 33.110 27.386 1.00 7.44 276 VAL B O 1
ATOM 4491 N N . ALA B 1 277 ? 6.310 30.969 26.765 1.00 7.32 277 ALA B N 1
ATOM 4492 C CA . ALA B 1 277 ? 5.763 31.045 25.410 1.00 7.40 277 ALA B CA 1
ATOM 4493 C C . ALA B 1 277 ? 4.318 30.605 25.477 1.00 7.45 277 ALA B C 1
ATOM 4494 O O . ALA B 1 277 ? 3.960 29.686 26.235 1.00 7.73 277 ALA B O 1
ATOM 4496 N N . MET B 1 278 ? 3.464 31.233 24.656 1.00 7.43 278 MET B N 1
ATOM 4497 C CA . MET B 1 278 ? 2.038 30.966 24.687 1.00 7.65 278 MET B CA 1
ATOM 4498 C C . MET B 1 278 ? 1.666 29.763 23.865 1.00 7.55 278 MET B C 1
ATOM 4499 O O . MET B 1 278 ? 0.741 29.025 24.227 1.00 7.51 278 MET B O 1
ATOM 4504 N N . TYR B 1 279 ? 2.367 29.540 22.761 1.00 7.60 279 TYR B N 1
ATOM 4505 C CA . TYR B 1 279 ? 2.051 28.430 21.863 1.00 8.14 279 TYR B CA 1
ATOM 4506 C C . TYR B 1 279 ? 3.322 27.843 21.237 1.00 8.28 279 TYR B C 1
ATOM 4507 O O . TYR B 1 279 ? 4.412 28.431 21.296 1.00 8.42 279 TYR B O 1
ATOM 4516 N N . HIS B 1 280 ? 3.168 26.643 20.687 1.00 8.90 280 HIS B N 1
ATOM 4517 C CA . HIS B 1 280 ? 4.268 25.786 20.217 1.00 9.14 280 HIS B CA 1
ATOM 4518 C C . HIS B 1 280 ? 5.307 26.534 19.390 1.00 8.85 280 HIS B C 1
ATOM 4519 O O . HIS B 1 280 ? 6.454 26.599 19.785 1.00 8.57 280 HIS B O 1
ATOM 4526 N N . ASP B 1 281 ? 4.937 27.063 18.231 1.00 8.69 281 ASP B N 1
ATOM 4527 C CA . ASP B 1 281 ? 5.947 27.625 17.317 1.00 8.68 281 ASP B CA 1
ATOM 4528 C C . ASP B 1 281 ? 6.585 28.875 17.898 1.00 8.69 281 ASP B C 1
ATOM 4529 O O . ASP B 1 281 ? 7.768 29.118 17.635 1.00 8.74 281 ASP B O 1
ATOM 4534 N N . GLN B 1 282 ? 5.856 29.635 18.712 1.00 8.38 282 GLN B N 1
ATOM 4535 C CA . GLN B 1 282 ? 6.424 30.841 19.331 1.00 8.39 282 GLN B CA 1
ATOM 4536 C C . GLN B 1 282 ? 7.643 30.508 20.170 1.00 8.46 282 GLN B C 1
ATOM 4537 O O . GLN B 1 282 ? 8.656 31.252 20.136 1.00 8.86 282 GLN B O 1
ATOM 4543 N N . GLY B 1 283 ? 7.568 29.382 20.902 1.00 8.55 283 GLY B N 1
ATOM 4544 C CA . GLY B 1 283 ? 8.678 28.954 21.769 1.00 8.60 283 GLY B CA 1
ATOM 4545 C C . GLY B 1 283 ? 9.686 28.039 21.091 1.00 8.85 283 GLY B C 1
ATOM 4546 O O . GLY B 1 283 ? 10.872 28.098 21.388 1.00 9.15 283 GLY B O 1
ATOM 4547 N N . HIS B 1 284 ? 9.232 27.219 20.142 1.00 9.05 284 HIS B N 1
ATOM 4548 C CA . HIS B 1 284 ? 10.082 26.168 19.585 1.00 9.42 284 HIS B CA 1
ATOM 4549 C C . HIS B 1 284 ? 11.010 26.718 18.529 1.00 10.03 284 HIS B C 1
ATOM 4550 O O . HIS B 1 284 ? 12.183 26.328 18.454 1.00 10.34 284 HIS B O 1
ATOM 4557 N N . GLY B 1 285 ? 10.523 27.653 17.710 1.00 9.81 285 GLY B N 1
ATOM 4558 C CA . GLY B 1 285 ? 11.365 28.189 16.626 1.00 10.28 285 GLY B CA 1
ATOM 4559 C C . GLY B 1 285 ? 12.668 28.811 17.133 1.00 10.66 285 GLY B C 1
ATOM 4560 O O . GLY B 1 285 ? 13.746 28.542 16.596 1.00 10.75 285 GLY B O 1
ATOM 4561 N N . PRO B 1 286 ? 12.590 29.628 18.178 1.00 10.56 286 PRO B N 1
ATOM 4562 C CA . PRO B 1 286 ? 13.812 30.298 18.638 1.00 11.14 286 PRO B CA 1
ATOM 4563 C C . PRO B 1 286 ? 14.842 29.332 19.278 1.00 11.55 286 PRO B C 1
ATOM 4564 O O . PRO B 1 286 ? 16.040 29.540 19.194 1.00 13.32 286 PRO B O 1
ATOM 4568 N N . VAL B 1 287 ? 14.373 28.235 19.846 1.00 11.39 287 VAL B N 1
ATOM 4569 C CA . VAL B 1 287 ? 15.299 27.218 20.341 1.00 11.75 287 VAL B CA 1
ATOM 4570 C C . VAL B 1 287 ? 15.872 26.399 19.180 1.00 12.14 287 VAL B C 1
ATOM 4571 O O . VAL B 1 287 ? 17.087 26.191 19.128 1.00 12.68 287 VAL B O 1
ATOM 4575 N N . LYS B 1 288 ? 15.030 25.937 18.265 1.00 12.65 288 LYS B N 1
ATOM 4576 C CA . LYS B 1 288 ? 15.468 25.035 17.214 1.00 13.83 288 LYS B CA 1
ATOM 4577 C C . LYS B 1 288 ? 16.417 25.728 16.228 1.00 13.50 288 LYS B C 1
ATOM 4578 O O . LYS B 1 288 ? 17.281 25.081 15.642 1.00 13.18 288 LYS B O 1
ATOM 4584 N N . VAL B 1 289 ? 16.286 27.041 16.050 1.00 12.77 289 VAL B N 1
ATOM 4585 C CA . VAL B 1 289 ? 17.118 27.733 15.060 1.00 13.14 289 VAL B CA 1
ATOM 4586 C C . VAL B 1 289 ? 18.601 27.628 15.406 1.00 14.25 289 VAL B C 1
ATOM 4587 O O . VAL B 1 289 ? 19.444 27.735 14.510 1.00 14.02 289 VAL B O 1
ATOM 4591 N N . LEU B 1 290 ? 18.900 27.426 16.702 1.00 15.07 290 LEU B N 1
ATOM 4592 C CA . LEU B 1 290 ? 20.273 27.402 17.204 1.00 16.49 290 LEU B CA 1
ATOM 4593 C C . LEU B 1 290 ? 21.040 26.147 16.789 1.00 17.35 290 LEU B C 1
ATOM 4594 O O . LEU B 1 290 ? 22.275 26.085 16.923 1.00 19.63 290 LEU B O 1
ATOM 4599 N N . GLY B 1 291 ? 20.321 25.143 16.307 1.00 17.88 291 GLY B N 1
ATOM 4600 C CA . GLY B 1 291 ? 20.960 23.982 15.697 1.00 18.96 291 GLY B CA 1
ATOM 4601 C C . GLY B 1 291 ? 21.592 23.020 16.688 1.00 20.72 291 GLY B C 1
ATOM 4602 O O . GLY B 1 291 ? 22.480 22.254 16.302 1.00 20.65 291 GLY B O 1
ATOM 4603 N N . LEU B 1 292 ? 21.134 23.021 17.941 1.00 22.16 292 LEU B N 1
ATOM 4604 C CA . LEU B 1 292 ? 21.775 22.169 18.976 1.00 24.92 292 LEU B CA 1
ATOM 4605 C C . LEU B 1 292 ? 21.216 20.749 18.940 1.00 26.21 292 LEU B C 1
ATOM 4606 O O . LEU B 1 292 ? 20.256 20.480 18.223 1.00 27.00 292 LEU B O 1
ATOM 4611 N N . GLU B 1 293 ? 21.833 19.850 19.708 1.00 29.14 293 GLU B N 1
ATOM 4612 C CA . GLU B 1 293 ? 21.434 18.429 19.742 1.00 30.55 293 GLU B CA 1
ATOM 4613 C C . GLU B 1 293 ? 19.931 18.298 19.898 1.00 31.72 293 GLU B C 1
ATOM 4614 O O . GLU B 1 293 ? 19.366 18.760 20.899 1.00 31.56 293 GLU B O 1
ATOM 4616 N N . ALA B 1 294 ? 19.292 17.660 18.917 1.00 31.15 294 ALA B N 1
ATOM 4617 C CA . ALA B 1 294 ? 17.837 17.583 18.857 1.00 30.76 294 ALA B CA 1
ATOM 4618 C C . ALA B 1 294 ? 17.269 16.442 19.710 1.00 28.86 294 ALA B C 1
ATOM 4619 O O . ALA B 1 294 ? 17.993 15.533 20.154 1.00 29.91 294 ALA B O 1
ATOM 4621 N N . GLY B 1 295 ? 15.964 16.538 19.930 1.00 26.23 295 GLY B N 1
ATOM 4622 C CA . GLY B 1 295 ? 15.159 15.435 20.399 1.00 24.29 295 GLY B CA 1
ATOM 4623 C C . GLY B 1 295 ? 14.922 15.345 21.894 1.00 22.05 295 GLY B C 1
ATOM 4624 O O . GLY B 1 295 ? 14.342 14.355 22.342 1.00 24.05 295 GLY B O 1
ATOM 4625 N N . VAL B 1 296 ? 15.370 16.322 22.673 1.00 20.09 296 VAL B N 1
ATOM 4626 C CA . VAL B 1 296 ? 15.166 16.265 24.126 1.00 18.31 296 VAL B CA 1
ATOM 4627 C C . VAL B 1 296 ? 13.984 17.129 24.573 1.00 17.33 296 VAL B C 1
ATOM 4628 O O . VAL B 1 296 ? 13.932 18.325 24.285 1.00 17.45 296 VAL B O 1
ATOM 4632 N N . ASN B 1 297 ? 13.059 16.532 25.315 1.00 16.42 297 ASN B N 1
ATOM 4633 C CA . ASN B 1 297 ? 11.916 17.266 25.863 1.00 16.52 297 ASN B CA 1
ATOM 4634 C C . ASN B 1 297 ? 12.020 17.284 27.365 1.00 13.93 297 ASN B C 1
ATOM 4635 O O . ASN B 1 297 ? 12.403 16.259 27.974 1.00 13.55 297 ASN B O 1
ATOM 4640 N N . VAL B 1 298 ? 11.772 18.441 27.973 1.00 12.74 298 VAL B N 1
ATOM 4641 C CA . VAL B 1 298 ? 11.757 18.544 29.413 1.00 11.88 298 VAL B CA 1
ATOM 4642 C C . VAL B 1 298 ? 10.351 18.654 29.960 1.00 11.03 298 VAL B C 1
ATOM 4643 O O . VAL B 1 298 ? 9.571 19.503 29.515 1.00 11.48 298 VAL B O 1
ATOM 4647 N N . THR B 1 299 ? 10.003 17.775 30.898 1.00 9.92 299 THR B N 1
ATOM 4648 C CA . THR B 1 299 ? 8.711 17.795 31.553 1.00 9.45 299 THR B CA 1
ATOM 4649 C C . THR B 1 299 ? 8.809 18.480 32.906 1.00 9.23 299 THR B C 1
ATOM 4650 O O . THR B 1 299 ? 9.608 18.084 33.728 1.00 8.96 299 THR B O 1
ATOM 4654 N N . VAL B 1 300 ? 7.940 19.482 33.124 1.00 9.52 300 VAL B N 1
ATOM 4655 C CA . VAL B 1 300 ? 7.943 20.303 34.317 1.00 9.65 300 VAL B CA 1
ATOM 4656 C C . VAL B 1 300 ? 6.672 20.085 35.104 1.00 9.64 300 VAL B C 1
ATOM 4657 O O . VAL B 1 300 ? 5.571 20.149 34.527 1.00 9.60 300 VAL B O 1
ATOM 4661 N N . GLY B 1 301 ? 6.807 19.891 36.417 1.00 9.68 301 GLY B N 1
ATOM 4662 C CA . GLY B 1 301 ? 5.637 19.821 37.312 1.00 9.98 301 GLY B CA 1
ATOM 4663 C C . GLY B 1 301 ? 5.472 18.516 38.072 1.00 10.00 301 GLY B C 1
ATOM 4664 O O . GLY B 1 301 ? 4.566 18.386 38.883 1.00 10.45 301 GLY B O 1
ATOM 4665 N N . LEU B 1 302 ? 6.323 17.541 37.795 1.00 9.94 302 LEU B N 1
ATOM 4666 C CA . LEU B 1 302 ? 6.366 16.342 38.607 1.00 10.00 302 LEU B CA 1
ATOM 4667 C C . LEU B 1 302 ? 7.152 16.663 39.886 1.00 10.25 302 LEU B C 1
ATOM 4668 O O . LEU B 1 302 ? 7.498 17.818 40.127 1.00 10.63 302 LEU B O 1
ATOM 4673 N N . GLU B 1 303 ? 7.438 15.665 40.724 1.00 10.96 303 GLU B N 1
ATOM 4674 C CA . GLU B 1 303 ? 8.136 15.960 41.991 1.00 11.66 303 GLU B CA 1
ATOM 4675 C C . GLU B 1 303 ? 9.584 16.394 41.749 1.00 11.05 303 GLU B C 1
ATOM 4676 O O . GLU B 1 303 ? 10.120 17.219 42.476 1.00 11.58 303 GLU B O 1
ATOM 4682 N N . VAL B 1 304 ? 10.196 15.836 40.710 1.00 10.46 304 VAL B N 1
ATOM 4683 C CA . VAL B 1 304 ? 11.506 16.280 40.219 1.00 9.77 304 VAL B CA 1
ATOM 4684 C C . VAL B 1 304 ? 11.400 16.502 38.703 1.00 9.29 304 VAL B C 1
ATOM 4685 O O . VAL B 1 304 ? 10.502 16.008 38.032 1.00 9.45 304 VAL B O 1
ATOM 4689 N N . ILE B 1 305 ? 12.374 17.225 38.157 1.00 8.95 305 ILE B N 1
ATOM 4690 C CA . ILE B 1 305 ? 12.451 17.398 36.720 1.00 8.66 305 ILE B CA 1
ATOM 4691 C C . ILE B 1 305 ? 12.501 16.025 36.023 1.00 8.45 305 ILE B C 1
ATOM 4692 O O . ILE B 1 305 ? 13.057 15.083 36.551 1.00 8.48 305 ILE B O 1
ATOM 4697 N N . ARG B 1 306 ? 11.917 15.938 34.833 1.00 8.28 306 ARG B N 1
ATOM 4698 C CA . ARG B 1 306 ? 12.032 14.748 34.009 1.00 8.01 306 ARG B CA 1
ATOM 4699 C C . ARG B 1 306 ? 12.414 15.137 32.598 1.00 8.20 306 ARG B C 1
ATOM 4700 O O . ARG B 1 306 ? 11.883 16.113 32.032 1.00 7.78 306 ARG B O 1
ATOM 4708 N N . THR B 1 307 ? 13.366 14.391 32.045 1.00 8.17 307 THR B N 1
ATOM 4709 C CA . THR B 1 307 ? 13.708 14.509 30.627 1.00 8.60 307 THR B CA 1
ATOM 4710 C C . THR B 1 307 ? 13.471 13.197 29.895 1.00 8.91 307 THR B C 1
ATOM 4711 O O . THR B 1 307 ? 13.344 12.095 30.518 1.00 8.57 307 THR B O 1
ATOM 4715 N N . SER B 1 308 ? 13.418 13.315 28.564 1.00 9.49 308 SER B N 1
ATOM 4716 C CA . SER B 1 308 ? 13.245 12.175 27.723 1.00 10.86 308 SER B CA 1
ATOM 4717 C C . SER B 1 308 ? 13.768 12.464 26.346 1.00 12.61 308 SER B C 1
ATOM 4718 O O . SER B 1 308 ? 14.050 13.595 26.016 1.00 13.24 308 SER B O 1
ATOM 4721 N N . VAL B 1 309 ? 13.891 11.420 25.547 1.00 14.81 309 VAL B N 1
ATOM 4722 C CA . VAL B 1 309 ? 14.198 11.600 24.127 1.00 16.82 309 VAL B CA 1
ATOM 4723 C C . VAL B 1 309 ? 12.991 11.331 23.262 1.00 18.99 309 VAL B C 1
ATOM 4724 O O . VAL B 1 309 ? 12.135 10.534 23.621 1.00 21.09 309 VAL B O 1
ATOM 4728 N N . ASP B 1 310 ? 12.947 11.928 22.086 1.00 22.02 310 ASP B N 1
ATOM 4729 C CA . ASP B 1 310 ? 11.785 11.712 21.230 1.00 24.60 310 ASP B CA 1
ATOM 4730 C C . ASP B 1 310 ? 11.922 10.588 20.191 1.00 23.23 310 ASP B C 1
ATOM 4731 O O . ASP B 1 310 ? 11.026 10.448 19.360 1.00 28.01 310 ASP B O 1
ATOM 4736 N N A HIS B 1 311 ? 13.034 9.855 20.176 0.42 21.99 311 HIS B N 1
ATOM 4737 N N B HIS B 1 311 ? 12.966 9.746 20.248 0.58 21.61 311 HIS B N 1
ATOM 4738 C CA A HIS B 1 311 ? 13.036 8.641 19.388 0.42 20.23 311 HIS B CA 1
ATOM 4739 C CA B HIS B 1 311 ? 13.199 8.754 19.163 0.58 19.49 311 HIS B CA 1
ATOM 4740 C C A HIS B 1 311 ? 12.210 7.632 20.188 0.42 18.95 311 HIS B C 1
ATOM 4741 C C B HIS B 1 311 ? 12.378 7.428 19.170 0.58 18.40 311 HIS B C 1
ATOM 4742 O O A HIS B 1 311 ? 12.191 7.661 21.422 0.42 19.59 311 HIS B O 1
ATOM 4743 O O B HIS B 1 311 ? 12.472 6.661 18.203 0.58 17.85 311 HIS B O 1
ATOM 4756 N N A GLY B 1 312 ? 11.424 6.833 19.480 0.42 17.32 312 GLY B N 1
ATOM 4757 N N B GLY B 1 312 ? 11.564 7.175 20.205 0.58 16.43 312 GLY B N 1
ATOM 4758 C CA A GLY B 1 312 ? 10.617 5.823 20.128 0.42 15.68 312 GLY B CA 1
ATOM 4759 C CA B GLY B 1 312 ? 10.742 5.932 20.288 0.58 15.29 312 GLY B CA 1
ATOM 4760 C C A GLY B 1 312 ? 11.475 4.629 20.520 0.42 14.37 312 GLY B C 1
ATOM 4761 C C B GLY B 1 312 ? 11.521 4.630 20.571 0.58 14.09 312 GLY B C 1
ATOM 4762 O O A GLY B 1 312 ? 12.696 4.716 20.638 0.42 13.87 312 GLY B O 1
ATOM 4763 O O B GLY B 1 312 ? 12.752 4.637 20.655 0.58 13.54 312 GLY B O 1
ATOM 4764 N N . THR B 1 313 ? 10.797 3.511 20.717 1.00 13.08 313 THR B N 1
ATOM 4765 C CA . THR B 1 313 ? 11.425 2.219 21.005 1.00 12.31 313 THR B CA 1
ATOM 4766 C C . THR B 1 313 ? 12.258 1.694 19.838 1.00 12.11 313 THR B C 1
ATOM 4767 O O . THR B 1 313 ? 13.141 0.880 20.045 1.00 11.45 313 THR B O 1
ATOM 4771 N N . ALA B 1 314 ? 11.970 2.182 18.628 1.00 12.23 314 ALA B N 1
ATOM 4772 C CA . ALA B 1 314 ? 12.770 1.849 17.419 1.00 12.47 314 ALA B CA 1
ATOM 4773 C C . ALA B 1 314 ? 12.988 0.335 17.254 1.00 12.80 314 ALA B C 1
ATOM 4774 O O . ALA B 1 314 ? 14.132 -0.137 17.152 1.00 12.24 314 ALA B O 1
ATOM 4776 N N . PHE B 1 315 ? 11.871 -0.406 17.219 1.00 13.37 315 PHE B N 1
ATOM 4777 C CA . PHE B 1 315 ? 11.926 -1.860 17.097 1.00 13.70 315 PHE B CA 1
ATOM 4778 C C . PHE B 1 315 ? 12.714 -2.324 15.882 1.00 14.40 315 PHE B C 1
ATOM 4779 O O . PHE B 1 315 ? 13.276 -3.404 15.901 1.00 14.31 315 PHE B O 1
ATOM 4787 N N . ASP B 1 316 ? 12.742 -1.531 14.811 1.00 15.08 316 ASP B N 1
ATOM 4788 C CA . ASP B 1 316 ? 13.516 -1.929 13.614 1.00 15.57 316 ASP B CA 1
ATOM 4789 C C . ASP B 1 316 ? 15.018 -2.058 13.825 1.00 15.09 316 ASP B C 1
ATOM 4790 O O . ASP B 1 316 ? 15.695 -2.785 13.060 1.00 14.86 316 ASP B O 1
ATOM 4795 N N . ILE B 1 317 ? 15.550 -1.364 14.829 1.00 13.57 317 ILE B N 1
ATOM 4796 C CA . ILE B 1 317 ? 16.966 -1.466 15.140 1.00 12.88 317 ILE B CA 1
ATOM 4797 C C . ILE B 1 317 ? 17.255 -2.020 16.542 1.00 12.13 317 ILE B C 1
ATOM 4798 O O . ILE B 1 317 ? 18.410 -2.265 16.871 1.00 11.71 317 ILE B O 1
ATOM 4803 N N . ALA B 1 318 ? 16.217 -2.270 17.347 1.00 11.69 318 ALA B N 1
ATOM 4804 C CA . ALA B 1 318 ? 16.409 -2.784 18.687 1.00 11.52 318 ALA B CA 1
ATOM 4805 C C . ALA B 1 318 ? 17.137 -4.139 18.637 1.00 11.60 318 ALA B C 1
ATOM 4806 O O . ALA B 1 318 ? 16.836 -4.985 17.803 1.00 11.59 318 ALA B O 1
ATOM 4808 N N . GLY B 1 319 ? 18.079 -4.297 19.555 1.00 11.24 319 GLY B N 1
ATOM 4809 C CA . GLY B 1 319 ? 18.926 -5.467 19.658 1.00 11.53 319 GLY B CA 1
ATOM 4810 C C . GLY B 1 319 ? 20.053 -5.592 18.672 1.00 11.77 319 GLY B C 1
ATOM 4811 O O . GLY B 1 319 ? 20.716 -6.648 18.618 1.00 11.69 319 GLY B O 1
ATOM 4812 N N . LYS B 1 320 ? 20.282 -4.551 17.852 1.00 12.02 320 LYS B N 1
ATOM 4813 C CA . LYS B 1 320 ? 21.301 -4.612 16.841 1.00 12.25 320 LYS B CA 1
ATOM 4814 C C . LYS B 1 320 ? 22.530 -3.780 17.179 1.00 12.31 320 LYS B C 1
ATOM 4815 O O . LYS B 1 320 ? 23.535 -3.856 16.453 1.00 12.25 320 LYS B O 1
ATOM 4821 N N . GLY B 1 321 ? 22.471 -3.018 18.276 1.00 11.48 321 GLY B N 1
ATOM 4822 C CA . GLY B 1 321 ? 23.634 -2.273 18.764 1.00 11.59 321 GLY B CA 1
ATOM 4823 C C . GLY B 1 321 ? 23.945 -0.991 17.999 1.00 11.76 321 GLY B C 1
ATOM 4824 O O . GLY B 1 321 ? 24.991 -0.370 18.212 1.00 11.79 321 GLY B O 1
ATOM 4825 N N . VAL B 1 322 ? 23.021 -0.551 17.144 1.00 11.74 322 VAL B N 1
ATOM 4826 C CA . VAL B 1 322 ? 23.276 0.641 16.288 1.00 12.14 322 VAL B CA 1
ATOM 4827 C C . VAL B 1 322 ? 22.620 1.933 16.771 1.00 12.16 322 VAL B C 1
ATOM 4828 O O . VAL B 1 322 ? 22.968 3.044 16.289 1.00 12.50 322 VAL B O 1
ATOM 4832 N N . VAL B 1 323 ? 21.710 1.825 17.728 1.00 11.30 323 VAL B N 1
ATOM 4833 C CA . VAL B 1 323 ? 21.039 3.012 18.239 1.00 11.21 323 VAL B CA 1
ATOM 4834 C C . VAL B 1 323 ? 22.084 4.029 18.707 1.00 11.35 323 VAL B C 1
ATOM 4835 O O . VAL B 1 323 ? 23.111 3.666 19.340 1.00 11.06 323 VAL B O 1
ATOM 4839 N N . ASP B 1 324 ? 21.844 5.299 18.372 1.00 11.68 324 ASP B N 1
ATOM 4840 C CA . ASP B 1 324 ? 22.766 6.330 18.772 1.00 12.19 324 ASP B CA 1
ATOM 4841 C C . ASP B 1 324 ? 22.375 6.961 20.112 1.00 11.53 324 ASP B C 1
ATOM 4842 O O . ASP B 1 324 ? 21.203 7.305 20.300 1.00 11.49 324 ASP B O 1
ATOM 4847 N N . GLU B 1 325 ? 23.353 7.110 21.005 1.00 11.60 325 GLU B N 1
ATOM 4848 C CA . GLU B 1 325 ? 23.099 7.605 22.368 1.00 11.73 325 GLU B CA 1
ATOM 4849 C C . GLU B 1 325 ? 23.191 9.132 22.570 1.00 11.80 325 GLU B C 1
ATOM 4850 O O . GLU B 1 325 ? 23.024 9.631 23.710 1.00 11.92 325 GLU B O 1
ATOM 4856 N N . GLY B 1 326 ? 23.426 9.888 21.505 1.00 11.97 326 GLY B N 1
ATOM 4857 C CA . GLY B 1 326 ? 23.575 11.352 21.588 1.00 12.94 326 GLY B CA 1
ATOM 4858 C C . GLY B 1 326 ? 22.405 12.067 22.235 1.00 13.46 326 GLY B C 1
ATOM 4859 O O . GLY B 1 326 ? 22.602 12.907 23.115 1.00 14.07 326 GLY B O 1
ATOM 4860 N N . SER B 1 327 ? 21.197 11.725 21.808 1.00 13.80 327 SER B N 1
ATOM 4861 C CA A SER B 1 327 ? 19.983 12.324 22.392 0.55 13.68 327 SER B CA 1
ATOM 4862 C CA B SER B 1 327 ? 19.965 12.300 22.378 0.45 13.60 327 SER B CA 1
ATOM 4863 C C . SER B 1 327 ? 19.861 11.982 23.880 1.00 13.04 327 SER B C 1
ATOM 4864 O O . SER B 1 327 ? 19.563 12.863 24.715 1.00 12.24 327 SER B O 1
ATOM 4869 N N . MET B 1 328 ? 20.108 10.735 24.250 1.00 12.38 328 MET B N 1
ATOM 4870 C CA A MET B 1 328 ? 20.065 10.333 25.647 0.59 11.75 328 MET B CA 1
ATOM 4871 C CA B MET B 1 328 ? 20.029 10.368 25.682 0.41 12.52 328 MET B CA 1
ATOM 4872 C C . MET B 1 328 ? 21.090 11.091 26.507 1.00 11.63 328 MET B C 1
ATOM 4873 O O . MET B 1 328 ? 20.809 11.522 27.611 1.00 11.03 328 MET B O 1
ATOM 4882 N N . LEU B 1 329 ? 22.301 11.227 25.985 1.00 11.14 329 LEU B N 1
ATOM 4883 C CA . LEU B 1 329 ? 23.360 11.982 26.693 1.00 10.89 329 LEU B CA 1
ATOM 4884 C C . LEU B 1 329 ? 22.926 13.420 26.952 1.00 10.89 329 LEU B C 1
ATOM 4885 O O . LEU B 1 329 ? 23.154 13.946 28.028 1.00 10.59 329 LEU B O 1
ATOM 4890 N N . GLU B 1 330 ? 22.263 14.034 25.970 1.00 11.07 330 GLU B N 1
ATOM 4891 C CA . GLU B 1 330 ? 21.781 15.389 26.137 1.00 11.34 330 GLU B CA 1
ATOM 4892 C C . GLU B 1 330 ? 20.612 15.421 27.137 1.00 10.62 330 GLU B C 1
ATOM 4893 O O . GLU B 1 330 ? 20.518 16.366 27.955 1.00 10.42 330 GLU B O 1
ATOM 4899 N N . ALA B 1 331 ? 19.730 14.415 27.098 1.00 10.43 331 ALA B N 1
ATOM 4900 C CA . ALA B 1 331 ? 18.638 14.321 28.075 1.00 10.05 331 ALA B CA 1
ATOM 4901 C C . ALA B 1 331 ? 19.201 14.219 29.511 1.00 9.92 331 ALA B C 1
ATOM 4902 O O . ALA B 1 331 ? 18.665 14.832 30.480 1.00 9.95 331 ALA B O 1
ATOM 4904 N N . LEU B 1 332 ? 20.275 13.454 29.671 1.00 9.97 332 LEU B N 1
ATOM 4905 C CA . LEU B 1 332 ? 20.928 13.319 30.981 1.00 9.91 332 LEU B CA 1
ATOM 4906 C C . LEU B 1 332 ? 21.567 14.638 31.418 1.00 10.41 332 LEU B C 1
ATOM 4907 O O . LEU B 1 332 ? 21.457 15.036 32.579 1.00 10.28 332 LEU B O 1
ATOM 4912 N N . ARG B 1 333 ? 22.223 15.311 30.480 1.00 10.95 333 ARG B N 1
ATOM 4913 C CA . ARG B 1 333 ? 22.864 16.580 30.765 1.00 12.09 333 ARG B CA 1
ATOM 4914 C C . ARG B 1 333 ? 21.829 17.616 31.197 1.00 11.55 333 ARG B C 1
ATOM 4915 O O . ARG B 1 333 ? 22.034 18.292 32.179 1.00 11.48 333 ARG B O 1
ATOM 4923 N N . GLN B 1 334 ? 20.739 17.738 30.445 1.00 11.47 334 GLN B N 1
ATOM 4924 C CA . GLN B 1 334 ? 19.706 18.706 30.760 1.00 11.55 334 GLN B CA 1
ATOM 4925 C C . GLN B 1 334 ? 19.036 18.378 32.069 1.00 10.83 334 GLN B C 1
ATOM 4926 O O . GLN B 1 334 ? 18.712 19.303 32.861 1.00 11.25 334 GLN B O 1
ATOM 4932 N N . GLY B 1 335 ? 18.821 17.088 32.319 1.00 10.61 335 GLY B N 1
ATOM 4933 C CA . GLY B 1 335 ? 18.260 16.612 33.577 1.00 10.76 335 GLY B CA 1
ATOM 4934 C C . GLY B 1 335 ? 19.142 16.986 34.760 1.00 10.93 335 GLY B C 1
ATOM 4935 O O . GLY B 1 335 ? 18.653 17.478 35.782 1.00 11.31 335 GLY B O 1
ATOM 4936 N N . ALA B 1 336 ? 20.442 16.779 34.607 1.00 11.36 336 ALA B N 1
ATOM 4937 C CA . ALA B 1 336 ? 21.413 17.120 35.661 1.00 11.89 336 ALA B CA 1
ATOM 4938 C C . ALA B 1 336 ? 21.389 18.617 35.989 1.00 12.90 336 ALA B C 1
ATOM 4939 O O . ALA B 1 336 ? 21.434 18.999 37.154 1.00 12.69 336 ALA B O 1
ATOM 4941 N N . GLU B 1 337 ? 21.341 19.471 34.962 1.00 13.50 337 GLU B N 1
ATOM 4942 C CA . GLU B 1 337 ? 21.342 20.920 35.167 1.00 14.57 337 GLU B CA 1
ATOM 4943 C C . GLU B 1 337 ? 20.094 21.393 35.873 1.00 13.22 337 GLU B C 1
ATOM 4944 O O . GLU B 1 337 ? 20.144 22.406 36.571 1.00 13.78 337 GLU B O 1
ATOM 4950 N N . LEU B 1 338 ? 18.951 20.731 35.636 1.00 11.94 338 LEU B N 1
ATOM 4951 C CA . LEU B 1 338 ? 17.702 21.137 36.266 1.00 11.24 338 LEU B CA 1
ATOM 4952 C C . LEU B 1 338 ? 17.316 20.301 37.485 1.00 10.60 338 LEU B C 1
ATOM 4953 O O . LEU B 1 338 ? 16.230 20.472 38.055 1.00 10.64 338 LEU B O 1
ATOM 4958 N N . ALA B 1 339 ? 18.197 19.410 37.921 1.00 9.99 339 ALA B N 1
ATOM 4959 C CA . ALA B 1 339 ? 17.852 18.531 39.025 1.00 9.92 339 ALA B CA 1
ATOM 4960 C C . ALA B 1 339 ? 17.679 19.285 40.336 1.00 10.30 339 ALA B C 1
ATOM 4961 O O . ALA B 1 339 ? 18.210 20.389 40.538 1.00 10.16 339 ALA B O 1
ATOM 4963 N N . THR B 1 340 ? 16.928 18.697 41.254 1.00 10.69 340 THR B N 1
ATOM 4964 C CA . THR B 1 340 ? 16.758 19.301 42.556 1.00 11.20 340 THR B CA 1
ATOM 4965 C C . THR B 1 340 ? 18.109 19.389 43.275 1.00 12.33 340 THR B C 1
ATOM 4966 O O . THR B 1 340 ? 18.821 18.380 43.399 1.00 12.32 340 THR B O 1
ATOM 4970 N N . ARG B 1 341 ? 18.457 20.594 43.712 1.00 13.17 341 ARG B N 1
ATOM 4971 C CA . ARG B 1 341 ? 19.709 20.817 44.436 1.00 15.08 341 ARG B CA 1
ATOM 4972 C C . ARG B 1 341 ? 19.521 20.421 45.882 1.00 15.52 341 ARG B C 1
ATOM 4973 O O . ARG B 1 341 ? 18.467 20.683 46.464 1.00 15.35 341 ARG B O 1
ATOM 4981 N N . ARG B 1 342 ? 20.539 19.777 46.451 1.00 16.05 342 ARG B N 1
ATOM 4982 C CA . ARG B 1 342 ? 20.543 19.390 47.854 1.00 16.72 342 ARG B CA 1
ATOM 4983 C C . ARG B 1 342 ? 21.709 20.070 48.527 1.00 18.62 342 ARG B C 1
ATOM 4984 O O . ARG B 1 342 ? 22.739 20.317 47.892 1.00 19.17 342 ARG B O 1
#

Solvent-accessible surface area: 24679 Å² total; per-residue (Å²): 150,89,68,12,13,0,0,1,1,0,1,1,0,0,0,0,0,0,0,0,0,1,41,0,3,69,64,64,59,2,27,82,52,1,69,3,0,0,0,0,3,0,36,6,0,73,36,0,20,78,60,34,69,36,87,17,138,20,76,119,7,151,58,12,101,84,16,46,36,98,108,31,30,2,2,0,3,44,43,57,65,10,55,131,122,22,66,46,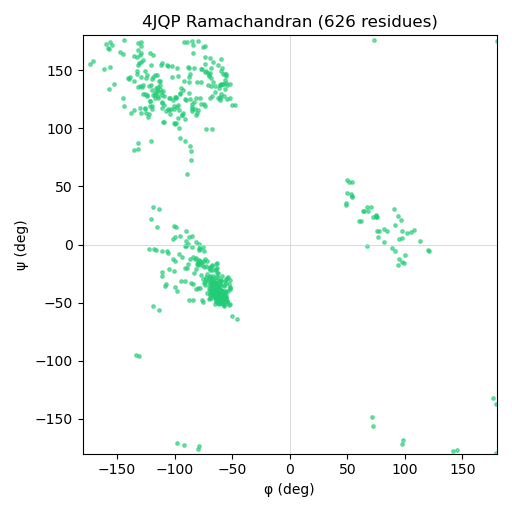26,108,81,18,49,91,0,1,37,0,1,29,49,0,1,82,74,0,18,81,14,5,132,67,35,95,0,2,0,2,0,0,0,7,20,28,108,115,0,0,79,59,19,64,27,85,30,83,12,31,45,81,0,0,10,123,44,34,65,52,153,50,40,6,32,0,8,24,10,97,65,3,66,0,0,3,10,5,32,89,42,2,5,21,39,1,5,160,113,0,74,38,21,17,0,35,94,0,0,56,33,0,25,48,10,0,69,71,9,54,45,75,193,3,90,0,0,0,0,0,1,0,6,48,18,3,75,163,62,129,18,25,128,33,10,2,106,112,19,0,60,62,2,4,56,59,2,83,132,148,63,43,67,7,52,22,25,33,37,1,4,59,0,0,38,92,1,32,166,35,60,14,19,1,1,0,0,0,5,4,4,2,0,8,1,1,16,53,12,58,25,90,71,60,21,11,44,0,9,0,23,10,78,4,4,8,0,11,13,101,70,32,12,27,47,117,51,9,22,137,15,95,6,102,32,34,28,0,35,29,0,0,81,8,0,9,80,7,0,18,115,156,152,80,66,9,13,0,0,1,1,0,2,1,0,0,0,0,0,0,0,0,1,1,41,0,4,70,66,64,59,1,27,81,50,1,70,3,0,0,0,0,2,0,78,5,0,64,90,0,20,67,42,34,68,34,84,16,138,16,76,122,8,152,61,11,99,81,17,47,35,102,111,31,29,1,1,0,3,45,42,60,64,10,55,99,121,21,64,42,24,108,91,14,44,88,0,1,38,0,1,26,50,0,1,84,77,0,17,82,15,5,139,68,38,99,0,2,0,3,0,0,0,6,23,27,101,115,1,0,47,70,18,53,28,149,34,86,12,32,33,83,0,0,10,123,46,36,66,49,154,55,34,6,49,2,14,21,10,100,58,3,66,0,0,4,10,5,31,96,41,1,3,23,38,1,5,159,112,0,74,39,21,18,0,36,92,0,0,46,35,0,26,51,11,0,70,76,9,50,45,136,183,3,91,1,0,0,0,1,1,0,5,54,17,3,75,160,62,130,21,28,127,34,10,3,102,114,22,0,63,62,2,4,65,90,0,78,145,136,66,33,67,6,54,20,23,36,38,1,6,63,0,1,40,92,0,31,167,36,59,17,19,0,1,0,0,0,5,4,5,1,0,16,1,0,16,60,9,60,25,88,67,63,15,12,62,0,1,0,25,13,76,4,5,8,0,11,10,101,52,44,12,30,48,117,52,8,22,136,15,94,7,104,31,32,29,1,37,31,0,0,79,8,0,10,83,6,0,15,106,156

Foldseek 3Di:
DDAFEEEEEQAQLLFCSLLLVLVLLLDPVLVVQHQYAYEAAQLSNVLSCVQQVHQAAEDADCDLVPRDSDRRYHDYPHPNQDPNPDHHLDQALSRLVRNLVSLLVSLVCLVVVSGFEYEYEFYDQVSVVSVPRNAPDDLRSNCVSLPHPDKWKWDDDDLAIETELEEPDDLVVLLVPAAQVSQLVSVVLVQVLVVQLPDVAFAEEEAASWAQNCVVVVDDDCSCVGGPVVSQVVVVVVPHNYDDNGRLVVVLVVSSVRRGPYYYHSYHCSRPVSRCVVVDQDFKMWITDGSHIYIYGNDHRPSVCHSNNPDDNSRVNVRSNVRSSSTGDD/DDAFEEEEEQAQLQFCSLLLVLVLLLDPVLVVQHQYAYEEAQLSNVLSCVLQVHQAAEDADCDLVPDDSDRRYHDYNHPNQDDNPDHHLDAALSSLLRSLVSLLVVLVCLVVVSGFEYEYEFYDQVSVVSVPHNAPDDVRSNCVSLVHDDKWKWDDDVLAIEIELEEPDDLVVLLVPFAQVSLLVSVVQVQVLVVQLPDVAFAEEEAASDAQNCVVVVDDDCSCVGGPVVSQVVVVVVPHNYDDNGRLVVVLVCSNVNRGPYYYHSYHCSRPVSRVVVPDDDFKMWITDGSHIYIYGRPHSPSVCRSNNPDDNSRVSVRSNVRSSSTGDD

Sequence (660 aa):
NYLPVIGITMGDAAGVGAEVVVVKSLAHASVYAQCRPLVIGDAKRLERANQIVGGEMMKIRRIEDASEARYEQGTIDCIDLGLIPDDLPFGQLSAIAGDAAYQYIKRAVELAQSGKIDAICTAPLNKEALHAGGHKYPGHTEMLAHLTGVDEVSMMMLVAPPQQLRVIHVTTHIGIIDAIRKIEPGLVQRTIERGNATTLVKAGIERPRIGVCGINPHAGEENGLFGYGEEEEEKIIPAVTLLQERGLDVTGPLPADTLFFRAGRGDFDLVVAMYHDQGHGPVKVLGLEAGVNVTVGLEVIRTSSVVDHGTAFDIAGKGVVDEGSMLEALRQGAELATRRNYLPVIGITMGDAAGVGAEVVVVKSLAHASVYAQCRPLVIGDAKRLERANQIVGGEMMKIRRIEDASEEARYEQGTIDCIDLGLIPDDLPFGQLSAIAGDAAYQYIKRAVELAQSGKIDAICTAPLNKEALHAGGHKYPGHTEMLAHLTGVDEVSMMMMLVAPQLLRVIHVTTHIGIIDAIRKIEPGLVQRTIERGNATTLVKAGIERPRIGVCGINPHAGENGLFGYGEEEEKIIPAVTLLLQEERGLLDVTGPLPADTLFFRAGRGDFDLVVAMYHDQGHGPVKVLGLEAGVNVTVGLEVIRTSVDHHGGTAFDIAGKGVVDEGSSMMLEALRQGAELATRR

InterPro domains:
  IPR005255 PdxA family [PF04166] (45-333)
  IPR005255 PdxA family [PTHR30004] (16-340)
  IPR005255 PdxA family [TIGR00557] (18-338)

Radius of gyration: 29.29 Å; Cα contacts (8 Å, |Δi|>4): 1666; chains: 2; bounding box: 45×92×64 Å

Organism: Paraburkholderia phymatum (strain DSM 17167 / CIP 108236 / LMG 21445 / STM815) (NCBI:txid391038)

B-factor: mean 15.14, std 7.29, range [6.66, 51.27]

Nearest PDB structures (foldseek):
  4jqp-assembly1_B  TM=1.001E+00  e=7.653E-69  Paraburkholderia phymatum STM815
  3lxy-assembly1_A-2  TM=8.715E-01  e=3.995E-29  Yersinia pestis
  1ps6-assembly1_A  TM=8.485E-01  e=1.980E-29  Escherichia coli
  1yxo-assembly1_B  TM=8.412E-01  e=1.394E-29  Pseudomonas aeruginosa
  1r8k-assembly1_B  TM=8.092E-01  e=2.226E-29  Salmonella enterica subsp. enterica serovar Typhimurium

Secondary structure (DSSP, 8-state):
----EEEEE---TTTTHHHHHHHHHT-HHHHHH-EEEEEE-HHHHHHHHHHHT---EEEEESSGGG----TTEEEEEE---S-TTPPTTS--HHHHHHHHHHHHHHHHHHHHTS-SEEEEPP--HHHHHHTT---S-HHHHHHHHHT-S--EEEEEETTEEEEES--SS-HHHHHHH--HHHHHHHHHHHHHHHHHTT-SS-EEEEE-SSGGGGTTTTSSSSHIIIIIHHHHHHHHHTT-EEEEEE-HHHHHHHHHHTS-SEEEESSHHHHHHHHHTT--S--EEEEESSSSEEEEESS---TTTTTSS----HHHHHHHHHHHHHSPP-/----EEEEE---TTTTHHHHHHHHHT-HHHHHH-EEEEEE-HHHHHHHHHHHT---EEEEESSGGG----TTEEEEEE---S-TTPPTTS--HHHHHHHHHHHHHHHHHHHTTS-SEEEEPP--HHHHHHTT---S-HHHHHHHHHT-S--EEEEEETTEEEEES--SS-HHHHHHH--HHHHHHHHHHHHHHHHHTT-SS-EEEEE-SSGGGGTTTTSSSSHIIIIIHHHHHHHHHHT-EEEEEE-HHHHHHHHHHTS-SEEEESSHHHHHHHHHTT-PSP-EEEEESSSSEEEEESS---TTTTTTT----HHHHHHHHHHHHHSPP-

CATH classification: 3.40.718.10